Protein AF-0000000076230222 (afdb_homodimer)

Foldseek 3Di:
DDDPCPDDDDDDDDDPDDDPDDDPVPPPPPPPPPVDCPPPDPPPPPPPPFDAQDDDPCRAPNLADDLVALLVLLQLLLVLLLVQCVVQDPDLDDDDPVSSVVSLVVSLDLVVCQFWWWFADPNDIYIEDPRGPVVVDDGHTDGGHSRSSNSSVVSVVLCVVPNSVVLSVCSSPDPCSSCCRCCPRPNSVPDPPPPPPPPPPPPPPPD/DCPPPVPDDDDCPDDPVPPPPDDPVPPPPPPPPPVDCPPPDPDPPPPPPFDADDDDPCRAPNLADDLVALLVLLQLLLVLLLVQCVVQDPDLDDDDPVSVVVSLVVSLDLVVCQFWWWFADPNDIYIEDPRGPVVVDDGHTDGGHSRSSNSSVVSVVLCVVPNSVVLSVCSSPDPCSSCCRCCPRPNSVPDPPPPPPPPPPPPPPPD

InterPro domains:
  IPR021852 Domain of unknown function DUF3456 [PF11938] (90-189)
  IPR052682 Marginal zone B- and B1-cell-specific protein [PTHR15881] (38-204)

Secondary structure (DSSP, 8-state):
---------------------------------------S---TT----PPPP---HHHHH-SS--GGGHHHHHHHHHHHHHHHHHHH--SSSPPPHHHHHHHHHHHTSGGGGTT-EEEEETTEEEEESTTSGGGGS-EEEEESTTHHHHHHHHHHHHHHHH-HHHHHHHHHH-S-HHHIIIIIIS-TT------------------/---------------------------------------S---TT----PPPP---HHHHH-SS--GGGHHHHHHHHHHHHHHHHHHH--SSSPPPHHHHHHH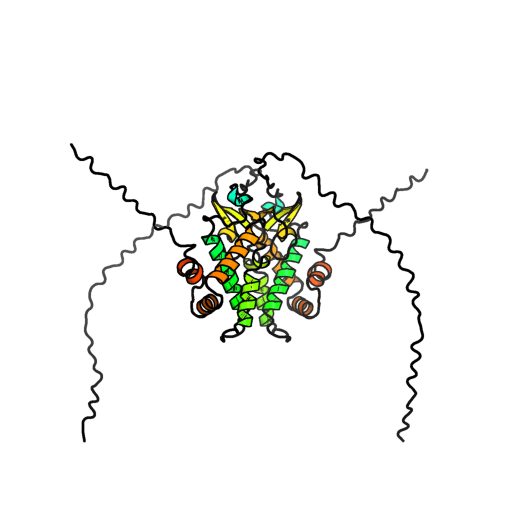HHHHTSGGGGTT-EEEEETTEEEEESTTSGGGGS-EEEEESTTHHHHHHHHHHHHHHHH-HHHHHHHHHH-S-HHHIIIIIIS-TT------------------

Solvent-accessible surface area (backbone atoms only — not comparable to full-atom values): 25144 Å² total; per-residue (Å²): 130,90,85,76,86,71,86,86,86,88,79,92,78,84,73,94,71,78,81,77,76,82,72,82,70,72,72,72,72,71,73,72,76,79,75,64,81,59,75,75,82,67,64,89,77,70,68,81,73,67,62,65,54,83,70,52,70,57,70,69,65,42,75,62,70,57,76,92,46,38,34,53,45,41,47,33,50,40,42,50,46,52,52,53,52,54,67,66,46,85,55,95,62,81,74,53,68,74,54,54,50,53,50,50,55,52,54,31,30,50,78,66,29,37,68,19,20,41,24,26,56,94,86,41,81,37,59,25,25,77,78,33,73,55,31,79,45,58,36,22,21,40,32,21,68,60,42,14,54,28,47,17,50,51,40,48,49,50,41,68,73,64,33,59,66,55,52,52,52,43,50,75,72,44,94,51,50,54,52,46,52,26,47,63,71,66,39,48,58,48,73,71,70,72,73,76,66,70,72,71,75,70,75,78,70,86,118,139,82,83,73,82,74,83,85,80,86,70,86,76,72,77,82,70,71,77,74,74,80,71,83,70,72,74,72,71,71,73,72,74,77,72,65,81,59,76,76,82,68,64,92,78,70,68,81,74,66,62,65,55,85,69,52,70,58,71,68,67,42,75,60,72,58,76,92,43,38,33,54,46,40,46,33,48,40,42,50,46,53,53,52,52,55,67,67,46,85,56,94,61,82,74,53,70,73,54,53,53,52,50,50,56,52,54,30,29,49,79,65,30,37,66,20,19,41,24,25,55,94,85,42,80,37,60,25,25,77,79,32,72,55,31,78,44,58,37,22,22,39,32,21,69,60,42,14,54,27,48,18,49,51,40,47,49,51,40,68,73,65,33,60,66,55,52,52,51,44,52,76,71,43,93,50,48,52,54,45,52,25,47,64,69,67,39,47,57,49,72,72,74,71,72,75,69,69,73,72,74,70,74,80,71,83,121

Nearest PDB structures (foldseek):
  7aah-assembly2_B  TM=8.653E-01  e=2.044E-09  Homo sapiens
  7aah-assembly1_A  TM=8.580E-01  e=1.723E-09  Homo sapiens
  8s1u-assembly1_H  TM=2.845E-01  e=7.925E+00  Bacillus subtilis subsp. subtilis str. 168
  7aah-assembly2_B  TM=8.651E-01  e=1.359E-09  Homo sapiens
  7aah-assembly1_A  TM=8.579E-01  e=1.145E-09  Homo sapiens

Sequence (414 aa):
MVKIVVILFALLCSHCIWAADGDDQETVDRIPANNDHLPPNVDPSSRISFESPKMSDEEQFSAHLPDSFKCDACTAIAFQMDKQLTHAEKSDKPMKESEYLDVFDKVCGHETYKSYGLKSLNGVNRISGEGLEANEHPGMMYGGGKWPTRLSSKCFELIGEHGEDEIYDAFRSTDDFHTFLCKELTTDCKKMKKKNKKKKKGKKSELMVKIVVILFALLCSHCIWAADGDDQETVDRIPANNDHLPPNVDPSSRISFESPKMSDEEQFSAHLPDSFKCDACTAIAFQMDKQLTHAEKSDKPMKESEYLDVFDKVCGHETYKSYGLKSLNGVNRISGEGLEANEHPGMMYGGGKWPTRLSSKCFELIGEHGEDEIYDAFRSTDDFHTFLCKELTTDCKKMKKKNKKKKKGKKSEL

Radius of gyration: 32.36 Å; Cα contacts (8 Å, |Δi|>4): 439; chains: 2; bounding box: 117×96×91 Å

Structure (mmCIF, N/CA/C/O backbone):
data_AF-0000000076230222-model_v1
#
loop_
_entity.id
_entity.type
_entity.pdbx_description
1 polymer 'DUF3456 domain-containing protein'
#
loop_
_atom_site.group_PDB
_atom_site.id
_atom_site.type_symbol
_atom_site.label_atom_id
_atom_site.label_alt_id
_atom_site.label_comp_id
_atom_site.label_asym_id
_atom_site.label_entity_id
_atom_site.label_seq_id
_atom_site.pdbx_PDB_ins_code
_atom_site.Cartn_x
_atom_site.Cartn_y
_atom_site.Cartn_z
_atom_site.occupancy
_atom_site.B_iso_or_equiv
_atom_site.auth_seq_id
_atom_site.auth_comp_id
_atom_site.auth_asym_id
_atom_site.auth_atom_id
_atom_site.pdbx_PDB_model_num
ATOM 1 N N . MET A 1 1 ? 48.688 -59.438 1.169 1 22.2 1 MET A N 1
ATOM 2 C CA . MET A 1 1 ? 48.375 -59.719 2.564 1 22.2 1 MET A CA 1
ATOM 3 C C . MET A 1 1 ? 47.969 -58.438 3.297 1 22.2 1 MET A C 1
ATOM 5 O O . MET A 1 1 ? 47.375 -58.5 4.383 1 22.2 1 MET A O 1
ATOM 9 N N . VAL A 1 2 ? 48.625 -57.281 2.904 1 23.38 2 VAL A N 1
ATOM 10 C CA . VAL A 1 2 ? 48.688 -56.375 4.051 1 23.38 2 VAL A CA 1
ATOM 11 C C . VAL A 1 2 ? 47.281 -56 4.496 1 23.38 2 VAL A C 1
ATOM 13 O O . VAL A 1 2 ? 46.312 -56.094 3.721 1 23.38 2 VAL A O 1
ATOM 16 N N . LYS A 1 3 ? 47.344 -55 5.574 1 22.95 3 LYS A N 1
ATOM 17 C CA . LYS A 1 3 ? 46.875 -54.656 6.914 1 22.95 3 LYS A CA 1
ATOM 18 C C . LYS A 1 3 ? 45.656 -53.75 6.855 1 22.95 3 LYS A C 1
ATOM 20 O O . LYS A 1 3 ? 45.688 -52.688 6.223 1 22.95 3 LYS A O 1
ATOM 25 N N . ILE A 1 4 ? 44.406 -54.188 7.297 1 28.19 4 ILE A N 1
ATOM 26 C CA . ILE A 1 4 ? 43 -54 7.645 1 28.19 4 ILE A CA 1
ATOM 27 C C . ILE A 1 4 ? 42.875 -52.969 8.773 1 28.19 4 ILE A C 1
ATOM 29 O O . ILE A 1 4 ? 41.906 -52.938 9.508 1 28.19 4 ILE A O 1
ATOM 33 N N . VAL A 1 5 ? 43.938 -51.969 8.953 1 25.8 5 VAL A N 1
ATOM 34 C CA . VAL A 1 5 ? 43.875 -51.5 10.336 1 25.8 5 VAL A CA 1
ATOM 35 C C . VAL A 1 5 ? 42.531 -50.844 10.586 1 25.8 5 VAL A C 1
ATOM 37 O O . VAL A 1 5 ? 42.219 -49.812 9.992 1 25.8 5 VAL A O 1
ATOM 40 N N . VAL A 1 6 ? 41.469 -51.438 11.219 1 25.45 6 VAL A N 1
ATOM 41 C CA . VAL A 1 6 ? 40.094 -51.25 11.656 1 25.45 6 VAL A CA 1
ATOM 42 C C . VAL A 1 6 ? 40.062 -50.312 12.883 1 25.45 6 VAL A C 1
ATOM 44 O O . VAL A 1 6 ? 39.938 -50.812 14.016 1 25.45 6 VAL A O 1
ATOM 47 N N . ILE A 1 7 ? 41.062 -49.312 13.031 1 26.2 7 ILE A N 1
ATOM 48 C CA . ILE A 1 7 ? 41.094 -48.906 14.43 1 26.2 7 ILE A CA 1
ATOM 49 C C . ILE A 1 7 ? 39.719 -48.5 14.906 1 26.2 7 ILE A C 1
ATOM 51 O O . ILE A 1 7 ? 39.031 -47.719 14.258 1 26.2 7 ILE A O 1
ATOM 55 N N . LEU A 1 8 ? 39.219 -48.969 16.109 1 23.09 8 LEU A N 1
ATOM 56 C CA . LEU A 1 8 ? 38.188 -49.188 17.125 1 23.09 8 LEU A CA 1
ATOM 57 C C . LEU A 1 8 ? 37.719 -47.875 17.734 1 23.09 8 LEU A C 1
ATOM 59 O O . LEU A 1 8 ? 38.469 -46.875 17.719 1 23.09 8 LEU A O 1
ATOM 63 N N . PHE A 1 9 ? 36.562 -47.781 18.75 1 23.8 9 PHE A N 1
ATOM 64 C CA . PHE A 1 9 ? 35.25 -47.312 19.219 1 23.8 9 PHE A CA 1
ATOM 65 C C . PHE A 1 9 ? 35.438 -46.438 20.453 1 23.8 9 PHE A C 1
ATOM 67 O O . PHE A 1 9 ? 34.5 -45.688 20.812 1 23.8 9 PHE A O 1
ATOM 74 N N . ALA A 1 10 ? 36.562 -46.438 21.359 1 21.55 10 ALA A N 1
ATOM 75 C CA . ALA A 1 10 ? 36.156 -46.594 22.75 1 21.55 10 ALA A CA 1
ATOM 76 C C . ALA A 1 10 ? 35.531 -45.312 23.297 1 21.55 10 ALA A C 1
ATOM 78 O O . ALA A 1 10 ? 35.75 -44.219 22.75 1 21.55 10 ALA A O 1
ATOM 79 N N . LEU A 1 11 ? 35.188 -45.219 24.797 1 22.45 11 LEU A N 1
ATOM 80 C CA . LEU A 1 11 ? 34.188 -45.156 25.844 1 22.45 11 LEU A CA 1
ATOM 81 C C . LEU A 1 11 ? 34.312 -43.844 26.625 1 22.45 11 LEU A C 1
ATOM 83 O O . LEU A 1 11 ? 33.406 -43.438 27.344 1 22.45 11 LEU A O 1
ATOM 87 N N . LEU A 1 12 ? 35.5 -43.188 26.781 1 22.7 12 LEU A N 1
ATOM 88 C CA . LEU A 1 12 ? 35.75 -42.844 28.188 1 22.7 12 LEU A CA 1
ATOM 89 C C . LEU A 1 12 ? 34.812 -41.719 28.641 1 22.7 12 LEU A C 1
ATOM 91 O O . LEU A 1 12 ? 34.562 -40.781 27.891 1 22.7 12 LEU A O 1
ATOM 95 N N . CYS A 1 13 ? 34.219 -41.719 30.031 1 22.67 13 CYS A N 1
ATOM 96 C CA . CYS A 1 13 ? 33.156 -41.469 31 1 22.67 13 CYS A CA 1
ATOM 97 C C . CYS A 1 13 ? 33.312 -40.094 31.609 1 22.67 13 CYS A C 1
ATOM 99 O O . CYS A 1 13 ? 32.375 -39.562 32.25 1 22.67 13 CYS A O 1
ATOM 101 N N . SER A 1 14 ? 34.562 -39.531 31.781 1 20.56 14 SER A N 1
ATOM 102 C CA . SER A 1 14 ? 34.781 -39.094 33.156 1 20.56 14 SER A CA 1
ATOM 103 C C . SER A 1 14 ? 33.812 -37.969 33.531 1 20.56 14 SER A C 1
ATOM 105 O O . SER A 1 14 ? 33.281 -37.281 32.656 1 20.56 14 SER A O 1
ATOM 107 N N . HIS A 1 15 ? 34 -37.344 34.875 1 23.52 15 HIS A N 1
ATOM 108 C CA . HIS A 1 15 ? 33.344 -36.938 36.094 1 23.52 15 HIS A CA 1
ATOM 109 C C . HIS A 1 15 ? 32.969 -35.469 36.062 1 23.52 15 HIS A C 1
ATOM 111 O O . HIS A 1 15 ? 32.312 -34.969 37 1 23.52 15 HIS A O 1
ATOM 117 N N . CYS A 1 16 ? 33.656 -34.531 35.344 1 24.7 16 CYS A N 1
ATOM 118 C CA . CYS A 1 16 ? 33.906 -33.281 36.031 1 24.7 16 CYS A CA 1
ATOM 119 C C . CYS A 1 16 ? 32.594 -32.594 36.375 1 24.7 16 CYS A C 1
ATOM 121 O O . CYS A 1 16 ? 31.828 -32.188 35.5 1 24.7 16 CYS A O 1
ATOM 123 N N . ILE A 1 17 ? 32.094 -32.719 37.625 1 24.2 17 ILE A N 1
ATOM 124 C CA . ILE A 1 17 ? 30.859 -32.469 38.375 1 24.2 17 ILE A CA 1
ATOM 125 C C . ILE A 1 17 ? 30.594 -30.969 38.5 1 24.2 17 ILE A C 1
ATOM 127 O O . ILE A 1 17 ? 29.438 -30.531 38.5 1 24.2 17 ILE A O 1
ATOM 131 N N . TRP A 1 18 ? 31.703 -30.156 38.688 1 23.77 18 TRP A N 1
ATOM 132 C CA . TRP A 1 18 ? 31.5 -29.312 39.844 1 23.77 18 TRP A CA 1
ATOM 133 C C . TRP A 1 18 ? 30.25 -28.438 39.688 1 23.77 18 TRP A C 1
ATOM 135 O O . TRP A 1 18 ? 29.781 -28.234 38.562 1 23.77 18 TRP A O 1
ATOM 145 N N . ALA A 1 19 ? 30.125 -27.359 40.719 1 23.06 19 ALA A N 1
ATOM 146 C CA . ALA A 1 19 ? 29.219 -26.734 41.656 1 23.06 19 ALA A CA 1
ATOM 147 C C . ALA A 1 19 ? 28.438 -25.594 41.031 1 23.06 19 ALA A C 1
ATOM 149 O O . ALA A 1 19 ? 29.016 -24.547 40.688 1 23.06 19 ALA A O 1
ATOM 150 N N . ALA A 1 20 ? 27.766 -25.719 40.031 1 24.66 20 ALA A N 1
ATOM 151 C CA . ALA A 1 20 ? 27.078 -24.625 39.375 1 24.66 20 ALA A CA 1
ATOM 152 C C . ALA A 1 20 ? 26.234 -23.828 40.375 1 24.66 20 ALA A C 1
ATOM 154 O O . ALA A 1 20 ? 25.359 -24.375 41.031 1 24.66 20 ALA A O 1
ATOM 155 N N . ASP A 1 21 ? 27.031 -22.906 40.938 1 24.08 21 ASP A N 1
ATOM 156 C CA . ASP A 1 21 ? 26.547 -22 42 1 24.08 21 ASP A CA 1
ATOM 157 C C . ASP A 1 21 ? 25.094 -21.578 41.719 1 24.08 21 ASP A C 1
ATOM 159 O O . ASP A 1 21 ? 24.656 -21.609 40.562 1 24.08 21 ASP A O 1
ATOM 163 N N . GLY A 1 22 ? 24.406 -21.328 42.875 1 20.77 22 GLY A N 1
ATOM 164 C CA . GLY A 1 22 ? 23.031 -21.172 43.312 1 20.77 22 GLY A CA 1
ATOM 165 C C . GLY A 1 22 ? 22.281 -20.109 42.562 1 20.77 22 GLY A C 1
ATOM 166 O O . GLY A 1 22 ? 22.875 -19.312 41.844 1 20.77 22 GLY A O 1
ATOM 167 N N . ASP A 1 23 ? 20.938 -20.016 42.906 1 23.48 23 ASP A N 1
ATOM 168 C CA . ASP A 1 23 ? 19.594 -19.688 42.438 1 23.48 23 ASP A CA 1
ATOM 169 C C . ASP A 1 23 ? 19.375 -18.188 42.406 1 23.48 23 ASP A C 1
ATOM 171 O O . ASP A 1 23 ? 18.266 -17.719 42.156 1 23.48 23 ASP A O 1
ATOM 175 N N . ASP A 1 24 ? 20.406 -17.391 42.719 1 23.81 24 ASP A N 1
ATOM 176 C CA . ASP A 1 24 ? 19.75 -16.203 43.281 1 23.81 24 ASP A CA 1
ATOM 177 C C . ASP A 1 24 ? 18.766 -15.594 42.281 1 23.81 24 ASP A C 1
ATOM 179 O O . ASP A 1 24 ? 19.141 -15.242 41.188 1 23.81 24 ASP A O 1
ATOM 183 N N . GLN A 1 25 ? 17.516 -16 42.406 1 22.64 25 GLN A N 1
ATOM 184 C CA . GLN A 1 25 ? 16.312 -15.57 41.719 1 22.64 25 GLN A CA 1
ATOM 185 C C . GLN A 1 25 ? 16.125 -14.055 41.812 1 22.64 25 GLN A C 1
ATOM 187 O O . GLN A 1 25 ? 15.766 -13.531 42.875 1 22.64 25 GLN A O 1
ATOM 192 N N . GLU A 1 26 ? 17.188 -13.312 41.594 1 27.38 26 GLU A N 1
ATOM 193 C CA . GLU A 1 26 ? 16.812 -11.914 41.844 1 27.38 26 GLU A CA 1
ATOM 194 C C . GLU A 1 26 ? 15.445 -11.602 41.25 1 27.38 26 GLU A C 1
ATOM 196 O O . GLU A 1 26 ? 15.18 -11.906 40.094 1 27.38 26 GLU A O 1
ATOM 201 N N . THR A 1 27 ? 14.469 -11.477 42.156 1 24.33 27 THR A N 1
ATOM 202 C CA . THR A 1 27 ? 13.078 -11.078 41.969 1 24.33 27 THR A CA 1
ATOM 203 C C . THR A 1 27 ? 12.984 -9.828 41.094 1 24.33 27 THR A C 1
ATOM 205 O O . THR A 1 27 ? 13.633 -8.82 41.375 1 24.33 27 THR A O 1
ATOM 208 N N . VAL A 1 28 ? 13.148 -10.031 39.844 1 25.41 28 VAL A N 1
ATOM 209 C CA . VAL A 1 28 ? 12.891 -8.891 38.969 1 25.41 28 VAL A CA 1
ATOM 210 C C . VAL A 1 28 ? 11.656 -8.141 39.469 1 25.41 28 VAL A C 1
ATOM 212 O O . VAL A 1 28 ? 10.578 -8.727 39.625 1 25.41 28 VAL A O 1
ATOM 215 N N . ASP A 1 29 ? 11.898 -7.312 40.438 1 23.11 29 ASP A N 1
ATOM 216 C CA . ASP A 1 29 ? 10.828 -6.445 40.938 1 23.11 29 ASP A CA 1
ATOM 217 C C . ASP A 1 29 ? 9.906 -6.012 39.812 1 23.11 29 ASP A C 1
ATOM 219 O O . ASP A 1 29 ? 10.375 -5.625 38.719 1 23.11 29 ASP A O 1
ATOM 223 N N . ARG A 1 30 ? 8.781 -6.57 39.812 1 23.41 30 ARG A N 1
ATOM 224 C CA . ARG A 1 30 ? 7.617 -6.234 39 1 23.41 30 ARG A CA 1
ATOM 225 C C . ARG A 1 30 ? 7.41 -4.727 38.906 1 23.41 30 ARG A C 1
ATOM 227 O O . ARG A 1 30 ? 7.234 -4.074 39.938 1 23.41 30 ARG A O 1
ATOM 234 N N . ILE A 1 31 ? 8.188 -4.117 38.062 1 26.16 31 ILE A N 1
ATOM 235 C CA . ILE A 1 31 ? 7.836 -2.715 37.875 1 26.16 31 ILE A CA 1
ATOM 236 C C . ILE A 1 31 ? 6.32 -2.551 37.969 1 26.16 31 ILE A C 1
ATOM 238 O O . ILE A 1 31 ? 5.582 -3.238 37.25 1 26.16 31 ILE A O 1
ATOM 242 N N . PRO A 1 32 ? 5.797 -2.207 39.062 1 23.95 32 PRO A N 1
ATOM 243 C CA . PRO A 1 32 ? 4.344 -2.012 39.125 1 23.95 32 PRO A CA 1
ATOM 244 C C . PRO A 1 32 ? 3.793 -1.247 37.938 1 23.95 32 PRO A C 1
ATOM 246 O O . PRO A 1 32 ? 4.469 -0.368 37.406 1 23.95 32 PRO A O 1
ATOM 249 N N . ALA A 1 33 ? 2.963 -1.882 37.156 1 24.42 33 ALA A N 1
ATOM 250 C CA . ALA A 1 33 ? 2.096 -1.297 36.156 1 24.42 33 ALA A CA 1
ATOM 251 C C . ALA A 1 33 ? 1.342 -0.089 36.688 1 24.42 33 ALA A C 1
ATOM 253 O O . ALA A 1 33 ? 0.403 -0.24 37.469 1 24.42 33 ALA A O 1
ATOM 254 N N . ASN A 1 34 ? 2.086 0.835 37.188 1 24.86 34 ASN A N 1
ATOM 255 C CA . ASN A 1 34 ? 1.263 1.959 37.625 1 24.86 34 ASN A CA 1
ATOM 256 C C . ASN A 1 34 ? 0.191 2.299 36.594 1 24.86 34 ASN A C 1
ATOM 258 O O . ASN A 1 34 ? 0.505 2.744 35.5 1 24.86 34 ASN A O 1
ATOM 262 N N . ASN A 1 35 ? -0.872 1.539 36.5 1 25.59 35 ASN A N 1
ATOM 263 C CA . ASN A 1 35 ? -2.125 1.71 35.781 1 25.59 35 ASN A CA 1
ATOM 264 C C . ASN A 1 35 ? -2.584 3.164 35.781 1 25.59 35 ASN A C 1
ATOM 266 O O . ASN A 1 35 ? -3.562 3.516 35.125 1 25.59 35 ASN A O 1
ATOM 270 N N . ASP A 1 36 ? -2.498 3.717 36.969 1 25.92 36 ASP A N 1
ATOM 271 C CA . ASP A 1 36 ? -3.557 4.625 37.375 1 25.92 36 ASP A CA 1
ATOM 272 C C . ASP A 1 36 ? -3.604 5.871 36.5 1 25.92 36 ASP A C 1
ATOM 274 O O . ASP A 1 36 ? -4.672 6.445 36.281 1 25.92 36 ASP A O 1
ATOM 278 N N . HIS A 1 37 ? -2.605 6.688 36.562 1 27.55 37 HIS A N 1
ATOM 279 C CA . HIS A 1 37 ? -2.973 8.094 36.5 1 27.55 37 HIS A CA 1
ATOM 280 C C . HIS A 1 37 ? -3.379 8.492 35.094 1 27.55 37 HIS A C 1
ATOM 282 O O . HIS A 1 37 ? -2.529 8.578 34.188 1 27.55 37 HIS A O 1
ATOM 288 N N . LEU A 1 38 ? -4.438 7.906 34.594 1 29.83 38 LEU A N 1
ATOM 289 C CA . LEU A 1 38 ? -5.074 8.523 33.438 1 29.83 38 LEU A CA 1
ATOM 290 C C . LEU A 1 38 ? -5.039 10.047 33.531 1 29.83 38 LEU A C 1
ATOM 292 O O . LEU A 1 38 ? -5.438 10.609 34.562 1 29.83 38 LEU A O 1
ATOM 296 N N . PRO A 1 39 ? -4.035 10.711 33.031 1 30.75 39 PRO A N 1
ATOM 297 C CA . PRO A 1 39 ? -4.168 12.125 33.375 1 30.75 39 PRO A CA 1
ATOM 298 C C . PRO A 1 39 ? -5.621 12.586 33.438 1 30.75 39 PRO A C 1
ATOM 300 O O . PRO A 1 39 ? -6.477 12 32.75 1 30.75 39 PRO A O 1
ATOM 303 N N . PRO A 1 40 ? -6.117 13.266 34.562 1 30.75 40 PRO A N 1
ATOM 304 C CA . PRO A 1 40 ? -7.5 13.719 34.75 1 30.75 40 PRO A CA 1
ATOM 305 C C . PRO A 1 40 ? -8.18 14.102 33.438 1 30.75 40 PRO A C 1
ATOM 307 O O . PRO A 1 40 ? -7.547 14.07 32.375 1 30.75 40 PRO A O 1
ATOM 310 N N . ASN A 1 41 ? -8.898 15.352 33.531 1 31.25 41 ASN A N 1
ATOM 311 C CA . ASN A 1 41 ? -9.977 16.078 32.875 1 31.25 41 ASN A CA 1
ATOM 312 C C . ASN A 1 41 ? -9.594 16.453 31.438 1 31.25 41 ASN A C 1
ATOM 314 O O . ASN A 1 41 ? -9.016 17.531 31.203 1 31.25 41 ASN A O 1
ATOM 318 N N . VAL A 1 42 ? -9 15.656 30.781 1 33.06 42 VAL A N 1
ATOM 319 C CA . VAL A 1 42 ? -8.734 16.219 29.453 1 33.06 42 VAL A CA 1
ATOM 320 C C . VAL A 1 42 ? -10.031 16.719 28.828 1 33.06 42 VAL A C 1
ATOM 322 O O . VAL A 1 42 ? -11.047 16.016 28.844 1 33.06 42 VAL A O 1
ATOM 325 N N . ASP A 1 43 ? -10.297 18.016 28.844 1 32.5 43 ASP A N 1
ATOM 326 C CA . ASP A 1 43 ? -11.43 18.672 28.188 1 32.5 43 ASP A CA 1
ATOM 327 C C . ASP A 1 43 ? -11.789 17.984 26.875 1 32.5 43 ASP A C 1
ATOM 329 O O . ASP A 1 43 ? -10.898 17.594 26.109 1 32.5 43 ASP A O 1
ATOM 333 N N . PRO A 1 44 ? -12.914 17.25 26.703 1 37.84 44 PRO A N 1
ATOM 334 C CA . PRO A 1 44 ? -13.484 16.609 25.516 1 37.84 44 PRO A CA 1
ATOM 335 C C . PRO A 1 44 ? -13.07 17.312 24.219 1 37.84 44 PRO A C 1
ATOM 337 O O . PRO A 1 44 ? -13.258 16.766 23.125 1 37.84 44 PRO A O 1
ATOM 340 N N . SER A 1 45 ? -12.898 18.609 24.188 1 35.38 45 SER A N 1
ATOM 341 C CA . SER A 1 45 ? -12.602 19.469 23.047 1 35.38 45 SER A CA 1
ATOM 342 C C . SER A 1 45 ? -11.188 19.234 22.531 1 35.38 45 SER A C 1
ATOM 344 O O . SER A 1 45 ? -10.656 20.031 21.75 1 35.38 45 SER A O 1
ATOM 346 N N . SER A 1 46 ? -10.211 18.656 23.156 1 38.53 46 SER A N 1
ATOM 347 C CA . SER A 1 46 ? -8.805 18.641 22.766 1 38.53 46 SER A CA 1
ATOM 348 C C . SER A 1 46 ? -8.602 17.938 21.438 1 38.53 46 SER A C 1
ATOM 350 O O . SER A 1 46 ? -8.766 16.719 21.328 1 38.53 46 SER A O 1
ATOM 352 N N . ARG A 1 47 ? -8.836 18.547 20.297 1 41.72 47 ARG A N 1
ATOM 353 C CA . ARG A 1 47 ? -8.516 18.281 18.891 1 41.72 47 ARG A CA 1
ATOM 354 C C . ARG A 1 47 ? -7.125 17.672 18.766 1 41.72 47 ARG A C 1
ATOM 356 O O . ARG A 1 47 ? -6.145 18.234 19.266 1 41.72 47 ARG A O 1
ATOM 363 N N . ILE A 1 48 ? -6.898 16.484 19.031 1 47.03 48 ILE A N 1
ATOM 364 C CA . ILE A 1 48 ? -5.605 15.883 18.719 1 47.03 48 ILE A CA 1
ATOM 365 C C . ILE A 1 48 ? -5.012 16.547 17.484 1 47.03 48 ILE A C 1
ATOM 367 O O . ILE A 1 48 ? -5.582 16.453 16.391 1 47.03 48 ILE A O 1
ATOM 371 N N . SER A 1 49 ? -4.418 17.734 17.656 1 50.53 49 SER A N 1
ATOM 372 C CA . SER A 1 49 ? -3.721 18.453 16.594 1 50.53 49 SER A CA 1
ATOM 373 C C . SER A 1 49 ? -2.504 17.688 16.094 1 50.53 49 SER A C 1
ATOM 375 O O . SER A 1 49 ? -1.558 17.453 16.859 1 50.53 49 SER A O 1
ATOM 377 N N . PHE A 1 50 ? -2.734 16.688 15.258 1 58.34 50 PHE A N 1
ATOM 378 C CA . PHE A 1 50 ? -1.546 16.094 14.664 1 58.34 50 PHE A CA 1
ATOM 379 C C . PHE A 1 50 ? -0.784 17.109 13.82 1 58.34 50 PHE A C 1
ATOM 381 O O . PHE A 1 50 ? -1.389 17.891 13.094 1 58.34 50 PHE A O 1
ATOM 388 N N . GLU A 1 51 ? 0.5 17.359 14.305 1 63.72 51 GLU A N 1
ATOM 389 C CA . GLU A 1 51 ? 1.321 18.281 13.531 1 63.72 51 GLU A CA 1
ATOM 390 C C . GLU A 1 51 ? 1.647 17.703 12.156 1 63.72 51 GLU A C 1
ATOM 392 O O . GLU A 1 51 ? 2.049 16.547 12.039 1 63.72 51 GLU A O 1
ATOM 397 N N . SER A 1 52 ? 1.345 18.484 11.133 1 76.69 52 SER A N 1
ATOM 398 C CA . SER A 1 52 ? 1.693 18.125 9.758 1 76.69 52 SER A CA 1
ATOM 399 C C . SER A 1 52 ? 3.205 18.078 9.57 1 76.69 52 SER A C 1
ATOM 401 O O . SER A 1 52 ? 3.945 18.781 10.258 1 76.69 52 SER A O 1
ATOM 403 N N . PRO A 1 53 ? 3.656 17.141 8.812 1 72.31 53 PRO A N 1
ATOM 404 C CA . PRO A 1 53 ? 5.098 17.125 8.562 1 72.31 53 PRO A CA 1
ATOM 405 C C . PRO A 1 53 ? 5.613 18.484 8.062 1 72.31 53 PRO A C 1
ATOM 407 O O . PRO A 1 53 ? 4.984 19.109 7.203 1 72.31 53 PRO A O 1
ATOM 410 N N . LYS A 1 54 ? 6.609 18.953 8.852 1 75.5 54 LYS A N 1
ATOM 411 C CA . LYS A 1 54 ? 7.301 20.141 8.375 1 75.5 54 LYS A CA 1
ATOM 412 C C . LYS A 1 54 ? 8.398 19.797 7.383 1 75.5 54 LYS A C 1
ATOM 414 O O . LYS A 1 54 ? 9.359 19.094 7.73 1 75.5 54 LYS A O 1
ATOM 419 N N . MET A 1 55 ? 8.203 20.266 6.094 1 76.38 55 MET A N 1
ATOM 420 C CA . MET A 1 55 ? 9.141 19.859 5.047 1 76.38 55 MET A CA 1
ATOM 421 C C . MET A 1 55 ? 10.133 20.984 4.742 1 76.38 55 MET A C 1
ATOM 423 O O . MET A 1 55 ? 9.758 22.156 4.648 1 76.38 55 MET A O 1
ATOM 427 N N . SER A 1 56 ? 11.414 20.562 4.742 1 79.06 56 SER A N 1
ATOM 428 C CA . SER A 1 56 ? 12.414 21.484 4.211 1 79.06 56 SER A CA 1
ATOM 429 C C . SER A 1 56 ? 12.188 21.734 2.725 1 79.06 56 SER A C 1
ATOM 431 O O . SER A 1 56 ? 11.398 21.047 2.08 1 79.06 56 SER A O 1
ATOM 433 N N . ASP A 1 57 ? 12.906 22.766 2.217 1 73.94 57 ASP A N 1
ATOM 434 C CA . ASP A 1 57 ? 12.828 23.047 0.788 1 73.94 57 ASP A CA 1
ATOM 435 C C . ASP A 1 57 ? 13.227 21.828 -0.043 1 73.94 57 ASP A C 1
ATOM 437 O O . ASP A 1 57 ? 12.609 21.547 -1.066 1 73.94 57 ASP A O 1
ATOM 441 N N . GLU A 1 58 ? 14.227 21.172 0.42 1 77.94 58 GLU A N 1
ATOM 442 C CA . GLU A 1 58 ? 14.688 19.984 -0.289 1 77.94 58 GLU A CA 1
ATOM 443 C C . GLU A 1 58 ? 13.625 18.891 -0.278 1 77.94 58 GLU A C 1
ATOM 445 O O . GLU A 1 58 ? 13.359 18.266 -1.308 1 77.94 58 GLU A O 1
ATOM 450 N N . GLU A 1 59 ? 12.992 18.781 0.763 1 80.12 59 GLU A N 1
ATOM 451 C CA . GLU A 1 59 ? 11.969 17.75 0.9 1 80.12 59 GLU A CA 1
ATOM 452 C C . GLU A 1 59 ? 10.734 18.078 0.074 1 80.12 59 GLU A C 1
ATOM 454 O O . GLU A 1 59 ? 10.039 17.188 -0.4 1 80.12 59 GLU A O 1
ATOM 459 N N . GLN A 1 60 ? 10.516 19.266 -0.081 1 75.94 60 GLN A N 1
ATOM 460 C CA . GLN A 1 60 ? 9.289 19.703 -0.745 1 75.94 60 GLN A CA 1
ATOM 461 C C . GLN A 1 60 ? 9.484 19.781 -2.258 1 75.94 60 GLN A C 1
ATOM 463 O O . GLN A 1 60 ? 8.609 19.359 -3.02 1 75.94 60 GLN A O 1
ATOM 468 N N . PHE A 1 61 ? 10.625 20.203 -2.602 1 76.75 61 PHE A N 1
ATOM 469 C CA . PHE A 1 61 ? 10.68 20.609 -4 1 76.75 61 PHE A CA 1
ATOM 470 C C . PHE A 1 61 ? 11.734 19.812 -4.758 1 76.75 61 PHE A C 1
ATOM 472 O O . PHE A 1 61 ? 11.695 19.719 -5.984 1 76.75 61 PHE A O 1
ATOM 479 N N . SER A 1 62 ? 12.672 19.266 -4.074 1 81 62 SER A N 1
ATOM 480 C CA . SER A 1 62 ? 13.766 18.578 -4.766 1 81 62 SER A CA 1
ATOM 481 C C . SER A 1 62 ? 13.297 17.281 -5.406 1 81 62 SER A C 1
ATOM 483 O O . SER A 1 62 ? 12.477 16.562 -4.828 1 81 62 SER A O 1
ATOM 485 N N . ALA A 1 63 ? 13.773 17.047 -6.535 1 84.19 63 ALA A N 1
ATOM 486 C CA . ALA A 1 63 ? 13.492 15.789 -7.23 1 84.19 63 ALA A CA 1
ATOM 487 C C . ALA A 1 63 ? 14.328 14.648 -6.664 1 84.19 63 ALA A C 1
ATOM 489 O O . ALA A 1 63 ? 13.961 13.477 -6.797 1 84.19 63 ALA A O 1
ATOM 490 N N . HIS A 1 64 ? 15.336 14.977 -6.043 1 90.56 64 HIS A N 1
ATOM 491 C CA . HIS A 1 64 ? 16.266 13.961 -5.562 1 90.56 64 HIS A CA 1
ATOM 492 C C . HIS A 1 64 ? 15.906 13.508 -4.152 1 90.56 64 HIS A C 1
ATOM 494 O O . HIS A 1 64 ? 15.312 14.266 -3.385 1 90.56 64 HIS A O 1
ATOM 500 N N . LEU A 1 65 ? 16.344 12.367 -3.799 1 94.44 65 LEU A N 1
ATOM 501 C CA . LEU A 1 65 ? 16.141 11.789 -2.473 1 94.44 65 LEU A CA 1
ATOM 502 C C . LEU A 1 65 ? 17.156 12.352 -1.483 1 94.44 65 LEU A C 1
ATOM 504 O O . LEU A 1 65 ? 18.359 12.094 -1.604 1 94.44 65 LEU A O 1
ATOM 508 N N . PRO A 1 66 ? 16.625 13.102 -0.532 1 91.69 66 PRO A N 1
ATOM 509 C CA . PRO A 1 66 ? 17.578 13.609 0.462 1 91.69 66 PRO A CA 1
ATOM 510 C C . PRO A 1 66 ? 18.328 12.492 1.188 1 91.69 66 PRO A C 1
ATOM 512 O O . PRO A 1 66 ? 17.781 11.398 1.362 1 91.69 66 PRO A O 1
ATOM 515 N N . ASP A 1 67 ? 19.484 12.75 1.686 1 89.94 67 ASP A N 1
ATOM 516 C CA . ASP A 1 67 ? 20.375 11.758 2.277 1 89.94 67 ASP A CA 1
ATOM 517 C C . ASP A 1 67 ? 19.766 11.148 3.535 1 89.94 67 ASP A C 1
ATOM 519 O O . ASP A 1 67 ? 19.953 9.961 3.811 1 89.94 67 ASP A O 1
ATOM 523 N N . SER A 1 68 ? 19.062 11.914 4.25 1 91.56 68 SER A N 1
ATOM 524 C CA . SER A 1 68 ? 18.516 11.469 5.527 1 91.56 68 SER A CA 1
ATOM 525 C C . SER A 1 68 ? 17.469 10.383 5.328 1 91.56 68 SER A C 1
ATOM 527 O O . SER A 1 68 ? 17.078 9.695 6.277 1 91.56 68 SER A O 1
ATOM 529 N N . PHE A 1 69 ? 17.062 10.141 4.023 1 96 69 PHE A N 1
ATOM 530 C CA . PHE A 1 69 ? 15.969 9.219 3.77 1 96 69 PHE A CA 1
ATOM 531 C C . PHE A 1 69 ? 16.453 7.988 3.016 1 96 69 PHE A C 1
ATOM 533 O O . PHE A 1 69 ? 15.656 7.121 2.646 1 96 69 PHE A O 1
ATOM 540 N N . LYS A 1 70 ? 17.688 7.879 2.869 1 96.56 70 LYS A N 1
ATOM 541 C CA . LYS A 1 70 ? 18.234 6.809 2.037 1 96.56 70 LYS A CA 1
ATOM 542 C C . LYS A 1 70 ? 17.938 5.438 2.643 1 96.56 70 LYS A C 1
ATOM 544 O O . LYS A 1 70 ? 17.609 4.492 1.922 1 96.56 70 LYS A O 1
ATOM 549 N N . CYS A 1 71 ? 17.984 5.41 3.928 1 97.81 71 CYS A N 1
ATOM 550 C CA . CYS A 1 71 ? 17.734 4.121 4.562 1 97.81 71 CYS A CA 1
ATOM 551 C C . CYS A 1 71 ? 16.266 3.721 4.422 1 97.81 71 CYS A C 1
ATOM 553 O O . CYS A 1 71 ? 15.961 2.578 4.082 1 97.81 71 CYS A O 1
ATOM 555 N N . ASP A 1 72 ? 15.391 4.652 4.68 1 98.06 72 ASP A N 1
ATOM 556 C CA . ASP A 1 72 ? 13.969 4.383 4.5 1 98.06 72 ASP A CA 1
ATOM 557 C C . ASP A 1 72 ? 13.664 3.973 3.059 1 98.06 72 ASP A C 1
ATOM 559 O O . ASP A 1 72 ? 12.906 3.031 2.822 1 98.06 72 ASP A O 1
ATOM 563 N N . ALA A 1 73 ? 14.281 4.648 2.182 1 98.5 73 ALA A N 1
ATOM 564 C CA . ALA A 1 73 ? 14.047 4.375 0.767 1 98.5 73 ALA A CA 1
ATOM 565 C C . ALA A 1 73 ? 14.531 2.979 0.391 1 98.5 73 ALA A C 1
ATOM 567 O O . ALA A 1 73 ? 13.812 2.215 -0.258 1 98.5 73 ALA A O 1
ATOM 568 N N . CYS A 1 74 ? 15.672 2.656 0.828 1 98.75 74 CYS A N 1
ATOM 569 C CA . CYS A 1 74 ? 16.219 1.34 0.532 1 98.75 74 CYS A CA 1
ATOM 570 C C . CYS A 1 74 ? 15.375 0.239 1.151 1 98.75 74 CYS A C 1
ATOM 572 O O . CYS A 1 74 ? 15.148 -0.804 0.534 1 98.75 74 CYS A O 1
ATOM 574 N N . THR A 1 75 ? 14.953 0.507 2.332 1 98.75 75 THR A N 1
ATOM 575 C CA . THR A 1 75 ? 14.117 -0.468 3.023 1 98.75 75 THR A CA 1
ATOM 576 C C . THR A 1 75 ? 12.812 -0.7 2.264 1 98.75 75 THR A C 1
ATOM 578 O O . THR A 1 75 ? 12.375 -1.842 2.105 1 98.75 75 THR A O 1
ATOM 581 N N . ALA A 1 76 ? 12.203 0.358 1.807 1 98.81 76 ALA A N 1
ATOM 582 C CA . ALA A 1 76 ? 10.984 0.247 1.007 1 98.81 76 ALA A CA 1
ATOM 583 C C . ALA A 1 76 ? 11.234 -0.559 -0.265 1 98.81 76 ALA A C 1
ATOM 585 O O . ALA A 1 76 ? 10.453 -1.442 -0.612 1 98.81 76 ALA A O 1
ATOM 586 N N . ILE A 1 77 ? 12.289 -0.257 -0.915 1 98.88 77 ILE A N 1
ATOM 587 C CA . ILE A 1 77 ? 12.641 -0.915 -2.17 1 98.88 77 ILE A CA 1
ATOM 588 C C . ILE A 1 77 ? 12.914 -2.396 -1.918 1 98.88 77 ILE A C 1
ATOM 590 O O . ILE A 1 77 ? 12.414 -3.258 -2.648 1 98.88 77 ILE A O 1
ATOM 594 N N . ALA A 1 78 ? 13.648 -2.658 -0.869 1 98.81 78 ALA A N 1
ATOM 595 C CA . ALA A 1 78 ? 13.945 -4.047 -0.523 1 98.81 78 ALA A CA 1
ATOM 596 C C . ALA A 1 78 ? 12.664 -4.828 -0.246 1 98.81 78 ALA A C 1
ATOM 598 O O . ALA A 1 78 ? 12.516 -5.973 -0.687 1 98.81 78 ALA A O 1
ATOM 599 N N . PHE A 1 79 ? 11.836 -4.215 0.427 1 98.69 79 PHE A N 1
ATOM 600 C CA . PHE A 1 79 ? 10.57 -4.859 0.766 1 98.69 79 PHE A CA 1
ATOM 601 C C . PHE A 1 79 ? 9.766 -5.176 -0.491 1 98.69 79 PHE A C 1
ATOM 603 O O . PHE A 1 79 ? 9.281 -6.293 -0.66 1 98.69 79 PHE A O 1
ATOM 610 N N . GLN A 1 80 ? 9.602 -4.199 -1.318 1 98.69 80 GLN A N 1
ATOM 611 C CA . GLN A 1 80 ? 8.812 -4.371 -2.531 1 98.69 80 GLN A CA 1
ATOM 612 C C . GLN A 1 80 ? 9.445 -5.391 -3.467 1 98.69 80 GLN A C 1
ATOM 614 O O . GLN A 1 80 ? 8.75 -6.207 -4.074 1 98.69 80 GLN A O 1
ATOM 619 N N . MET A 1 81 ? 10.781 -5.398 -3.58 1 98.69 81 MET A N 1
ATOM 620 C CA . MET A 1 81 ? 11.469 -6.383 -4.41 1 98.69 81 MET A CA 1
ATOM 621 C C . MET A 1 81 ? 11.258 -7.793 -3.871 1 98.69 81 MET A C 1
ATOM 623 O O . MET A 1 81 ? 10.922 -8.711 -4.629 1 98.69 81 MET A O 1
ATOM 627 N N . ASP A 1 82 ? 11.453 -7.93 -2.627 1 97.69 82 ASP A N 1
ATOM 628 C CA . ASP A 1 82 ? 11.273 -9.234 -1.995 1 97.69 82 ASP A CA 1
ATOM 629 C C . ASP A 1 82 ? 9.859 -9.758 -2.219 1 97.69 82 ASP A C 1
ATOM 631 O O . ASP A 1 82 ? 9.672 -10.906 -2.629 1 97.69 82 ASP A O 1
ATOM 635 N N . LYS A 1 83 ? 8.953 -8.922 -1.979 1 96.19 83 LYS A N 1
ATOM 636 C CA . LYS A 1 83 ? 7.547 -9.289 -2.088 1 96.19 83 LYS A CA 1
ATOM 637 C C . LYS A 1 83 ? 7.191 -9.688 -3.518 1 96.19 83 LYS A C 1
ATOM 639 O O . LYS A 1 83 ? 6.582 -10.734 -3.74 1 96.19 83 LYS A O 1
ATOM 644 N N . GLN A 1 84 ? 7.59 -8.906 -4.477 1 97.19 84 GLN A N 1
ATOM 645 C CA . GLN A 1 84 ? 7.156 -9.141 -5.848 1 97.19 84 GLN A CA 1
ATOM 646 C C . GLN A 1 84 ? 7.945 -10.281 -6.488 1 97.19 84 GLN A C 1
ATOM 648 O O . GLN A 1 84 ? 7.41 -11.023 -7.309 1 97.19 84 GLN A O 1
ATOM 653 N N . LEU A 1 85 ? 9.203 -10.461 -6.102 1 97.12 85 LEU A N 1
ATOM 654 C CA . LEU A 1 85 ? 9.961 -11.609 -6.574 1 97.12 85 LEU A CA 1
ATOM 655 C C . LEU A 1 85 ? 9.398 -12.906 -5.992 1 97.12 85 LEU A C 1
ATOM 657 O O . LEU A 1 85 ? 9.281 -13.906 -6.695 1 97.12 85 LEU A O 1
ATOM 661 N N . THR A 1 86 ? 9.031 -12.891 -4.734 1 94.44 86 THR A N 1
ATOM 662 C CA . THR A 1 86 ? 8.43 -14.055 -4.086 1 94.44 86 THR A CA 1
ATOM 663 C C . THR A 1 86 ? 7.125 -14.445 -4.773 1 94.44 86 THR A C 1
ATOM 665 O O . THR A 1 86 ? 6.867 -15.625 -4.996 1 94.44 86 THR A O 1
ATOM 668 N N . HIS A 1 87 ? 6.363 -13.43 -5.074 1 91.69 87 HIS A N 1
ATOM 669 C CA . HIS A 1 87 ? 5.082 -13.68 -5.719 1 91.69 87 HIS A CA 1
ATOM 670 C C . HIS A 1 87 ? 5.273 -14.25 -7.121 1 91.69 87 HIS A C 1
ATOM 672 O O . HIS A 1 87 ? 4.504 -15.109 -7.562 1 91.69 87 HIS A O 1
ATOM 678 N N . ALA A 1 88 ? 6.254 -13.742 -7.73 1 93.94 88 ALA A N 1
ATOM 679 C CA . ALA A 1 88 ? 6.48 -14.148 -9.109 1 93.94 88 ALA A CA 1
ATOM 680 C C . ALA A 1 88 ? 7.062 -15.555 -9.18 1 93.94 88 ALA A C 1
ATOM 682 O O . ALA A 1 88 ? 6.812 -16.297 -10.141 1 93.94 88 ALA A O 1
ATOM 683 N N . GLU A 1 89 ? 7.805 -15.898 -8.141 1 91.5 89 GLU A N 1
ATOM 684 C CA . GLU A 1 89 ? 8.398 -17.234 -8.141 1 91.5 89 GLU A CA 1
ATOM 685 C C . GLU A 1 89 ? 7.352 -18.297 -7.801 1 91.5 89 GLU A C 1
ATOM 687 O O . GLU A 1 89 ? 6.84 -18.344 -6.68 1 91.5 89 GLU A O 1
ATOM 692 N N . LYS A 1 90 ? 6.938 -19.062 -8.625 1 81.19 90 LYS A N 1
ATOM 693 C CA . LYS A 1 90 ? 5.891 -20.062 -8.492 1 81.19 90 LYS A CA 1
ATOM 694 C C . LYS A 1 90 ? 6.473 -21.406 -8.055 1 81.19 90 LYS A C 1
ATOM 696 O O . LYS A 1 90 ? 5.734 -22.312 -7.645 1 81.19 90 LYS A O 1
ATOM 701 N N . SER A 1 91 ? 7.734 -21.547 -8.133 1 83.81 91 SER A N 1
ATOM 702 C CA . SER A 1 91 ? 8.414 -22.797 -7.785 1 83.81 91 SER A CA 1
ATOM 703 C C . SER A 1 91 ? 9.789 -22.516 -7.188 1 83.81 91 SER A C 1
ATOM 705 O O . SER A 1 91 ? 10.219 -21.375 -7.105 1 83.81 91 SER A O 1
ATOM 707 N N . ASP A 1 92 ? 10.391 -23.609 -6.777 1 89.25 92 ASP A N 1
ATOM 708 C CA . ASP A 1 92 ? 11.719 -23.484 -6.184 1 89.25 92 ASP A CA 1
ATOM 709 C C . ASP A 1 92 ? 12.789 -23.312 -7.258 1 89.25 92 ASP A C 1
ATOM 711 O O . ASP A 1 92 ? 13.945 -23.031 -6.945 1 89.25 92 ASP A O 1
ATOM 715 N N . LYS A 1 93 ? 12.391 -23.391 -8.414 1 92.69 93 LYS A N 1
ATOM 716 C CA . LYS A 1 93 ? 13.328 -23.188 -9.516 1 92.69 93 LYS A CA 1
ATOM 717 C C . LYS A 1 93 ? 13.523 -21.703 -9.812 1 92.69 93 LYS A C 1
ATOM 719 O O . LYS A 1 93 ? 12.562 -20.922 -9.789 1 92.69 93 LYS A O 1
ATOM 724 N N . PRO A 1 94 ? 14.742 -21.406 -10.219 1 95.38 94 PRO A N 1
ATOM 725 C CA . PRO A 1 94 ? 14.977 -20 -10.547 1 95.38 94 PRO A CA 1
ATOM 726 C C . PRO A 1 94 ? 14.211 -19.547 -11.781 1 95.38 94 PRO A C 1
ATOM 728 O O . PRO A 1 94 ? 14.047 -20.312 -12.727 1 95.38 94 PRO A O 1
ATOM 731 N N . MET A 1 95 ? 13.914 -18.297 -11.734 1 96.69 95 MET A N 1
ATOM 732 C CA . MET A 1 95 ? 13.242 -17.703 -12.883 1 96.69 95 MET A CA 1
ATOM 733 C C . MET A 1 95 ? 14.234 -17.438 -14.008 1 96.69 95 MET A C 1
ATOM 735 O O . MET A 1 95 ? 15.422 -17.203 -13.758 1 96.69 95 MET A O 1
ATOM 739 N N . LYS A 1 96 ? 13.648 -17.422 -15.188 1 96.69 96 LYS A N 1
ATOM 740 C CA . LYS A 1 96 ? 14.461 -17.031 -16.328 1 96.69 96 LYS A CA 1
ATOM 741 C C . LYS A 1 96 ? 14.82 -15.555 -16.266 1 96.69 96 LYS A C 1
ATOM 743 O O . LYS A 1 96 ? 14.094 -14.758 -15.664 1 96.69 96 LYS A O 1
ATOM 748 N N . GLU A 1 97 ? 15.906 -15.203 -16.891 1 97.38 97 GLU A N 1
ATOM 749 C CA . GLU A 1 97 ? 16.375 -13.82 -16.891 1 97.38 97 GLU A CA 1
ATOM 750 C C . GLU A 1 97 ? 15.289 -12.859 -17.359 1 97.38 97 GLU A C 1
ATOM 752 O O . GLU A 1 97 ? 15.062 -11.828 -16.734 1 97.38 97 GLU A O 1
ATOM 757 N N . SER A 1 98 ? 14.656 -13.195 -18.438 1 97.75 98 SER A N 1
ATOM 758 C CA . SER A 1 98 ? 13.625 -12.32 -18.984 1 97.75 98 SER A CA 1
ATOM 759 C C . SER A 1 98 ? 12.492 -12.117 -18 1 97.75 98 SER A C 1
ATOM 761 O O . SER A 1 98 ? 11.883 -11.047 -17.953 1 97.75 98 SER A O 1
ATOM 763 N N . GLU A 1 99 ? 12.258 -13.148 -17.172 1 97.19 99 GLU A N 1
ATOM 764 C CA . GLU A 1 99 ? 11.164 -13.094 -16.203 1 97.19 99 GLU A CA 1
ATOM 765 C C . GLU A 1 99 ? 11.5 -12.164 -15.047 1 97.19 99 GLU A C 1
ATOM 767 O O . GLU A 1 99 ? 10.703 -11.281 -14.703 1 97.19 99 GLU A O 1
ATOM 772 N N . TYR A 1 100 ? 12.68 -12.359 -14.445 1 97.94 100 TYR A N 1
ATOM 773 C CA . TYR A 1 100 ? 12.945 -11.508 -13.289 1 97.94 100 TYR A CA 1
ATOM 774 C C . 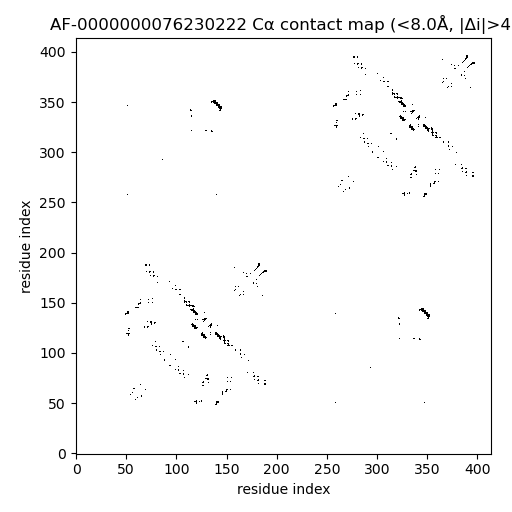TYR A 1 100 ? 13.289 -10.094 -13.734 1 97.94 100 TYR A C 1
ATOM 776 O O . TYR A 1 100 ? 13.133 -9.141 -12.969 1 97.94 100 TYR A O 1
ATOM 784 N N . LEU A 1 101 ? 13.766 -9.836 -15.031 1 98.44 101 LEU A N 1
ATOM 785 C CA . LEU A 1 101 ? 13.938 -8.484 -15.555 1 98.44 101 LEU A CA 1
ATOM 786 C C . LEU A 1 101 ? 12.609 -7.746 -15.602 1 98.44 101 LEU A C 1
ATOM 788 O O . LEU A 1 101 ? 12.539 -6.562 -15.266 1 98.44 101 LEU A O 1
ATOM 792 N N . ASP A 1 102 ? 11.617 -8.523 -16.031 1 98.25 102 ASP A N 1
ATOM 793 C CA . ASP A 1 102 ? 10.281 -7.945 -16.062 1 98.25 102 ASP A CA 1
ATOM 794 C C . ASP A 1 102 ? 9.805 -7.566 -14.656 1 98.25 102 ASP A C 1
ATOM 796 O O . ASP A 1 102 ? 9.164 -6.531 -14.469 1 98.25 102 ASP A O 1
ATOM 800 N N . VAL A 1 103 ? 10.062 -8.375 -13.695 1 98.38 103 VAL A N 1
ATOM 801 C CA . VAL A 1 103 ? 9.664 -8.117 -12.312 1 98.38 103 VAL A CA 1
ATOM 802 C C . VAL A 1 103 ? 10.359 -6.859 -11.805 1 98.38 103 VAL A C 1
ATOM 804 O O . VAL A 1 103 ? 9.727 -5.996 -11.195 1 98.38 103 VAL A O 1
ATOM 807 N N . PHE A 1 104 ? 11.672 -6.707 -12.109 1 98.75 104 PHE A N 1
ATOM 808 C CA . PHE A 1 104 ? 12.43 -5.551 -11.648 1 98.75 104 PHE A CA 1
ATOM 809 C C . PHE A 1 104 ? 11.906 -4.27 -12.289 1 98.75 104 PHE A C 1
ATOM 811 O O . PHE A 1 104 ? 11.789 -3.238 -11.625 1 98.75 104 PHE A O 1
ATOM 818 N N . ASP A 1 105 ? 11.609 -4.355 -13.5 1 98.56 105 ASP A N 1
ATOM 819 C CA . ASP A 1 105 ? 11.047 -3.195 -14.195 1 98.56 105 ASP A CA 1
ATOM 820 C C . ASP A 1 105 ? 9.719 -2.77 -13.562 1 98.56 105 ASP A C 1
ATOM 822 O O . ASP A 1 105 ? 9.477 -1.577 -13.367 1 98.56 105 ASP A O 1
ATOM 826 N N . LYS A 1 106 ? 8.93 -3.725 -13.211 1 98.38 106 LYS A N 1
ATOM 827 C CA . LYS A 1 106 ? 7.633 -3.443 -12.602 1 98.38 106 LYS A CA 1
ATOM 828 C C . LYS A 1 106 ? 7.797 -2.91 -11.18 1 98.38 106 LYS A C 1
ATOM 830 O O . LYS A 1 106 ? 7.172 -1.917 -10.812 1 98.38 106 LYS A O 1
ATOM 835 N N . VAL A 1 107 ? 8.648 -3.516 -10.461 1 98.69 107 VAL A N 1
ATOM 836 C CA . VAL A 1 107 ? 8.836 -3.152 -9.055 1 98.69 107 VAL A CA 1
ATOM 837 C C . VAL A 1 107 ? 9.391 -1.734 -8.961 1 98.69 107 VAL A C 1
ATOM 839 O O . VAL A 1 107 ? 9.039 -0.981 -8.047 1 98.69 107 VAL A O 1
ATOM 842 N N . CYS A 1 108 ? 10.219 -1.381 -9.898 1 98.81 108 CYS A N 1
ATOM 843 C CA . CYS A 1 108 ? 10.875 -0.083 -9.797 1 98.81 108 CYS A CA 1
ATOM 844 C C . CYS A 1 108 ? 10.039 1.004 -10.461 1 98.81 108 CYS A C 1
ATOM 846 O O . CYS A 1 108 ? 10.398 2.182 -10.43 1 98.81 108 CYS A O 1
ATOM 848 N N . GLY A 1 109 ? 8.891 0.634 -10.945 1 98.25 109 GLY A N 1
ATOM 849 C CA . GLY A 1 109 ? 7.992 1.605 -11.555 1 98.25 109 GLY A CA 1
ATOM 850 C C . GLY A 1 109 ? 7.312 2.502 -10.531 1 98.25 109 GLY A C 1
ATOM 851 O O . GLY A 1 109 ? 7.168 2.131 -9.367 1 98.25 109 GLY A O 1
ATOM 852 N N . HIS A 1 110 ? 6.82 3.559 -11.016 1 97 110 HIS A N 1
ATOM 853 C CA . HIS A 1 110 ? 6.168 4.57 -10.188 1 97 110 HIS A CA 1
ATOM 854 C C . HIS A 1 110 ? 4.961 3.992 -9.461 1 97 110 HIS A C 1
ATOM 856 O O . HIS A 1 110 ? 4.711 4.328 -8.297 1 97 110 HIS A O 1
ATOM 862 N N . GLU A 1 111 ? 4.277 3.09 -10.086 1 96.44 111 GLU A N 1
ATOM 863 C CA . GLU A 1 111 ? 3.031 2.527 -9.578 1 96.44 111 GLU A CA 1
ATOM 864 C C . GLU A 1 111 ? 3.252 1.786 -8.266 1 96.44 111 GLU A C 1
ATOM 866 O O . GLU A 1 111 ? 2.385 1.795 -7.387 1 96.44 111 GLU A O 1
ATOM 871 N N . THR A 1 112 ? 4.371 1.294 -8.125 1 97.75 112 THR A N 1
ATOM 872 C CA . THR A 1 112 ? 4.691 0.504 -6.941 1 97.75 112 THR A CA 1
ATOM 873 C C . THR A 1 112 ? 4.758 1.392 -5.703 1 97.75 112 THR A C 1
ATOM 875 O O . THR A 1 112 ? 4.496 0.933 -4.59 1 97.75 112 THR A O 1
ATOM 878 N N . TYR A 1 113 ? 4.988 2.662 -5.875 1 98.12 113 TYR A N 1
ATOM 879 C CA . TYR A 1 113 ? 5.336 3.5 -4.734 1 98.12 113 TYR A CA 1
ATOM 880 C C . TYR A 1 113 ? 4.316 4.617 -4.547 1 98.12 113 TYR A C 1
ATOM 882 O O . TYR A 1 113 ? 4.539 5.543 -3.764 1 98.12 113 TYR A O 1
ATOM 890 N N . LYS A 1 114 ? 3.184 4.516 -5.098 1 96.19 114 LYS A N 1
ATOM 891 C CA . LYS A 1 114 ? 2.189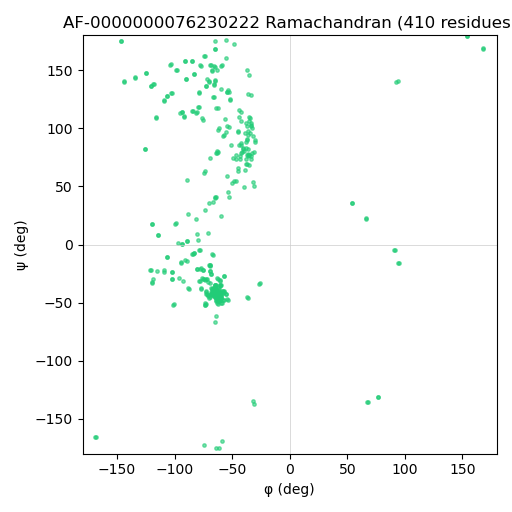 5.586 -5.133 1 96.19 114 LYS A CA 1
ATOM 892 C C . LYS A 1 114 ? 1.629 5.863 -3.74 1 96.19 114 LYS A C 1
ATOM 894 O O . LYS A 1 114 ? 1.206 6.984 -3.447 1 96.19 114 LYS A O 1
ATOM 899 N N . SER A 1 115 ? 1.689 4.852 -2.881 1 96.5 115 SER A N 1
ATOM 900 C CA . SER A 1 115 ? 1.063 4.992 -1.571 1 96.5 115 SER A CA 1
ATOM 901 C C . SER A 1 115 ? 2.066 5.473 -0.528 1 96.5 115 SER A C 1
ATOM 903 O O . SER A 1 115 ? 1.723 5.633 0.645 1 96.5 115 SER A O 1
ATOM 905 N N . TYR A 1 116 ? 3.25 5.672 -1.001 1 97.25 116 TYR A N 1
ATOM 906 C CA . TYR A 1 116 ? 4.266 6.121 -0.058 1 97.25 116 TYR A CA 1
ATOM 907 C C . TYR A 1 116 ? 4.23 7.637 0.102 1 97.25 116 TYR A C 1
ATOM 909 O O . TYR A 1 116 ? 3.768 8.352 -0.791 1 97.25 116 TYR A O 1
ATOM 917 N N . GLY A 1 117 ? 4.758 8.141 1.224 1 95.44 117 GLY A N 1
ATOM 918 C CA . GLY A 1 117 ? 4.805 9.562 1.537 1 95.44 117 GLY A CA 1
ATOM 919 C C . GLY A 1 117 ? 5.68 9.875 2.736 1 95.44 117 GLY A C 1
ATOM 920 O O . GLY A 1 117 ? 6.551 9.086 3.102 1 95.44 117 GLY A O 1
ATOM 921 N N . LEU A 1 118 ? 5.473 11.094 3.174 1 94.62 118 LEU A N 1
ATOM 922 C CA . LEU A 1 118 ? 6.246 11.578 4.309 1 94.62 118 LEU A CA 1
ATOM 923 C C . LEU A 1 118 ? 5.375 11.703 5.551 1 94.62 118 LEU A C 1
ATOM 925 O O . LEU A 1 118 ? 4.324 12.352 5.516 1 94.62 118 LEU A O 1
ATOM 929 N N . LYS A 1 119 ? 5.832 11.016 6.613 1 93.56 119 LYS A N 1
ATOM 930 C CA . LYS A 1 119 ? 5.09 11.031 7.871 1 93.56 119 LYS A CA 1
ATOM 931 C C . LYS A 1 119 ? 5.926 11.633 9 1 93.56 119 LYS A C 1
ATOM 933 O O . LYS A 1 119 ? 7.121 11.359 9.102 1 93.56 119 LYS A O 1
ATOM 938 N N . SER A 1 120 ? 5.203 12.453 9.773 1 89.06 120 SER A N 1
ATOM 939 C CA . SER A 1 120 ? 5.867 13.023 10.938 1 89.06 120 SER A CA 1
ATOM 940 C C . SER A 1 120 ? 5.617 12.18 12.188 1 89.06 120 SER A C 1
ATOM 942 O O . SER A 1 120 ? 4.469 11.992 12.594 1 89.06 120 SER A O 1
ATOM 944 N N . LEU A 1 121 ? 6.668 11.586 12.703 1 86.5 121 LEU A N 1
ATOM 945 C CA . LEU A 1 121 ? 6.582 10.805 13.93 1 86.5 121 LEU A CA 1
ATOM 946 C C . LEU A 1 121 ? 7.426 11.43 15.039 1 86.5 121 LEU A C 1
ATOM 948 O O . LEU A 1 121 ? 8.656 11.383 14.992 1 86.5 121 LEU A O 1
ATOM 952 N N . ASN A 1 122 ? 6.695 11.977 16 1 81.81 122 ASN A N 1
ATOM 953 C CA . ASN A 1 122 ? 7.371 12.633 17.125 1 81.81 122 ASN A CA 1
ATOM 954 C C . ASN A 1 122 ? 8.352 13.695 16.625 1 81.81 122 ASN A C 1
ATOM 956 O O . ASN A 1 122 ? 9.5 13.734 17.062 1 81.81 122 ASN A O 1
ATOM 960 N N . GLY A 1 123 ? 8.062 14.367 15.625 1 82.69 123 GLY A N 1
ATOM 961 C CA . GLY A 1 123 ? 8.844 15.492 15.141 1 82.69 123 GLY A CA 1
ATOM 962 C C . GLY A 1 123 ? 9.898 15.094 14.125 1 82.69 123 GLY A C 1
ATOM 963 O O . GLY A 1 123 ? 10.664 15.938 13.648 1 82.69 123 GLY A O 1
ATOM 964 N N . VAL A 1 124 ? 10.047 13.789 13.875 1 88.19 124 VAL A N 1
ATOM 965 C CA . VAL A 1 124 ? 11.016 13.32 12.891 1 88.19 124 VAL A CA 1
ATOM 966 C C . VAL A 1 124 ? 10.281 12.844 11.633 1 88.19 124 VAL A C 1
ATOM 968 O O . VAL A 1 124 ? 9.344 12.047 11.719 1 88.19 124 VAL A O 1
ATOM 971 N N . ASN A 1 125 ? 10.742 13.391 10.531 1 92.12 125 ASN A N 1
ATOM 972 C CA . ASN A 1 125 ? 10.148 12.984 9.258 1 92.12 125 ASN A CA 1
ATOM 973 C C . ASN A 1 125 ? 10.688 11.641 8.789 1 92.12 125 ASN A C 1
ATOM 975 O O . ASN A 1 125 ? 11.898 11.414 8.797 1 92.12 125 ASN A O 1
ATOM 979 N N . ARG A 1 126 ? 9.773 10.766 8.438 1 95.06 126 ARG A N 1
ATOM 980 C CA . ARG A 1 126 ? 10.109 9.438 7.922 1 95.06 126 ARG A CA 1
ATOM 981 C C . ARG A 1 126 ? 9.281 9.109 6.688 1 95.06 126 ARG A C 1
ATOM 983 O O . ARG A 1 126 ? 8.125 9.531 6.57 1 95.06 126 ARG A O 1
ATOM 990 N N . ILE A 1 127 ? 9.914 8.422 5.773 1 97.12 127 ILE A N 1
ATOM 991 C CA . ILE A 1 127 ? 9.094 7.871 4.703 1 97.12 127 ILE A CA 1
ATOM 992 C C . ILE A 1 127 ? 8.148 6.812 5.273 1 97.12 127 ILE A C 1
ATOM 994 O O . ILE A 1 127 ? 8.555 6.004 6.113 1 97.12 127 ILE A O 1
ATOM 998 N N . SER A 1 128 ? 6.926 6.879 4.781 1 96.94 128 SER A N 1
ATOM 999 C CA . SER A 1 128 ? 5.926 5.918 5.23 1 96.94 128 SER A CA 1
ATOM 1000 C C . SER A 1 128 ? 5.297 5.184 4.055 1 96.94 128 SER A C 1
ATOM 1002 O O . SER A 1 128 ? 5.066 5.777 2.998 1 96.94 128 SER A O 1
ATOM 1004 N N . GLY A 1 129 ? 4.93 3.924 4.301 1 97.56 129 GLY A N 1
ATOM 1005 C CA . GLY A 1 129 ? 4.348 3.006 3.338 1 97.56 129 GLY A CA 1
ATOM 1006 C C . GLY A 1 129 ? 4.605 1.548 3.668 1 97.56 129 GLY A C 1
ATOM 1007 O O . GLY A 1 129 ? 5.305 1.24 4.637 1 97.56 129 GLY A O 1
ATOM 1008 N N . GLU A 1 130 ? 4.113 0.742 2.863 1 97 130 GLU A N 1
ATOM 1009 C CA . GLU A 1 130 ? 4.211 -0.69 3.129 1 97 130 GLU A CA 1
ATOM 1010 C C . GLU A 1 130 ? 5.66 -1.112 3.355 1 97 130 GLU A C 1
ATOM 1012 O O . GLU A 1 130 ? 6.555 -0.714 2.604 1 97 130 GLU A O 1
ATOM 1017 N N . GLY A 1 131 ? 5.848 -1.86 4.441 1 97.38 131 GLY A N 1
ATOM 1018 C CA . GLY A 1 131 ? 7.168 -2.402 4.723 1 97.38 131 GLY A CA 1
ATOM 1019 C C . GLY A 1 131 ? 7.988 -1.53 5.656 1 97.38 131 GLY A C 1
ATOM 1020 O O . GLY A 1 131 ? 9.016 -1.962 6.172 1 97.38 131 GLY A O 1
ATOM 1021 N N . LEU A 1 132 ? 7.598 -0.32 5.828 1 98 132 LEU A N 1
ATOM 1022 C CA . LEU A 1 132 ? 8.352 0.619 6.648 1 98 132 LEU A CA 1
ATOM 1023 C C . LEU A 1 132 ? 7.766 0.712 8.055 1 98 132 LEU A C 1
ATOM 1025 O O . LEU A 1 132 ? 6.547 0.63 8.227 1 98 132 LEU A O 1
ATOM 1029 N N . GLU A 1 133 ? 8.633 0.991 8.984 1 95.31 133 GLU A N 1
ATOM 1030 C CA . GLU A 1 133 ? 8.227 1.069 10.383 1 95.31 133 GLU A CA 1
ATOM 1031 C C . GLU A 1 133 ? 7.234 2.205 10.609 1 95.31 133 GLU A C 1
ATOM 1033 O O . GLU A 1 133 ? 6.285 2.064 11.383 1 95.31 133 GLU A O 1
ATOM 1038 N N . ALA A 1 134 ? 7.445 3.295 10.023 1 95.44 134 ALA A N 1
ATOM 1039 C CA . ALA A 1 134 ? 6.578 4.453 10.219 1 95.44 134 ALA A CA 1
ATOM 1040 C C . ALA A 1 134 ? 5.133 4.121 9.867 1 95.44 134 ALA A C 1
ATOM 1042 O O . ALA A 1 134 ? 4.199 4.719 10.406 1 95.44 134 ALA A O 1
ATOM 1043 N N . ASN A 1 135 ? 5 3.156 8.977 1 96.25 135 ASN A N 1
ATOM 1044 C CA . ASN A 1 135 ? 3.672 2.762 8.523 1 96.25 135 ASN A CA 1
ATOM 1045 C C . ASN A 1 135 ? 2.881 2.068 9.625 1 96.25 135 ASN A C 1
ATOM 1047 O O . ASN A 1 135 ? 1.656 1.96 9.547 1 96.25 135 ASN A O 1
ATOM 1051 N N . GLU A 1 136 ? 3.553 1.607 10.641 1 94.44 136 GLU A N 1
ATOM 1052 C CA . GLU A 1 136 ? 2.932 0.838 11.711 1 94.44 136 GLU A CA 1
ATOM 1053 C C . GLU A 1 136 ? 2.322 1.756 12.766 1 94.44 136 GLU A C 1
ATOM 1055 O O . GLU A 1 136 ? 1.606 1.295 13.664 1 94.44 136 GLU A O 1
ATOM 1060 N N . HIS A 1 137 ? 2.582 3.012 12.633 1 93.12 137 HIS A N 1
ATOM 1061 C CA . HIS A 1 137 ? 2.102 3.975 13.617 1 93.12 137 HIS A CA 1
ATOM 1062 C C . HIS A 1 137 ? 1.197 5.02 12.969 1 93.12 137 HIS A C 1
ATOM 1064 O O . HIS A 1 137 ? 1.491 5.512 11.883 1 93.12 137 HIS A O 1
ATOM 1070 N N . PRO A 1 138 ? 0.176 5.234 13.672 1 90.81 138 PRO A N 1
ATOM 1071 C CA . PRO A 1 138 ? -0.659 6.316 13.141 1 90.81 138 PRO A CA 1
ATOM 1072 C C . PRO A 1 138 ? 0.038 7.672 13.18 1 90.81 138 PRO A C 1
ATOM 1074 O O . PRO A 1 138 ? 0.931 7.891 14.008 1 90.81 138 PRO A O 1
ATOM 1077 N N . GLY A 1 139 ? -0.406 8.547 12.25 1 88.94 139 GLY A N 1
ATOM 1078 C CA . GLY A 1 139 ? 0.167 9.883 12.273 1 88.94 139 GLY A CA 1
ATOM 1079 C C . GLY A 1 139 ? -0.161 10.688 11.031 1 88.94 139 GLY A C 1
ATOM 1080 O O . GLY A 1 139 ? -0.68 10.148 10.055 1 88.94 139 GLY A O 1
ATOM 1081 N N . MET A 1 140 ? 0.161 12 11.125 1 90.75 140 MET A N 1
ATOM 1082 C CA . MET A 1 140 ? -0.007 12.883 9.977 1 90.75 140 MET A CA 1
ATOM 1083 C C . MET A 1 140 ? 1.054 12.609 8.914 1 90.75 140 MET A C 1
ATOM 1085 O O . MET A 1 140 ? 2.227 12.422 9.242 1 90.75 140 MET A O 1
ATOM 1089 N N . MET A 1 141 ? 0.505 12.602 7.691 1 91.56 141 MET A N 1
ATOM 1090 C CA . MET A 1 141 ? 1.388 12.25 6.582 1 91.56 141 MET A CA 1
ATOM 1091 C C . MET A 1 141 ? 1.036 13.055 5.336 1 91.56 141 MET A C 1
ATOM 1093 O O . MET A 1 141 ? -0.12 13.438 5.145 1 91.56 141 MET A O 1
ATOM 1097 N N . TYR A 1 142 ? 2.102 13.461 4.66 1 91.81 142 TYR A N 1
ATOM 1098 C CA . TYR A 1 142 ? 1.897 13.922 3.291 1 91.81 142 TYR A CA 1
ATOM 1099 C C . TYR A 1 142 ? 2.074 12.781 2.297 1 91.81 142 TYR A C 1
ATOM 1101 O O . TYR A 1 142 ? 3.191 12.305 2.08 1 91.81 142 TYR A O 1
ATOM 1109 N N . GLY A 1 143 ? 0.935 12.359 1.678 1 91.06 143 GLY A N 1
ATOM 1110 C CA . GLY A 1 143 ? 0.957 11.234 0.759 1 91.06 143 GLY A CA 1
ATOM 1111 C C . GLY A 1 143 ? 1.215 11.641 -0.679 1 91.06 143 GLY A C 1
ATOM 1112 O O . GLY A 1 143 ? 0.641 12.617 -1.167 1 91.06 143 GLY A O 1
ATOM 1113 N N . GLY A 1 144 ? 2.018 10.711 -1.307 1 92.5 144 GLY A N 1
ATOM 1114 C CA . GLY A 1 144 ? 2.324 10.984 -2.701 1 92.5 144 GLY A CA 1
ATOM 1115 C C . GLY A 1 144 ? 3.381 12.055 -2.881 1 92.5 144 GLY A C 1
ATOM 1116 O O . GLY A 1 144 ? 4.441 12 -2.254 1 92.5 144 GLY A O 1
ATOM 1117 N N . GLY A 1 145 ? 3.086 13.008 -3.752 1 89.88 145 GLY A N 1
ATOM 1118 C CA . GLY A 1 145 ? 4.066 14.039 -4.051 1 89.88 145 GLY A CA 1
ATOM 1119 C C . GLY A 1 145 ? 5.285 13.508 -4.789 1 89.88 145 GLY A C 1
ATOM 1120 O O . GLY A 1 145 ? 5.152 12.727 -5.73 1 89.88 145 GLY A O 1
ATOM 1121 N N . LYS A 1 146 ? 6.465 13.938 -4.363 1 93.88 146 LYS A N 1
ATOM 1122 C CA . LYS A 1 146 ? 7.695 13.57 -5.055 1 93.88 146 LYS A CA 1
ATOM 1123 C C . LYS A 1 146 ? 8.195 12.203 -4.602 1 93.88 146 LYS A C 1
ATOM 1125 O O . LYS A 1 146 ? 9.07 11.609 -5.234 1 93.88 146 LYS A O 1
ATOM 1130 N N . TRP A 1 147 ? 7.598 11.68 -3.658 1 95.81 147 TRP A N 1
ATOM 1131 C CA . TRP A 1 147 ? 8.164 10.516 -2.98 1 95.81 147 TRP A CA 1
ATOM 1132 C C . TRP A 1 147 ? 8.062 9.273 -3.857 1 95.81 147 TRP A C 1
ATOM 1134 O O . TRP A 1 147 ? 9.031 8.523 -3.99 1 95.81 147 TRP A O 1
ATOM 1144 N N . PRO A 1 148 ? 6.926 9.031 -4.551 1 97.44 148 PRO A N 1
ATOM 1145 C CA . PRO A 1 148 ? 6.902 7.887 -5.461 1 97.44 148 PRO A CA 1
ATOM 1146 C C . PRO A 1 148 ? 7.984 7.965 -6.535 1 97.44 148 PRO A C 1
ATOM 1148 O O . PRO A 1 148 ? 8.641 6.965 -6.832 1 97.44 148 PRO A O 1
ATOM 1151 N N . THR A 1 149 ? 8.172 9.109 -7.027 1 97.06 149 THR A N 1
ATOM 1152 C CA . THR A 1 149 ? 9.188 9.289 -8.055 1 97.06 149 THR A CA 1
ATOM 1153 C C . THR A 1 149 ? 10.586 9.094 -7.48 1 97.06 149 THR A C 1
ATOM 1155 O O . THR A 1 149 ? 11.438 8.461 -8.109 1 97.06 149 THR A O 1
ATOM 1158 N N . ARG A 1 150 ? 10.805 9.633 -6.332 1 97.88 150 ARG A N 1
ATOM 1159 C CA . ARG A 1 150 ? 12.109 9.508 -5.676 1 97.88 150 ARG A CA 1
ATOM 1160 C C . ARG A 1 150 ? 12.445 8.047 -5.41 1 97.88 150 ARG A C 1
ATOM 1162 O O . ARG A 1 150 ? 13.57 7.609 -5.656 1 97.88 150 ARG A O 1
ATOM 1169 N N . LEU A 1 151 ? 11.477 7.316 -4.945 1 98.44 151 LEU A N 1
ATOM 1170 C CA . LEU A 1 151 ? 11.695 5.902 -4.66 1 98.44 151 LEU A CA 1
ATOM 1171 C C . LEU A 1 151 ? 11.914 5.113 -5.949 1 98.44 151 LEU A C 1
ATOM 1173 O O . LEU A 1 151 ? 12.82 4.277 -6.023 1 98.44 151 LEU A O 1
ATOM 1177 N N . SER A 1 152 ? 11.133 5.418 -6.914 1 98.5 152 SER A N 1
ATOM 1178 C CA . SER A 1 152 ? 11.281 4.781 -8.219 1 98.5 152 SER A CA 1
ATOM 1179 C C . SER A 1 152 ? 12.656 5.043 -8.812 1 98.5 152 SER A C 1
ATOM 1181 O O . SER A 1 152 ? 13.328 4.117 -9.281 1 98.5 152 SER A O 1
ATOM 1183 N N . SER A 1 153 ? 13.078 6.242 -8.719 1 98.12 153 SER A N 1
ATOM 1184 C CA . SER A 1 153 ? 14.375 6.621 -9.273 1 98.12 153 SER A CA 1
ATOM 1185 C C . SER A 1 153 ? 15.508 5.902 -8.547 1 98.12 153 SER A C 1
ATOM 1187 O O . SER A 1 153 ? 16.438 5.41 -9.188 1 98.12 153 SER A O 1
ATOM 1189 N N . LYS A 1 154 ? 15.375 5.91 -7.289 1 98.12 154 LYS A N 1
ATOM 1190 C CA . LYS A 1 154 ? 16.406 5.219 -6.52 1 98.12 154 LYS A CA 1
ATOM 1191 C C . LYS A 1 154 ? 16.438 3.73 -6.859 1 98.12 154 LYS A C 1
ATOM 1193 O O . LYS A 1 154 ? 17.516 3.129 -6.934 1 98.12 154 LYS A O 1
ATOM 1198 N N . CYS A 1 155 ? 15.312 3.174 -7.066 1 98.75 155 CYS A N 1
ATOM 1199 C CA . CYS A 1 155 ? 15.211 1.764 -7.43 1 98.75 155 CYS A CA 1
ATOM 1200 C C . CYS A 1 155 ? 15.891 1.493 -8.766 1 98.75 155 CYS A C 1
ATOM 1202 O O . CYS A 1 155 ? 16.703 0.575 -8.875 1 98.75 155 CYS A O 1
ATOM 1204 N N . PHE A 1 156 ? 15.602 2.281 -9.711 1 98.56 156 PHE A N 1
ATOM 1205 C CA . PHE A 1 156 ? 16.219 2.113 -11.023 1 98.56 156 PHE A CA 1
ATOM 1206 C C . PHE A 1 156 ? 17.734 2.334 -10.938 1 98.56 156 PHE A C 1
ATOM 1208 O O . PHE A 1 156 ? 18.5 1.642 -11.609 1 98.56 156 PHE A O 1
ATOM 1215 N N . GLU A 1 157 ? 18.125 3.309 -10.148 1 97.69 157 GLU A N 1
ATOM 1216 C CA . GLU A 1 157 ? 19.562 3.527 -9.945 1 97.69 157 GLU A CA 1
ATOM 1217 C C . GLU A 1 157 ? 20.219 2.299 -9.328 1 97.69 157 GLU A C 1
ATOM 1219 O O . GLU A 1 157 ? 21.297 1.893 -9.758 1 97.69 157 GLU A O 1
ATOM 1224 N N . LEU A 1 158 ? 19.609 1.729 -8.406 1 97.81 158 LEU A N 1
ATOM 1225 C CA . LEU A 1 158 ? 20.125 0.569 -7.688 1 97.81 158 LEU A CA 1
ATOM 1226 C C . LEU A 1 158 ? 20.328 -0.606 -8.633 1 97.81 158 LEU A C 1
ATOM 1228 O O . LEU A 1 158 ? 21.406 -1.207 -8.664 1 97.81 158 LEU A O 1
ATOM 1232 N N . ILE A 1 159 ? 19.344 -0.894 -9.438 1 98.19 159 ILE A N 1
ATOM 1233 C CA . ILE A 1 159 ? 19.469 -2.062 -10.305 1 98.19 159 ILE A CA 1
ATOM 1234 C C . ILE A 1 159 ? 20.391 -1.748 -11.469 1 98.19 159 ILE A C 1
ATOM 1236 O O . ILE A 1 159 ? 21.062 -2.643 -12 1 98.19 159 ILE A O 1
ATOM 1240 N N . GLY A 1 160 ? 20.422 -0.49 -11.844 1 97.38 160 GLY A N 1
ATOM 1241 C CA . GLY A 1 160 ? 21.344 -0.084 -12.891 1 97.38 160 GLY A CA 1
ATOM 1242 C C . GLY A 1 160 ? 22.797 -0.189 -12.469 1 97.38 160 GLY A C 1
ATOM 1243 O O . GLY A 1 160 ? 23.656 -0.603 -13.25 1 97.38 160 GLY A O 1
ATOM 1244 N N . GLU A 1 161 ? 23.047 0.138 -11.281 1 97.12 161 GLU A N 1
ATOM 1245 C CA . GLU A 1 161 ? 24.406 0.171 -10.75 1 97.12 161 GLU A CA 1
ATOM 1246 C C . GLU A 1 161 ? 24.906 -1.235 -10.445 1 97.12 161 GLU A C 1
ATOM 1248 O O . GLU A 1 161 ? 26.078 -1.546 -10.695 1 97.12 161 GLU A O 1
ATOM 1253 N N . HIS A 1 162 ? 24.094 -2.074 -9.969 1 96.56 162 HIS A N 1
ATOM 1254 C CA . HIS A 1 162 ? 24.562 -3.344 -9.43 1 96.56 162 HIS A CA 1
ATOM 1255 C C . HIS A 1 162 ? 24.172 -4.508 -10.336 1 96.56 162 HIS A C 1
ATOM 1257 O O . HIS A 1 162 ? 24.766 -5.586 -10.258 1 96.56 162 HIS A O 1
ATOM 1263 N N . GLY A 1 163 ? 23.141 -4.305 -11.164 1 97.25 163 GLY A N 1
ATOM 1264 C CA . GLY A 1 163 ? 22.703 -5.344 -12.086 1 97.25 163 GLY A CA 1
ATOM 1265 C C . GLY A 1 163 ? 21.609 -6.223 -11.523 1 97.25 163 GLY A C 1
ATOM 1266 O O . GLY A 1 163 ? 21.672 -6.652 -10.367 1 97.25 163 GLY A O 1
ATOM 1267 N N . GLU A 1 164 ? 20.734 -6.543 -12.273 1 98.19 164 GLU A N 1
ATOM 1268 C CA . GLU A 1 164 ? 19.594 -7.34 -11.875 1 98.19 164 GLU A CA 1
ATOM 1269 C C . GLU A 1 164 ? 19.984 -8.773 -11.547 1 98.19 164 GLU A C 1
ATOM 1271 O O . GLU A 1 164 ? 19.438 -9.383 -10.625 1 98.19 164 GLU A O 1
ATOM 1276 N N . ASP A 1 165 ? 20.953 -9.227 -12.234 1 97.88 165 ASP A N 1
ATOM 1277 C CA . ASP A 1 165 ? 21.406 -10.602 -12.023 1 97.88 165 ASP A CA 1
ATOM 1278 C C . ASP A 1 165 ? 21.969 -10.781 -10.609 1 97.88 165 ASP A C 1
ATOM 1280 O O . ASP A 1 165 ? 21.609 -11.742 -9.914 1 97.88 165 ASP A O 1
ATOM 1284 N N . GLU A 1 166 ? 22.719 -9.898 -10.258 1 97.38 166 GLU A N 1
ATOM 1285 C CA . GLU A 1 166 ? 23.328 -9.969 -8.938 1 97.38 166 GLU A CA 1
ATOM 1286 C C . GLU A 1 166 ? 22.281 -9.875 -7.84 1 97.38 166 GLU A C 1
ATOM 1288 O O . GLU A 1 166 ? 22.312 -10.633 -6.867 1 97.38 166 GLU A O 1
ATOM 1293 N N . ILE A 1 167 ? 21.422 -9.031 -8.023 1 98.25 167 ILE A N 1
ATOM 1294 C CA . ILE A 1 167 ? 20.391 -8.797 -7.02 1 98.25 167 ILE A CA 1
ATOM 1295 C C . ILE A 1 167 ? 19.469 -10.008 -6.934 1 98.25 167 ILE A C 1
ATOM 1297 O O . ILE A 1 167 ? 19.109 -10.453 -5.836 1 98.25 167 ILE A O 1
ATOM 1301 N N . TYR A 1 168 ? 19.078 -10.57 -8.039 1 98.31 168 TYR A N 1
ATOM 1302 C CA . TYR A 1 168 ? 18.219 -11.75 -8.055 1 98.31 168 TYR A CA 1
ATOM 1303 C C . TYR A 1 168 ? 18.922 -12.945 -7.422 1 98.31 168 TYR A C 1
ATOM 1305 O O . TYR A 1 168 ? 18.312 -13.703 -6.664 1 98.31 168 TYR A O 1
ATOM 1313 N N . ASP A 1 169 ? 20.156 -13.086 -7.73 1 97.25 169 ASP A N 1
ATOM 1314 C CA . ASP A 1 169 ? 20.922 -14.172 -7.129 1 97.25 169 ASP A CA 1
ATOM 1315 C C . ASP A 1 169 ? 20.969 -14.039 -5.609 1 97.25 169 ASP A C 1
ATOM 1317 O O . ASP A 1 169 ? 20.844 -15.023 -4.887 1 97.25 169 ASP A O 1
ATOM 1321 N N . ALA A 1 170 ? 21.156 -12.844 -5.188 1 97.06 170 ALA A N 1
ATOM 1322 C CA . ALA A 1 170 ? 21.188 -12.594 -3.748 1 97.06 170 ALA A CA 1
ATOM 1323 C C . ALA A 1 170 ? 19.844 -12.875 -3.107 1 97.06 170 ALA A C 1
ATOM 1325 O O . ALA A 1 170 ? 19.766 -13.453 -2.02 1 97.06 170 ALA A O 1
ATOM 1326 N N . PHE A 1 171 ? 18.844 -12.5 -3.746 1 97.88 171 PHE A N 1
ATOM 1327 C CA . PHE A 1 171 ? 17.484 -12.766 -3.266 1 97.88 171 PHE A CA 1
ATOM 1328 C C . PHE A 1 171 ? 17.281 -14.258 -3.025 1 97.88 171 PHE A C 1
ATOM 1330 O O . PHE A 1 171 ? 16.719 -14.656 -2 1 97.88 171 PHE A O 1
ATOM 1337 N N . ARG A 1 172 ? 17.766 -15.078 -3.92 1 96.81 172 ARG A N 1
ATOM 1338 C CA . ARG A 1 172 ? 17.516 -16.516 -3.844 1 96.81 172 ARG A CA 1
ATOM 1339 C C . ARG A 1 172 ? 18.469 -17.188 -2.848 1 96.81 172 ARG A C 1
ATOM 1341 O O . ARG A 1 172 ? 18.188 -18.281 -2.354 1 96.81 172 ARG A O 1
ATOM 1348 N N . SER A 1 173 ? 19.516 -16.578 -2.576 1 95.25 173 SER A N 1
ATOM 1349 C CA . SER A 1 173 ? 20.562 -17.25 -1.803 1 95.25 173 SER A CA 1
ATOM 1350 C C . SER A 1 173 ? 20.547 -16.797 -0.348 1 95.25 173 SER A C 1
ATOM 1352 O O . SER A 1 173 ? 21.031 -17.5 0.536 1 95.25 173 SER A O 1
ATOM 1354 N N . THR A 1 174 ? 20.016 -15.617 -0.122 1 91.5 174 THR A N 1
ATOM 1355 C CA . THR A 1 174 ? 20.094 -15.078 1.229 1 91.5 174 THR A CA 1
ATOM 1356 C C . THR A 1 174 ? 18.75 -15.188 1.939 1 91.5 174 THR A C 1
ATOM 1358 O O . THR A 1 174 ? 17.688 -15.156 1.297 1 91.5 174 THR A O 1
ATOM 1361 N N . ASP A 1 175 ? 18.875 -15.234 3.266 1 92.31 175 ASP A N 1
ATOM 1362 C CA . ASP A 1 175 ? 17.656 -15.266 4.074 1 92.31 175 ASP A CA 1
ATOM 1363 C C . ASP A 1 175 ? 17.25 -13.859 4.512 1 92.31 175 ASP A C 1
ATOM 1365 O O . ASP A 1 175 ? 16.156 -13.656 5.023 1 92.31 175 ASP A O 1
ATOM 1369 N N . ASP A 1 176 ? 18.203 -13.008 4.359 1 96.31 176 ASP A N 1
ATOM 1370 C CA . ASP A 1 176 ? 17.953 -11.625 4.754 1 96.31 176 ASP A CA 1
ATOM 1371 C C . ASP A 1 176 ? 18.25 -10.656 3.609 1 96.31 176 ASP A C 1
ATOM 1373 O O . ASP A 1 176 ? 19.266 -9.977 3.617 1 96.31 176 ASP A O 1
ATOM 1377 N N . PHE A 1 177 ? 17.375 -10.516 2.775 1 97.62 177 PHE A N 1
ATOM 1378 C CA . PHE A 1 177 ? 17.516 -9.742 1.547 1 97.62 177 PHE A CA 1
ATOM 1379 C C . PHE A 1 177 ? 17.719 -8.266 1.857 1 97.62 177 PHE A C 1
ATOM 1381 O O . PHE A 1 177 ? 18.5 -7.586 1.198 1 97.62 177 PHE A O 1
ATOM 1388 N N . HIS A 1 178 ? 17.062 -7.773 2.863 1 97.62 178 HIS A N 1
ATOM 1389 C CA . HIS A 1 178 ? 17.188 -6.387 3.287 1 97.62 178 HIS A CA 1
ATOM 1390 C C . HIS A 1 178 ? 18.625 -6.066 3.691 1 97.62 178 HIS A C 1
ATOM 1392 O O . HIS A 1 178 ? 19.172 -5.035 3.297 1 97.62 178 HIS A O 1
ATOM 1398 N N . THR A 1 179 ? 19.219 -6.922 4.492 1 96.69 179 THR A N 1
ATOM 1399 C CA . THR A 1 179 ? 20.578 -6.699 4.957 1 96.69 179 THR A CA 1
ATOM 1400 C C . THR A 1 179 ? 21.562 -6.68 3.779 1 96.69 179 THR A C 1
ATOM 1402 O O . THR A 1 179 ? 22.422 -5.812 3.701 1 96.69 179 THR A O 1
ATOM 1405 N N . PHE A 1 180 ? 21.391 -7.602 2.918 1 97.5 180 PHE A N 1
ATOM 1406 C CA . PHE A 1 180 ? 22.25 -7.629 1.737 1 97.5 180 PHE A CA 1
ATOM 1407 C C . PHE A 1 180 ? 22.125 -6.332 0.946 1 97.5 180 PHE A C 1
ATOM 1409 O O . PHE A 1 180 ? 23.125 -5.691 0.624 1 97.5 180 PHE A O 1
ATOM 1416 N N . LEU A 1 181 ? 20.891 -5.91 0.646 1 97.44 181 LEU A N 1
ATOM 1417 C CA . LEU A 1 181 ? 20.641 -4.793 -0.258 1 97.44 181 LEU A CA 1
ATOM 1418 C C . LEU A 1 181 ? 21 -3.469 0.404 1 97.44 181 LEU A C 1
ATOM 1420 O O . LEU A 1 181 ? 21.656 -2.621 -0.21 1 97.44 181 LEU A O 1
ATOM 1424 N N . CYS A 1 182 ? 20.656 -3.32 1.714 1 98.06 182 CYS A N 1
ATOM 1425 C CA . CYS A 1 182 ? 20.641 -1.979 2.289 1 98.06 182 CYS A CA 1
ATOM 1426 C C . CYS A 1 182 ? 21.828 -1.768 3.219 1 98.06 182 CYS A C 1
ATOM 1428 O O . CYS A 1 182 ? 22.156 -0.632 3.572 1 98.06 182 CYS A O 1
ATOM 1430 N N . LYS A 1 183 ? 22.531 -2.74 3.555 1 96.31 183 LYS A N 1
ATOM 1431 C CA . LYS A 1 183 ? 23.672 -2.6 4.457 1 96.31 183 LYS A CA 1
ATOM 1432 C C . LYS A 1 183 ? 24.969 -3.037 3.777 1 96.31 183 LYS A C 1
ATOM 1434 O O . LYS A 1 183 ? 26.047 -2.502 4.066 1 96.31 183 LYS A O 1
ATOM 1439 N N . GLU A 1 184 ? 24.875 -4.004 2.898 1 94.25 184 GLU A N 1
ATOM 1440 C CA . GLU A 1 184 ? 26.078 -4.562 2.285 1 94.25 184 GLU A CA 1
ATOM 1441 C C . GLU A 1 184 ? 26.281 -4.008 0.881 1 94.25 184 GLU A C 1
ATOM 1443 O O . GLU A 1 184 ? 27.359 -3.469 0.575 1 94.25 184 GLU A O 1
ATOM 1448 N N . LEU A 1 185 ? 25.266 -4.117 0.131 1 94.69 185 LEU A N 1
ATOM 1449 C CA . LEU A 1 185 ? 25.406 -3.715 -1.263 1 94.69 185 LEU A CA 1
ATOM 1450 C C . LEU A 1 185 ? 25.469 -2.195 -1.384 1 94.69 185 LEU A C 1
ATOM 1452 O O . LEU A 1 185 ? 26.422 -1.654 -1.963 1 94.69 185 LEU A O 1
ATOM 1456 N N . THR A 1 186 ? 24.516 -1.36 -0.815 1 94.06 186 THR A N 1
ATOM 1457 C CA . THR A 1 186 ? 24.438 0.089 -0.971 1 94.06 186 THR A CA 1
ATOM 1458 C C . THR A 1 186 ? 24.984 0.792 0.271 1 94.06 186 THR A C 1
ATOM 1460 O O . THR A 1 186 ? 25.344 1.97 0.215 1 94.06 186 THR A O 1
ATOM 1463 N N . THR A 1 187 ? 24.922 0.295 1.419 1 92.5 187 THR A N 1
ATOM 1464 C CA . THR A 1 187 ? 25.312 0.833 2.721 1 92.5 187 THR A CA 1
ATOM 1465 C C . THR A 1 187 ? 24.422 2.014 3.098 1 92.5 187 THR A C 1
ATOM 1467 O O . THR A 1 187 ? 24.875 2.971 3.725 1 92.5 187 THR A O 1
ATOM 1470 N N . ASP A 1 188 ? 23.266 2.104 2.547 1 95.56 188 ASP A N 1
ATOM 1471 C CA . ASP A 1 188 ? 22.312 3.164 2.828 1 95.56 188 ASP A CA 1
ATOM 1472 C C . ASP A 1 188 ? 21.906 3.164 4.301 1 95.56 188 ASP A C 1
ATOM 1474 O O . ASP A 1 188 ? 21.594 4.215 4.867 1 95.56 188 ASP A O 1
ATOM 1478 N N . CYS A 1 189 ? 21.812 1.987 4.875 1 95.19 189 CYS A N 1
ATOM 1479 C CA . CYS A 1 189 ? 21.406 1.88 6.27 1 95.19 189 CYS A CA 1
ATOM 1480 C C . CYS A 1 189 ? 22.609 1.7 7.184 1 95.19 189 CYS A C 1
ATOM 1482 O O . CYS A 1 189 ? 22.469 1.225 8.312 1 95.19 189 CYS A O 1
ATOM 1484 N N . LYS A 1 190 ? 23.812 2.047 6.68 1 78.94 190 LYS A N 1
ATOM 1485 C CA . LYS A 1 190 ? 24.969 1.847 7.547 1 78.94 190 LYS A CA 1
ATOM 1486 C C . LYS A 1 190 ? 25.094 2.971 8.57 1 78.94 190 LYS A C 1
ATOM 1488 O O . LYS A 1 190 ? 24.812 4.133 8.266 1 78.94 190 LYS A O 1
ATOM 1493 N N . LYS A 1 191 ? 25 2.564 9.75 1 61.69 191 LYS A N 1
ATOM 1494 C CA . LYS A 1 191 ? 25.266 3.438 10.891 1 61.69 191 LYS A CA 1
ATOM 1495 C C . LYS A 1 191 ? 26.531 4.258 10.68 1 61.69 191 LYS A C 1
ATOM 1497 O O . LYS A 1 191 ? 27.562 3.725 10.25 1 61.69 191 LYS A O 1
ATOM 1502 N N . MET A 1 192 ? 26.391 5.469 10.234 1 47.62 192 MET A N 1
ATOM 1503 C CA . MET A 1 192 ? 27.594 6.293 10.336 1 47.62 192 MET A CA 1
ATOM 1504 C C . MET A 1 192 ? 28.406 5.93 11.57 1 47.62 192 MET A C 1
ATOM 1506 O O . MET A 1 192 ? 27.859 5.812 12.664 1 47.62 192 MET A O 1
ATOM 1510 N N . LYS A 1 193 ? 29.5 5.195 11.484 1 45.03 193 LYS A N 1
ATOM 1511 C CA . LYS A 1 193 ? 30.438 5.262 12.594 1 45.03 193 LYS A CA 1
ATOM 1512 C C . LYS A 1 193 ? 30.547 6.684 13.141 1 45.03 193 LYS A C 1
ATOM 1514 O O . LYS A 1 193 ? 30.781 7.629 12.391 1 45.03 193 LYS A O 1
ATOM 1519 N N . LYS A 1 194 ? 29.797 6.992 14.195 1 41.47 194 LYS A N 1
ATOM 1520 C CA . LYS A 1 194 ? 30.234 8.18 14.922 1 41.47 194 LYS A CA 1
ATOM 1521 C C . LYS A 1 194 ? 31.75 8.359 14.805 1 41.47 194 LYS A C 1
ATOM 1523 O O . LYS A 1 194 ? 32.5 7.449 15.102 1 41.47 194 LYS A O 1
ATOM 1528 N N . LYS A 1 195 ? 32.219 9.008 13.883 1 38.16 195 LYS A N 1
ATOM 1529 C CA . LYS A 1 195 ? 33.594 9.484 14.062 1 38.16 195 LYS A CA 1
ATOM 1530 C C . LYS A 1 195 ? 33.844 9.867 15.523 1 38.16 195 LYS A C 1
ATOM 1532 O O . LYS A 1 195 ? 33.188 10.773 16.062 1 38.16 195 LYS A O 1
ATOM 1537 N N . ASN A 1 196 ? 34.031 8.812 16.422 1 39.16 196 ASN A N 1
ATOM 1538 C CA . ASN A 1 196 ? 34.75 9.188 17.641 1 39.16 196 ASN A CA 1
ATOM 1539 C C . ASN A 1 196 ? 35.75 10.297 17.391 1 39.16 196 ASN A C 1
ATOM 1541 O O . ASN A 1 196 ? 36.844 10.047 16.844 1 39.16 196 ASN A O 1
ATOM 1545 N N . LYS A 1 197 ? 35.375 11.328 16.797 1 37.16 197 LYS A N 1
ATOM 1546 C CA . LYS A 1 197 ? 36.344 12.43 16.859 1 37.16 197 LYS A CA 1
ATOM 1547 C C . LYS A 1 197 ? 36.906 12.594 18.266 1 37.16 197 LYS A C 1
ATOM 1549 O O . LYS A 1 197 ? 36.156 13.008 19.172 1 37.16 197 LYS A O 1
ATOM 1554 N N . LYS A 1 198 ? 37.656 11.617 18.766 1 38.19 198 LYS A N 1
ATOM 1555 C CA . LYS A 1 198 ? 38.562 11.953 19.859 1 38.19 198 LYS A CA 1
ATOM 1556 C C . LYS A 1 198 ? 39.125 13.359 19.688 1 38.19 198 LYS A C 1
ATOM 1558 O O . LYS A 1 198 ? 39.844 13.633 18.719 1 38.19 198 LYS A O 1
ATOM 1563 N N . LYS A 1 199 ? 38.312 14.336 20 1 38.47 199 LYS A N 1
ATOM 1564 C CA . LYS A 1 199 ? 38.906 15.625 20.281 1 38.47 199 LYS A CA 1
ATOM 1565 C C . LYS A 1 199 ? 40.281 15.438 20.969 1 38.47 199 LYS A C 1
ATOM 1567 O O . LYS A 1 199 ? 40.344 14.875 22.062 1 38.47 199 LYS A O 1
ATOM 1572 N N . LYS A 1 200 ? 41.312 15.078 20.219 1 38 200 LYS A N 1
ATOM 1573 C CA . LYS A 1 200 ? 42.656 15.234 20.719 1 38 200 LYS A CA 1
ATOM 1574 C C . LYS A 1 200 ? 42.812 16.547 21.5 1 38 200 LYS A C 1
ATOM 1576 O O . LYS A 1 200 ? 42.594 17.625 20.938 1 38 200 LYS A O 1
ATOM 1581 N N . LYS A 1 201 ? 42.375 16.578 22.781 1 38.62 201 LYS A N 1
ATOM 1582 C CA . LYS A 1 201 ? 42.844 17.594 23.719 1 38.62 201 LYS A CA 1
ATOM 1583 C C . LYS A 1 201 ? 44.281 17.938 23.469 1 38.62 201 LYS A C 1
ATOM 1585 O O . LYS A 1 201 ? 45.156 17.062 23.609 1 38.62 201 LYS A O 1
ATOM 1590 N N . GLY A 1 202 ? 44.469 18.578 22.328 1 37.19 202 GLY A N 1
ATOM 1591 C CA . GLY A 1 202 ? 45.812 19.156 22.141 1 37.19 202 GLY A CA 1
ATOM 1592 C C . GLY A 1 202 ? 46.438 19.625 23.422 1 37.19 202 GLY A C 1
ATOM 1593 O O . GLY A 1 202 ? 45.781 20.297 24.234 1 37.19 202 GLY A O 1
ATOM 1594 N N . LYS A 1 203 ? 47.344 18.891 24.062 1 38.41 203 LYS A N 1
ATOM 1595 C CA . LYS A 1 203 ? 48.281 19.219 25.141 1 38.41 203 LYS A CA 1
ATOM 1596 C C . LYS A 1 203 ? 48.844 20.625 24.969 1 38.41 203 LYS A C 1
ATOM 1598 O O . LYS A 1 203 ? 49.5 20.922 23.969 1 38.41 203 LYS A O 1
ATOM 1603 N N . LYS A 1 204 ? 48.094 21.703 25.422 1 39.78 204 LYS A N 1
ATOM 1604 C CA . LYS A 1 204 ? 48.719 23 25.641 1 39.78 204 LYS A CA 1
ATOM 1605 C C . LYS A 1 204 ? 50.125 22.844 26.234 1 39.78 204 LYS A C 1
ATOM 1607 O O . LYS A 1 204 ? 50.281 22.344 27.344 1 39.78 204 LYS A O 1
ATOM 1612 N N . SER A 1 205 ? 51.094 22.391 25.344 1 33.84 205 SER A N 1
ATOM 1613 C CA . SER A 1 205 ? 52.469 22.562 25.75 1 33.84 205 SER A CA 1
ATOM 1614 C C . SER A 1 205 ? 52.688 23.875 26.5 1 33.84 205 SER A C 1
ATOM 1616 O O . SER A 1 205 ? 52.188 24.922 26.078 1 33.84 205 SER A O 1
ATOM 1618 N N . GLU A 1 206 ? 52.781 23.797 27.828 1 39.19 206 GLU A N 1
ATOM 1619 C CA . GLU A 1 206 ? 53.312 24.781 28.75 1 39.19 206 GLU A CA 1
ATOM 1620 C C . GLU A 1 206 ? 54.562 25.438 28.172 1 39.19 206 GLU A C 1
ATOM 1622 O O . GLU A 1 206 ? 55.625 24.797 28.031 1 39.19 206 GLU A O 1
ATOM 1627 N N . LEU A 1 207 ? 54.531 25.938 26.891 1 28.22 207 LEU A N 1
ATOM 1628 C CA . LEU A 1 207 ? 55.656 26.844 26.781 1 28.22 207 LEU A CA 1
ATOM 1629 C C . LEU A 1 207 ? 55.469 28.078 27.672 1 28.22 207 LEU A C 1
ATOM 1631 O O . LEU A 1 207 ? 54.375 28.609 27.75 1 28.22 207 LEU A O 1
ATOM 1635 N N . MET B 1 1 ? -37.219 -46.5 -43.219 1 25.27 1 MET B N 1
ATOM 1636 C CA . MET B 1 1 ? -37.25 -45.531 -44.312 1 25.27 1 MET B CA 1
ATOM 1637 C C . MET B 1 1 ? -37 -44.125 -43.781 1 25.27 1 MET B C 1
ATOM 1639 O O . MET B 1 1 ? -37.656 -43.688 -42.844 1 25.27 1 MET B O 1
ATOM 1643 N N . VAL B 1 2 ? -35.688 -43.531 -44.094 1 27.09 2 VAL B N 1
ATOM 1644 C CA . VAL B 1 2 ? -34.656 -42.562 -43.75 1 27.09 2 VAL B CA 1
ATOM 1645 C C . VAL B 1 2 ? -35.031 -41.188 -44.281 1 27.09 2 VAL B C 1
ATOM 1647 O O . VAL B 1 2 ? -34.438 -40.688 -45.219 1 27.09 2 VAL B O 1
ATOM 1650 N N . LYS B 1 3 ? -36.344 -40.906 -44.562 1 26.16 3 LYS B N 1
ATOM 1651 C CA . LYS B 1 3 ? -36.5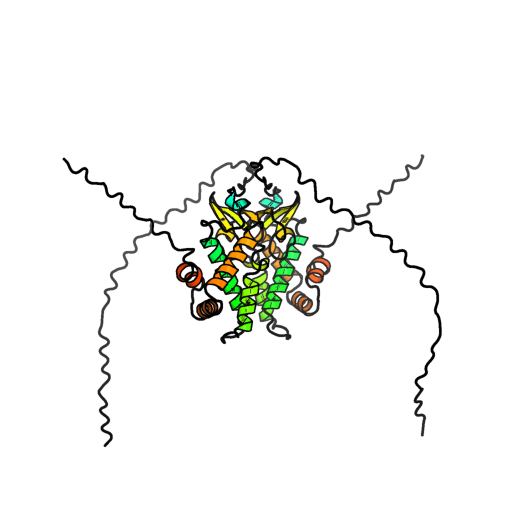31 -39.719 -45.375 1 26.16 3 LYS B CA 1
ATOM 1652 C C . LYS B 1 3 ? -35.875 -38.5 -44.719 1 26.16 3 LYS B C 1
ATOM 1654 O O . LYS B 1 3 ? -36.156 -38.188 -43.562 1 26.16 3 LYS B O 1
ATOM 1659 N N . ILE B 1 4 ? -34.719 -38 -45.312 1 28.47 4 ILE B N 1
ATOM 1660 C CA . ILE B 1 4 ? -33.625 -37 -45.25 1 28.47 4 ILE B CA 1
ATOM 1661 C C . ILE B 1 4 ? -34.219 -35.594 -45.469 1 28.47 4 ILE B C 1
ATOM 1663 O O . ILE B 1 4 ? -34.469 -35.188 -46.594 1 28.47 4 ILE B O 1
ATOM 1667 N N . VAL B 1 5 ? -35.438 -35.25 -44.969 1 27.73 5 VAL B N 1
ATOM 1668 C CA . VAL B 1 5 ? -35.906 -33.969 -45.5 1 27.73 5 VAL B CA 1
ATOM 1669 C C . VAL B 1 5 ? -34.906 -32.875 -45.188 1 27.73 5 VAL B C 1
ATOM 1671 O O . VAL B 1 5 ? -34.656 -32.562 -44.031 1 27.73 5 VAL B O 1
ATOM 1674 N N . VAL B 1 6 ? -33.875 -32.5 -46.094 1 25.81 6 VAL B N 1
ATOM 1675 C CA . VAL B 1 6 ? -32.75 -31.594 -46.156 1 25.81 6 VAL B CA 1
ATOM 1676 C C . VAL B 1 6 ? -33.25 -30.156 -46.25 1 25.81 6 VAL B C 1
ATOM 1678 O O . VAL B 1 6 ? -33.656 -29.703 -47.312 1 25.81 6 VAL B O 1
ATOM 1681 N N . ILE B 1 7 ? -34.344 -29.734 -45.625 1 29.2 7 ILE B N 1
ATOM 1682 C CA . ILE B 1 7 ? -34.781 -28.422 -46.062 1 29.2 7 ILE B CA 1
ATOM 1683 C C . ILE B 1 7 ? -33.625 -27.438 -45.969 1 29.2 7 ILE B C 1
ATOM 1685 O O . ILE B 1 7 ? -32.906 -27.406 -44.938 1 29.2 7 ILE B O 1
ATOM 1689 N N . LEU B 1 8 ? -33.312 -26.594 -47.062 1 24.47 8 LEU B N 1
ATOM 1690 C CA . LEU B 1 8 ? -32.469 -25.609 -47.688 1 24.47 8 LEU B CA 1
ATOM 1691 C C . LEU B 1 8 ? -32.375 -24.328 -46.875 1 24.47 8 LEU B C 1
ATOM 1693 O O . LEU B 1 8 ? -33.375 -23.891 -46.312 1 24.47 8 LEU B O 1
ATOM 1697 N N . PHE B 1 9 ? -31.062 -23.625 -46.594 1 26.09 9 PHE B N 1
ATOM 1698 C CA . PHE B 1 9 ? -30.203 -22.703 -45.875 1 26.09 9 PHE B CA 1
ATOM 1699 C C . PHE B 1 9 ? -30.422 -21.266 -46.344 1 26.09 9 PHE B C 1
ATOM 1701 O O . PHE B 1 9 ? -29.719 -20.359 -45.906 1 26.09 9 PHE B O 1
ATOM 1708 N N . ALA B 1 10 ? -31.453 -20.891 -47.188 1 24.25 10 ALA B N 1
ATOM 1709 C CA . ALA B 1 10 ? -31.031 -19.734 -47.969 1 24.25 10 ALA B CA 1
ATOM 1710 C C . ALA B 1 10 ? -30.766 -18.531 -47.062 1 24.25 10 ALA B C 1
ATOM 1712 O O . ALA B 1 10 ? -31.406 -18.391 -46 1 24.25 10 ALA B O 1
ATOM 1713 N N . LEU B 1 11 ? -29.766 -17.516 -47.438 1 25.53 11 LEU B N 1
ATOM 1714 C CA . LEU B 1 11 ? -28.703 -16.547 -47.156 1 25.53 11 LEU B CA 1
ATOM 1715 C C . LEU B 1 11 ? -29.281 -15.141 -47.062 1 25.53 11 LEU B C 1
ATOM 1717 O O . LEU B 1 11 ? -28.547 -14.188 -46.75 1 25.53 11 LEU B O 1
ATOM 1721 N N . LEU B 1 12 ? -30.594 -14.852 -47.188 1 25.06 12 LEU B N 1
ATOM 1722 C CA . LEU B 1 12 ? -30.781 -13.508 -47.719 1 25.06 12 LEU B CA 1
ATOM 1723 C C . LEU B 1 12 ? -30.375 -12.453 -46.719 1 25.06 12 LEU B C 1
ATOM 1725 O O . LEU B 1 12 ? -31.047 -12.273 -45.688 1 25.06 12 LEU B O 1
ATOM 1729 N N . CYS B 1 13 ? -29.062 -12.188 -46.438 1 26.75 13 CYS B N 1
ATOM 1730 C CA . CYS B 1 13 ? -28.422 -11.242 -45.531 1 26.75 13 CYS B CA 1
ATOM 1731 C C . CYS B 1 13 ? -2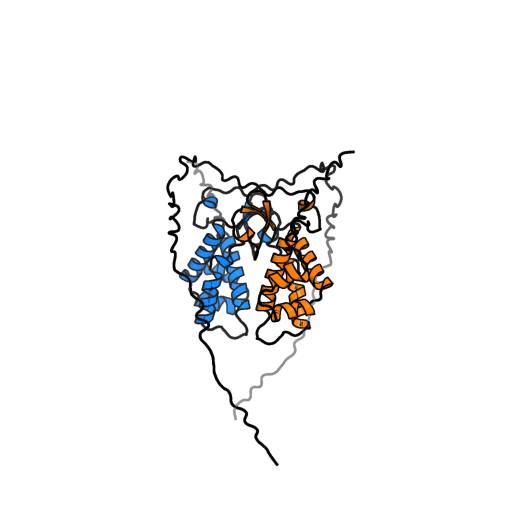8.719 -9.805 -45.938 1 26.75 13 CYS B C 1
ATOM 1733 O O . CYS B 1 13 ? -28.062 -9.266 -46.844 1 26.75 13 CYS B O 1
ATOM 1735 N N . SER B 1 14 ? -30.016 -9.547 -46.344 1 22.91 14 SER B N 1
ATOM 1736 C CA . SER B 1 14 ? -30.188 -8.266 -47 1 22.91 14 SER B CA 1
ATOM 1737 C C . SER B 1 14 ? -29.547 -7.133 -46.219 1 22.91 14 SER B C 1
ATOM 1739 O O . SER B 1 14 ? -29.312 -7.266 -45 1 22.91 14 SER B O 1
ATOM 1741 N N . HIS B 1 15 ? -29.516 -5.871 -46.844 1 26.88 15 HIS B N 1
ATOM 1742 C CA . HIS B 1 15 ? -28.781 -4.637 -47.062 1 26.88 15 HIS B CA 1
ATOM 1743 C C . HIS B 1 15 ? -29.094 -3.6 -46 1 26.88 15 HIS B C 1
ATOM 1745 O O . HIS B 1 15 ? -29.906 -2.701 -46.219 1 26.88 15 HIS B O 1
ATOM 1751 N N . CYS B 1 16 ? -29.516 -3.895 -44.75 1 25.97 16 CYS B N 1
ATOM 1752 C CA . CYS B 1 16 ? -29.938 -2.758 -43.938 1 25.97 16 CYS B CA 1
ATOM 1753 C C . CYS B 1 16 ? -28.891 -1.648 -43.969 1 25.97 16 CYS B C 1
ATOM 1755 O O . CYS B 1 16 ? -27.781 -1.823 -43.469 1 25.97 16 CYS B O 1
ATOM 1757 N N . ILE B 1 17 ? -28.859 -0.945 -45.125 1 26.73 17 ILE B N 1
ATOM 1758 C CA . ILE B 1 17 ? -27.969 0.166 -45.438 1 26.73 17 ILE B CA 1
ATOM 1759 C C . ILE B 1 17 ? -28.078 1.245 -44.375 1 26.73 17 ILE B C 1
ATOM 1761 O O . ILE B 1 17 ? -29.141 1.867 -44.219 1 26.73 17 ILE B O 1
ATOM 1765 N N . TRP B 1 18 ? -27.766 0.86 -43.062 1 26.7 18 TRP B N 1
ATOM 1766 C CA . TRP B 1 18 ? -27.734 1.848 -42 1 26.7 18 TRP B CA 1
ATOM 1767 C C . TRP B 1 18 ? -27.047 3.129 -42.438 1 26.7 18 TRP B C 1
ATOM 1769 O O . TRP B 1 18 ? -25.906 3.096 -42.938 1 26.7 18 TRP B O 1
ATOM 1779 N N . ALA B 1 19 ? -27.906 3.979 -43.031 1 23.69 19 ALA B N 1
ATOM 1780 C CA . ALA B 1 19 ? -27.516 5.305 -43.531 1 23.69 19 ALA B CA 1
ATOM 1781 C C . ALA B 1 19 ? -26.625 6.016 -42.5 1 23.69 19 ALA B C 1
ATOM 1783 O O . ALA B 1 19 ? -27.016 6.191 -41.344 1 23.69 19 ALA B O 1
ATOM 1784 N N . ALA B 1 20 ? -25.312 5.754 -42.531 1 26.11 20 ALA B N 1
ATOM 1785 C CA . ALA B 1 20 ? -24.188 6.352 -41.812 1 26.11 20 ALA B CA 1
ATOM 1786 C C . ALA B 1 20 ? -24.219 7.871 -41.938 1 26.11 20 ALA B C 1
ATOM 1788 O O . ALA B 1 20 ? -24 8.422 -43 1 26.11 20 ALA B O 1
ATOM 1789 N N . ASP B 1 21 ? -25.438 8.422 -41.562 1 24.67 21 ASP B N 1
ATOM 1790 C CA . ASP B 1 21 ? -25.438 9.867 -41.719 1 24.67 21 ASP B CA 1
ATOM 1791 C C . ASP B 1 21 ? -24.078 10.461 -41.406 1 24.67 21 ASP B C 1
ATOM 1793 O O . ASP B 1 21 ? -23.297 9.875 -40.625 1 24.67 21 ASP B O 1
ATOM 1797 N N . GLY B 1 22 ? -23.734 11.555 -42.156 1 21.02 22 GLY B N 1
ATOM 1798 C CA . GLY B 1 22 ? -22.594 12.398 -42.469 1 21.02 22 GLY B CA 1
ATOM 1799 C C . GLY B 1 22 ? -21.922 12.992 -41.25 1 21.02 22 GLY B C 1
ATOM 1800 O O . GLY B 1 22 ? -22.484 12.984 -40.156 1 21.02 22 GLY B O 1
ATOM 1801 N N . ASP B 1 23 ? -20.656 13.422 -41.469 1 24.22 23 ASP B N 1
ATOM 1802 C CA . ASP B 1 23 ? -19.359 13.758 -40.875 1 24.22 23 ASP B CA 1
ATOM 1803 C C . ASP B 1 23 ? -19.438 15.055 -40.062 1 24.22 23 ASP B C 1
ATOM 1805 O O . ASP B 1 23 ? -18.422 15.617 -39.688 1 24.22 23 ASP B O 1
ATOM 1809 N N . ASP B 1 24 ? -20.656 15.602 -39.812 1 24.36 24 ASP B N 1
ATOM 1810 C CA . ASP B 1 24 ? -20.344 17 -39.562 1 24.36 24 ASP B CA 1
ATOM 1811 C C . ASP B 1 24 ? -19.297 17.141 -38.438 1 24.36 24 ASP B C 1
ATOM 1813 O O . ASP B 1 24 ? -19.484 16.609 -37.344 1 24.36 24 ASP B O 1
ATOM 1817 N N . GLN B 1 25 ? -18.031 17.281 -38.844 1 23.44 25 GLN B N 1
ATOM 1818 C CA . GLN B 1 25 ? -16.797 17.531 -38.125 1 23.44 25 GLN B CA 1
ATOM 1819 C C . GLN B 1 25 ? -16.938 18.766 -37.219 1 23.44 25 GLN B C 1
ATOM 1821 O O . GLN B 1 25 ? -16.922 19.891 -37.719 1 23.44 25 GLN B O 1
ATOM 1826 N N . GLU B 1 26 ? -18.078 18.938 -36.531 1 27.8 26 GLU B N 1
ATOM 1827 C CA . GLU B 1 26 ? -18 20.203 -35.812 1 27.8 26 GLU B CA 1
ATOM 1828 C C . GLU B 1 26 ? -16.625 20.359 -35.156 1 27.8 26 GLU B C 1
ATOM 1830 O O . GLU B 1 26 ? -16.125 19.438 -34.531 1 27.8 26 GLU B O 1
ATOM 1835 N N . THR B 1 27 ? -15.836 21.312 -35.719 1 24.78 27 THR B N 1
ATOM 1836 C CA . THR B 1 27 ? -14.531 21.828 -35.312 1 24.78 27 THR B CA 1
ATOM 1837 C C . THR B 1 27 ? -14.516 22.141 -33.844 1 24.78 27 THR B C 1
ATOM 1839 O O . THR B 1 27 ? -15.344 22.922 -33.344 1 24.78 27 THR B O 1
ATOM 1842 N N . VAL B 1 28 ? -14.477 21.078 -33.062 1 25.69 28 VAL B N 1
ATOM 1843 C CA . VAL B 1 28 ? -14.297 21.391 -31.656 1 25.69 28 VAL B CA 1
ATOM 1844 C C . VAL B 1 28 ? -13.258 22.484 -31.5 1 25.69 28 VAL B C 1
ATOM 1846 O O . VAL B 1 28 ? -12.148 22.391 -32.031 1 25.69 28 VAL B O 1
ATOM 1849 N N . ASP B 1 29 ? -13.781 23.719 -31.609 1 23.3 29 ASP B N 1
ATOM 1850 C CA . ASP B 1 29 ? -12.938 24.875 -31.312 1 23.3 29 ASP B CA 1
ATOM 1851 C C . ASP B 1 29 ? -11.938 24.562 -30.203 1 23.3 29 ASP B C 1
ATOM 1853 O O . ASP B 1 29 ? -12.305 23.984 -29.188 1 23.3 29 ASP B O 1
ATOM 1857 N N . ARG B 1 30 ? -10.734 24.375 -30.641 1 24.05 30 ARG B N 1
ATOM 1858 C CA . ARG B 1 30 ? -9.531 24.234 -29.812 1 24.05 30 ARG B CA 1
ATOM 1859 C C . ARG B 1 30 ? -9.547 25.234 -28.672 1 24.05 30 ARG B C 1
ATOM 1861 O O . ARG B 1 30 ? -9.586 26.453 -28.891 1 24.05 30 ARG B O 1
ATOM 1868 N N . ILE B 1 31 ? -10.328 24.859 -27.625 1 26.66 31 ILE B N 1
ATOM 1869 C CA . ILE B 1 31 ? -10.156 25.734 -26.469 1 26.66 31 ILE B CA 1
ATOM 1870 C C . ILE B 1 31 ? -8.695 26.172 -26.359 1 26.66 31 ILE B C 1
ATOM 1872 O O . ILE B 1 31 ? -7.793 25.328 -26.375 1 26.66 31 ILE B O 1
ATOM 1876 N N . PRO B 1 32 ? -8.375 27.328 -26.844 1 24.42 32 PRO B N 1
ATOM 1877 C CA . PRO B 1 32 ? -6.984 27.781 -26.719 1 24.42 32 PRO B CA 1
ATOM 1878 C C . PRO B 1 32 ? -6.395 27.484 -25.344 1 24.42 32 PRO B C 1
ATOM 1880 O O . PRO B 1 32 ? -7.086 27.609 -24.328 1 24.42 32 PRO B O 1
ATOM 1883 N N . ALA B 1 33 ? -5.418 26.625 -25.312 1 24.94 33 ALA B N 1
ATOM 1884 C CA . ALA B 1 33 ? -4.547 26.375 -24.156 1 24.94 33 ALA B CA 1
ATOM 1885 C C . ALA B 1 33 ? -4.02 27.688 -23.578 1 24.94 33 ALA B C 1
ATOM 1887 O O . ALA B 1 33 ? -3.139 28.328 -24.172 1 24.94 33 ALA B O 1
ATOM 1888 N N . ASN B 1 34 ? -4.965 28.531 -23.281 1 25.02 34 ASN B N 1
ATOM 1889 C CA . ASN B 1 34 ? -4.336 29.703 -22.672 1 25.02 34 ASN B CA 1
ATOM 1890 C C . ASN B 1 34 ? -3.254 29.297 -21.672 1 25.02 34 ASN B C 1
ATOM 1892 O O . ASN B 1 34 ? -3.553 28.719 -20.625 1 25.02 34 ASN B O 1
ATOM 1896 N N . ASN B 1 35 ? -2.129 28.844 -22.141 1 25.86 35 ASN B N 1
ATOM 1897 C CA . ASN B 1 35 ? -0.869 28.547 -21.453 1 25.86 35 ASN B CA 1
ATOM 1898 C C . ASN B 1 35 ? -0.582 29.547 -20.344 1 25.86 35 ASN B C 1
ATOM 1900 O O . ASN B 1 35 ? 0.376 29.375 -19.594 1 25.86 35 ASN B O 1
ATOM 1904 N N . ASP B 1 36 ? -0.785 30.766 -20.703 1 25.69 36 ASP B N 1
ATOM 1905 C CA . ASP B 1 36 ? 0.11 31.812 -20.219 1 25.69 36 ASP B CA 1
ATOM 1906 C C . ASP B 1 36 ? 0.022 31.953 -18.703 1 25.69 36 ASP B C 1
ATOM 1908 O O . ASP B 1 36 ? 0.983 32.375 -18.047 1 25.69 36 ASP B O 1
ATOM 1912 N N . HIS B 1 37 ? -1.116 32.281 -18.203 1 27.41 37 HIS B N 1
ATOM 1913 C CA . HIS B 1 37 ? -0.999 33.188 -17.047 1 27.41 37 HIS B CA 1
ATOM 1914 C C . HIS B 1 37 ? -0.515 32.406 -15.828 1 27.41 37 HIS B C 1
ATOM 1916 O O . HIS B 1 37 ? -1.269 31.641 -15.234 1 27.41 37 HIS B O 1
ATOM 1922 N N . LEU B 1 38 ? 0.667 31.828 -15.914 1 29.92 38 LEU B N 1
ATOM 1923 C CA . LEU B 1 38 ? 1.31 31.438 -14.664 1 29.92 38 LEU B CA 1
ATOM 1924 C C . LEU B 1 38 ? 1.036 32.469 -13.57 1 29.92 38 LEU B C 1
ATOM 1926 O O . LEU B 1 38 ? 1.249 33.656 -13.773 1 29.92 38 LEU B O 1
ATOM 1930 N N . PRO B 1 39 ? 0.015 32.344 -12.789 1 31.12 39 PRO B N 1
ATOM 1931 C CA . PRO B 1 39 ? -0.107 33.531 -11.945 1 31.12 39 PRO B CA 1
ATOM 1932 C C . PRO B 1 39 ? 1.247 34.094 -11.516 1 31.12 39 PRO B C 1
ATOM 1934 O O . PRO B 1 39 ? 2.24 33.344 -11.484 1 31.12 39 PRO B O 1
ATOM 1937 N N . PRO B 1 40 ? 1.535 35.438 -11.672 1 30.91 40 PRO B N 1
ATOM 1938 C CA . PRO B 1 40 ? 2.799 36.125 -11.359 1 30.91 40 PRO B CA 1
ATOM 1939 C C . PRO B 1 40 ? 3.543 35.469 -10.195 1 30.91 40 PRO B C 1
ATOM 1941 O O . PRO B 1 40 ? 3.029 34.531 -9.578 1 30.91 40 PRO B O 1
ATOM 1944 N N . ASN B 1 41 ? 4.09 36.406 -9.273 1 31.41 41 ASN B N 1
ATOM 1945 C CA . ASN B 1 41 ? 5.121 36.531 -8.242 1 31.41 41 ASN B CA 1
ATOM 1946 C C . ASN B 1 41 ? 4.828 35.625 -7.051 1 31.41 41 ASN B C 1
ATOM 1948 O O . ASN B 1 41 ? 4.137 36.031 -6.113 1 31.41 41 ASN B O 1
ATOM 1952 N N . VAL B 1 42 ? 4.414 34.531 -7.262 1 33.28 42 VAL B N 1
ATOM 1953 C CA . VAL B 1 42 ? 4.188 33.844 -5.992 1 33.28 42 VAL B CA 1
ATOM 1954 C C . VAL B 1 42 ? 5.469 33.875 -5.156 1 33.28 42 VAL B C 1
ATOM 1956 O O . VAL B 1 42 ? 6.551 33.562 -5.656 1 33.28 42 VAL B O 1
ATOM 1959 N N . ASP B 1 43 ? 5.582 34.75 -4.152 1 32.47 43 ASP B N 1
ATOM 1960 C CA . ASP B 1 43 ? 6.672 34.844 -3.188 1 32.47 43 ASP B CA 1
ATOM 1961 C C . ASP B 1 43 ? 7.223 33.469 -2.842 1 32.47 43 ASP B C 1
ATOM 1963 O O . ASP B 1 43 ? 6.461 32.5 -2.68 1 32.47 43 ASP B O 1
ATOM 1967 N N . PRO B 1 44 ? 8.453 33.031 -3.236 1 37.94 44 PRO B N 1
ATOM 1968 C CA . PRO B 1 44 ? 9.195 31.812 -2.908 1 37.94 44 PRO B CA 1
ATOM 1969 C C . PRO B 1 44 ? 8.797 31.219 -1.553 1 37.94 44 PRO B C 1
ATOM 1971 O O . PRO B 1 44 ? 9.125 30.078 -1.253 1 37.94 44 PRO B O 1
ATOM 1974 N N . SER B 1 45 ? 8.438 32.031 -0.565 1 35.53 45 SER B N 1
ATOM 1975 C CA . SER B 1 45 ? 8.109 31.688 0.818 1 35.53 45 SER B CA 1
ATOM 1976 C C . SER B 1 45 ? 6.793 30.922 0.909 1 35.53 45 SER B C 1
ATOM 1978 O O . SER B 1 45 ? 6.227 30.781 1.995 1 35.53 45 SER B O 1
ATOM 1980 N N . SER B 1 46 ? 5.867 30.859 0.031 1 38.62 46 SER B N 1
ATOM 1981 C CA . SER B 1 46 ? 4.508 30.344 0.186 1 38.62 46 SER B CA 1
ATOM 1982 C C . SER B 1 46 ? 4.512 28.859 0.524 1 38.62 46 SER B C 1
ATOM 1984 O O . SER B 1 46 ? 4.836 28.031 -0.324 1 38.62 46 SER B O 1
ATOM 1986 N N . ARG B 1 47 ? 4.762 28.422 1.749 1 41.78 47 ARG B N 1
ATOM 1987 C CA . ARG B 1 47 ? 4.594 27.156 2.443 1 41.78 47 ARG B CA 1
ATOM 1988 C C . ARG B 1 47 ? 3.318 26.453 1.998 1 41.78 47 ARG B C 1
ATOM 1990 O O . ARG B 1 47 ? 2.23 27.031 2.059 1 41.78 47 ARG B O 1
ATOM 1997 N N . ILE B 1 48 ? 3.246 25.844 0.928 1 46.84 48 ILE B N 1
ATOM 1998 C CA . ILE B 1 48 ? 2.082 25.031 0.608 1 46.84 48 ILE B CA 1
ATOM 1999 C C . ILE B 1 48 ? 1.509 24.422 1.888 1 46.84 48 ILE B C 1
ATOM 2001 O O . ILE B 1 48 ? 2.174 23.625 2.559 1 46.84 48 ILE B O 1
ATOM 2005 N N . SER B 1 49 ? 0.761 25.219 2.664 1 50.47 49 SER B N 1
ATOM 2006 C CA . SER B 1 49 ? 0.058 24.781 3.861 1 50.47 49 SER B CA 1
ATOM 2007 C C . SER B 1 49 ? -0.99 23.719 3.529 1 50.47 49 SER B C 1
ATOM 2009 O O . SER B 1 49 ? -1.949 24 2.805 1 50.47 49 SER B O 1
ATOM 2011 N N . PHE B 1 50 ? -0.556 22.469 3.348 1 57.94 50 PHE B N 1
ATOM 2012 C CA . PHE B 1 50 ? -1.594 21.469 3.197 1 57.94 50 PHE B CA 1
ATOM 2013 C C . PHE B 1 50 ? -2.43 21.359 4.469 1 57.94 50 PHE B C 1
ATOM 2015 O O . PHE B 1 50 ? -1.891 21.375 5.574 1 57.94 50 PHE B O 1
ATOM 2022 N N . GLU B 1 51 ? -3.762 21.688 4.262 1 63.72 51 GLU B N 1
ATOM 2023 C CA . GLU B 1 51 ? -4.652 21.562 5.414 1 63.72 51 GLU B CA 1
ATOM 2024 C C . GLU B 1 51 ? -4.801 20.109 5.836 1 63.72 51 GLU B C 1
ATOM 2026 O O . GLU B 1 51 ? -5.027 19.234 4.996 1 63.72 51 GLU B O 1
ATOM 2031 N N . SER B 1 52 ? -4.551 19.844 7.109 1 76.62 52 SER B N 1
ATOM 2032 C CA . SER B 1 52 ? -4.754 18.531 7.691 1 76.62 52 SER B CA 1
ATOM 2033 C C . SER B 1 52 ? -6.227 18.141 7.676 1 76.62 52 SER B C 1
ATOM 2035 O O . SER B 1 52 ? -7.105 19 7.719 1 76.62 52 SER B O 1
ATOM 2037 N N . PRO B 1 53 ? -6.48 16.891 7.398 1 72.56 53 PRO B N 1
ATOM 2038 C CA . PRO B 1 53 ? -7.887 16.5 7.461 1 72.56 53 PRO B CA 1
ATOM 2039 C C . PRO B 1 53 ? -8.555 16.891 8.773 1 72.56 53 PRO B C 1
ATOM 2041 O O . PRO B 1 53 ? -7.973 16.719 9.844 1 72.56 53 PRO B O 1
ATOM 2044 N N . LYS B 1 54 ? -9.664 17.625 8.555 1 75.81 54 LYS B N 1
ATOM 2045 C CA . LYS B 1 54 ? -10.492 17.922 9.719 1 75.81 54 LYS B CA 1
ATOM 2046 C C . LYS B 1 54 ? -11.461 16.781 10.008 1 75.81 54 LYS B C 1
ATOM 2048 O O . LYS B 1 54 ? -12.336 16.484 9.188 1 75.81 54 LYS B O 1
ATOM 2053 N N . MET B 1 55 ? -11.258 16.125 11.211 1 76.5 55 MET B N 1
ATOM 2054 C CA . MET B 1 55 ? -12.055 14.938 11.5 1 76.5 55 MET B CA 1
ATOM 2055 C C . MET B 1 55 ? -13.172 15.258 12.484 1 76.5 55 MET B C 1
ATOM 2057 O O . MET B 1 55 ? -12.961 15.977 13.461 1 76.5 55 MET B O 1
ATOM 2061 N N . SER B 1 56 ? -14.375 14.805 12.078 1 79.44 56 SER B N 1
ATOM 2062 C CA . SER B 1 56 ? -15.461 14.828 13.055 1 79.44 56 SER B CA 1
ATOM 2063 C C . SER B 1 56 ? -15.18 13.891 14.219 1 79.44 56 SER B C 1
ATOM 2065 O O . SER B 1 56 ? -14.258 13.078 14.164 1 79.44 56 SER B O 1
ATOM 2067 N N . ASP B 1 57 ? -16 14.039 15.273 1 75.38 57 ASP B N 1
ATOM 2068 C CA . ASP B 1 57 ? -15.875 13.141 16.422 1 75.38 57 ASP B CA 1
ATOM 2069 C C . ASP B 1 57 ? -16.031 11.688 15.992 1 75.38 57 ASP B C 1
ATOM 2071 O O . ASP B 1 57 ? -15.305 10.812 16.469 1 75.38 57 ASP B O 1
ATOM 2075 N N . GLU B 1 58 ? -16.953 11.469 15.125 1 78.62 58 GLU B N 1
ATOM 2076 C CA . GLU B 1 58 ? -17.188 10.109 14.641 1 78.62 58 GLU B CA 1
ATOM 2077 C C . GLU B 1 58 ? -15.969 9.586 13.875 1 78.62 58 GLU B C 1
ATOM 2079 O O . GLU B 1 58 ? -15.555 8.445 14.078 1 78.62 58 GLU B O 1
ATOM 2084 N N . GLU B 1 59 ? -15.398 10.422 13.172 1 80.62 59 GLU B N 1
ATOM 2085 C CA . GLU B 1 59 ? -14.25 10.023 12.359 1 80.62 59 GLU B CA 1
ATOM 2086 C C . GLU B 1 59 ? -13.023 9.781 13.234 1 80.62 59 GLU B C 1
ATOM 2088 O O . GLU B 1 59 ? -12.172 8.953 12.898 1 80.62 59 GLU B O 1
ATOM 2093 N N . GLN B 1 60 ? -12.969 10.438 14.25 1 75.94 60 GLN B N 1
ATOM 2094 C CA . GLN B 1 60 ? -11.781 10.383 15.102 1 75.94 60 GLN B CA 1
ATOM 2095 C C . GLN B 1 60 ? -11.883 9.242 16.109 1 75.94 60 GLN B C 1
ATOM 2097 O O . GLN B 1 60 ? -10.906 8.531 16.344 1 75.94 60 GLN B O 1
ATOM 2102 N N . PHE B 1 61 ? -13.055 9.086 16.578 1 76.88 61 PHE B N 1
ATOM 2103 C CA . PHE B 1 61 ? -13.078 8.266 17.781 1 76.88 61 PHE B CA 1
ATOM 2104 C C . PHE B 1 61 ? -13.953 7.035 17.578 1 76.88 61 PHE B C 1
ATOM 2106 O O . PHE B 1 61 ? -13.828 6.051 18.312 1 76.88 61 PHE B O 1
ATOM 2113 N N . SER B 1 62 ? -14.844 7.07 16.656 1 81.06 62 SER B N 1
ATOM 2114 C CA . SER B 1 62 ? -15.773 5.961 16.5 1 81.06 62 SER B CA 1
ATOM 2115 C C . SER B 1 62 ? -15.07 4.719 15.961 1 81.06 62 SER B C 1
ATOM 2117 O O . SER B 1 62 ? -14.195 4.82 15.102 1 81.06 62 SER B O 1
ATOM 2119 N N . ALA B 1 63 ? -15.445 3.637 16.469 1 84.31 63 ALA B N 1
ATOM 2120 C CA . ALA B 1 63 ? -14.938 2.357 15.984 1 84.31 63 ALA B CA 1
ATOM 2121 C C . ALA B 1 63 ? -15.633 1.946 14.688 1 84.31 63 ALA B C 1
ATOM 2123 O O . ALA B 1 63 ? -15.102 1.154 13.906 1 84.31 63 ALA B O 1
ATOM 2124 N N . HIS B 1 64 ? -16.734 2.486 14.461 1 90.69 64 HIS B N 1
ATOM 2125 C CA . HIS B 1 64 ? -17.531 2.08 13.312 1 90.69 64 HIS B CA 1
ATOM 2126 C C . HIS B 1 64 ? -17.203 2.928 12.086 1 90.69 64 HIS B C 1
ATOM 2128 O O . HIS B 1 64 ? -16.781 4.078 12.219 1 90.69 64 HIS B O 1
ATOM 2134 N N . LEU B 1 65 ? -17.484 2.42 10.969 1 94.38 65 LEU B N 1
ATOM 2135 C CA . LEU B 1 65 ? -17.297 3.104 9.688 1 94.38 65 LEU B CA 1
ATOM 2136 C C . LEU B 1 65 ? -18.438 4.062 9.414 1 94.38 65 LEU B C 1
ATOM 2138 O O . LEU B 1 65 ? -19.578 3.633 9.219 1 94.38 65 LEU B O 1
ATOM 2142 N N . PRO B 1 66 ? -18.094 5.344 9.398 1 91.75 66 PRO B N 1
ATOM 2143 C CA . PRO B 1 66 ? -19.172 6.285 9.078 1 91.75 66 PRO B CA 1
ATOM 2144 C C . PRO B 1 66 ? -19.781 6.027 7.711 1 91.75 66 PRO B C 1
ATOM 2146 O O . PRO B 1 66 ? -19.109 5.555 6.797 1 91.75 66 PRO B O 1
ATOM 2149 N N . ASP B 1 67 ? -21 6.395 7.508 1 89.94 67 ASP B N 1
ATOM 2150 C CA . ASP B 1 67 ? -21.781 6.098 6.309 1 89.94 67 ASP B CA 1
ATOM 2151 C C . ASP B 1 67 ? -21.172 6.766 5.078 1 89.94 67 ASP B C 1
ATOM 2153 O O . ASP B 1 67 ? -21.203 6.203 3.982 1 89.94 67 ASP B O 1
ATOM 2157 N N . SER B 1 68 ? -20.641 7.898 5.258 1 91.5 68 SER B N 1
ATOM 2158 C CA . SER B 1 68 ? -20.125 8.672 4.133 1 91.5 68 SER B CA 1
ATOM 2159 C C . SER B 1 68 ? -18.906 7.996 3.508 1 91.5 68 SER B C 1
ATOM 2161 O O . SER B 1 68 ? -18.5 8.344 2.4 1 91.5 68 SER B O 1
ATOM 2163 N N . PHE B 1 69 ? -18.391 6.895 4.195 1 96.06 69 PHE B N 1
ATOM 2164 C CA . PHE B 1 69 ? -17.156 6.281 3.73 1 96.06 69 PHE B CA 1
ATOM 2165 C C . PHE B 1 69 ? -17.406 4.859 3.238 1 96.06 69 PHE B C 1
ATOM 2167 O O . PHE B 1 69 ? -16.469 4.152 2.869 1 96.06 69 PHE B O 1
ATOM 2174 N N . LYS B 1 70 ? -18.594 4.496 3.158 1 96.62 70 LYS B N 1
ATOM 2175 C CA . LYS B 1 70 ? -18.922 3.107 2.836 1 96.62 70 LYS B CA 1
ATOM 2176 C C . LYS B 1 70 ? -18.469 2.75 1.423 1 96.62 70 LYS B C 1
ATOM 2178 O O . LYS B 1 70 ? -17.969 1.653 1.188 1 96.62 70 LYS B O 1
ATOM 2183 N N . CYS B 1 71 ? -18.609 3.707 0.566 1 97.81 71 CYS B N 1
ATOM 2184 C CA . CYS B 1 71 ? -18.203 3.418 -0.808 1 97.81 71 CYS B CA 1
ATOM 2185 C C . CYS B 1 71 ? -16.703 3.277 -0.922 1 97.81 71 CYS B C 1
ATOM 2187 O O . CYS B 1 71 ? -16.203 2.344 -1.558 1 97.81 71 CYS B O 1
ATOM 2189 N N . ASP B 1 72 ? -15.984 4.184 -0.313 1 98.06 72 ASP B N 1
ATOM 2190 C CA . ASP B 1 72 ? -14.531 4.086 -0.304 1 98.06 72 ASP B CA 1
ATOM 2191 C C . ASP B 1 72 ? -14.07 2.773 0.328 1 98.06 72 ASP B C 1
ATOM 2193 O O . ASP B 1 72 ? -13.164 2.111 -0.187 1 98.06 72 ASP B O 1
ATOM 2197 N N . ALA B 1 73 ? -14.719 2.434 1.372 1 98.5 73 ALA B N 1
ATOM 2198 C CA . ALA B 1 73 ? -14.352 1.214 2.088 1 98.5 73 ALA B CA 1
ATOM 2199 C C . ALA B 1 73 ? -14.602 -0.023 1.229 1 98.5 73 ALA B C 1
ATOM 2201 O O . ALA B 1 73 ? -13.734 -0.893 1.114 1 98.5 73 ALA B O 1
ATOM 2202 N N . CYS B 1 74 ? -15.703 -0.05 0.623 1 98.75 74 CYS B N 1
ATOM 2203 C CA . CYS B 1 74 ? -16.031 -1.185 -0.231 1 98.75 74 CYS B CA 1
ATOM 2204 C C . CYS B 1 74 ? -15.078 -1.278 -1.411 1 98.75 74 CYS B C 1
ATOM 2206 O O . CYS B 1 74 ? -14.664 -2.375 -1.797 1 98.75 74 CYS B O 1
ATOM 2208 N N . THR B 1 75 ? -14.789 -0.149 -1.934 1 98.75 75 THR B N 1
ATOM 2209 C CA . THR B 1 75 ? -13.867 -0.112 -3.064 1 98.75 75 THR B CA 1
ATOM 2210 C C . THR B 1 75 ? -12.5 -0.649 -2.666 1 98.75 75 THR B C 1
ATOM 2212 O O . THR B 1 75 ? -11.891 -1.422 -3.408 1 98.75 75 THR B O 1
ATOM 2215 N N . ALA B 1 76 ? -12.016 -0.24 -1.521 1 98.81 76 ALA B N 1
ATOM 2216 C CA . ALA B 1 76 ? -10.742 -0.745 -1.01 1 98.81 76 ALA B CA 1
ATOM 2217 C C . ALA B 1 76 ? -10.789 -2.26 -0.826 1 98.81 76 ALA B C 1
ATOM 2219 O O . ALA B 1 76 ? -9.859 -2.967 -1.223 1 98.81 76 ALA B O 1
ATOM 2220 N N . ILE B 1 77 ? -11.836 -2.723 -0.25 1 98.88 77 ILE B N 1
ATOM 2221 C CA . ILE B 1 77 ? -11.992 -4.145 0.03 1 98.88 77 ILE B CA 1
ATOM 2222 C C . ILE B 1 77 ? -12.062 -4.926 -1.281 1 98.88 77 ILE B C 1
ATOM 2224 O O . ILE B 1 77 ? -11.398 -5.953 -1.437 1 98.88 77 ILE B O 1
ATOM 2228 N N . ALA B 1 78 ? -12.82 -4.387 -2.209 1 98.81 78 ALA B N 1
ATOM 2229 C CA . ALA B 1 78 ? -12.938 -5.039 -3.512 1 98.81 78 ALA B CA 1
ATOM 2230 C C . ALA B 1 78 ? -11.578 -5.133 -4.199 1 98.81 78 ALA B C 1
ATOM 2232 O O . ALA B 1 78 ? -11.242 -6.164 -4.781 1 98.81 78 ALA B O 1
ATOM 2233 N N . PHE B 1 79 ? -10.891 -4.113 -4.105 1 98.69 79 PHE B N 1
ATOM 2234 C CA . PHE B 1 79 ? -9.578 -4.074 -4.727 1 98.69 79 PHE B CA 1
ATOM 2235 C C . PHE B 1 79 ? -8.648 -5.117 -4.105 1 98.69 79 PHE B C 1
ATOM 2237 O O . PHE B 1 79 ? -7.996 -5.879 -4.82 1 98.69 79 PHE B O 1
ATOM 2244 N N . GLN B 1 80 ? -8.57 -5.117 -2.818 1 98.69 80 GLN B N 1
ATOM 2245 C CA . GLN B 1 80 ? -7.68 -6.035 -2.115 1 98.69 80 GLN B CA 1
ATOM 2246 C C . GLN B 1 80 ? -8.102 -7.484 -2.34 1 98.69 80 GLN B C 1
ATOM 2248 O O . GLN B 1 80 ? -7.25 -8.359 -2.52 1 98.69 80 GLN B O 1
ATOM 2253 N N . MET B 1 81 ? -9.414 -7.766 -2.367 1 98.69 81 MET B N 1
ATOM 2254 C CA . MET B 1 81 ? -9.891 -9.117 -2.633 1 98.69 81 MET B CA 1
ATOM 2255 C C . MET B 1 81 ? -9.508 -9.562 -4.039 1 98.69 81 MET B C 1
ATOM 2257 O O . MET B 1 81 ? -9 -10.672 -4.23 1 98.69 81 MET B O 1
ATOM 2261 N N . ASP B 1 82 ? -9.773 -8.727 -4.953 1 97.69 82 ASP B N 1
ATOM 2262 C CA . ASP B 1 82 ? -9.445 -9.039 -6.34 1 97.69 82 ASP B CA 1
ATOM 2263 C C . ASP B 1 82 ? -7.957 -9.336 -6.504 1 97.69 82 ASP B C 1
ATOM 2265 O O . ASP B 1 82 ? -7.582 -10.352 -7.098 1 97.69 82 ASP B O 1
ATOM 2269 N N . LYS B 1 83 ? -7.203 -8.492 -5.953 1 96.19 83 LYS B N 1
ATOM 2270 C CA . LYS B 1 83 ? -5.75 -8.602 -6.066 1 96.19 83 LYS B CA 1
ATOM 2271 C C . LYS B 1 83 ? -5.246 -9.891 -5.43 1 96.19 83 LYS B C 1
ATOM 2273 O O . LYS B 1 83 ? -4.473 -10.633 -6.047 1 96.19 83 LYS B O 1
ATOM 2278 N N . GLN B 1 84 ? -5.688 -10.195 -4.25 1 97.19 84 GLN B N 1
ATOM 2279 C CA . GLN B 1 84 ? -5.129 -11.328 -3.518 1 97.19 84 GLN B CA 1
ATOM 2280 C C . GLN B 1 84 ? -5.695 -12.648 -4.031 1 97.19 84 GLN B C 1
ATOM 2282 O O . GLN B 1 84 ? -5 -13.664 -4.039 1 97.19 84 GLN B O 1
ATOM 2287 N N . LEU B 1 85 ? -6.93 -12.641 -4.5 1 97.12 85 LEU B N 1
ATOM 2288 C CA . LEU B 1 85 ? -7.477 -13.836 -5.133 1 97.12 85 LEU B CA 1
ATOM 2289 C C . LEU B 1 85 ? -6.773 -14.117 -6.457 1 97.12 85 LEU B C 1
ATOM 2291 O O . LEU B 1 85 ? -6.465 -15.273 -6.762 1 97.12 85 LEU B O 1
ATOM 2295 N N . THR B 1 86 ? -6.5 -13.102 -7.223 1 94.44 86 THR B N 1
ATOM 2296 C CA . THR B 1 86 ? -5.785 -13.25 -8.484 1 94.44 86 THR B CA 1
ATOM 2297 C C . THR B 1 86 ? -4.395 -13.836 -8.25 1 94.44 86 THR B C 1
ATOM 2299 O O . THR B 1 86 ? -3.953 -14.711 -9 1 94.44 86 THR B O 1
ATOM 2302 N N . HIS B 1 87 ? -3.771 -13.32 -7.234 1 91.75 87 HIS B N 1
ATOM 2303 C CA . HIS B 1 87 ? -2.424 -13.781 -6.922 1 91.75 87 HIS B CA 1
ATOM 2304 C C . HIS B 1 87 ? -2.439 -15.242 -6.469 1 91.75 87 HIS B C 1
ATOM 2306 O O . HIS B 1 87 ? -1.523 -16 -6.789 1 91.75 87 HIS B O 1
ATOM 2312 N N . ALA B 1 88 ? -3.432 -15.523 -5.754 1 93.94 88 ALA B N 1
ATOM 2313 C CA . ALA B 1 88 ? -3.506 -16.875 -5.191 1 93.94 88 ALA B CA 1
ATOM 2314 C C . ALA B 1 88 ? -3.869 -17.891 -6.266 1 93.94 88 ALA B C 1
ATOM 2316 O O . ALA B 1 88 ? -3.445 -19.047 -6.195 1 93.94 88 ALA B O 1
ATOM 2317 N N . GLU B 1 89 ? -4.629 -17.422 -7.238 1 91.5 89 GLU B N 1
ATOM 2318 C CA . GLU B 1 89 ? -5.016 -18.344 -8.305 1 91.5 89 GLU B CA 1
ATOM 2319 C C . GLU B 1 89 ? -3.854 -18.609 -9.258 1 91.5 89 GLU B C 1
ATOM 2321 O O . GLU B 1 89 ? -3.418 -17.703 -9.977 1 91.5 89 GLU B O 1
ATOM 2326 N N . LYS B 1 90 ? -3.264 -19.641 -9.281 1 81.25 90 LYS B N 1
ATOM 2327 C CA . LYS B 1 90 ? -2.094 -20.031 -10.07 1 81.25 90 LYS B CA 1
ATOM 2328 C C . LYS B 1 90 ? -2.502 -20.625 -11.414 1 81.25 90 LYS B C 1
ATOM 2330 O O . LYS B 1 90 ? -1.674 -20.75 -12.32 1 81.25 90 LYS B O 1
ATOM 2335 N N . SER B 1 91 ? -3.725 -20.953 -11.547 1 83.81 91 SER B N 1
ATOM 2336 C CA . SER B 1 91 ? -4.234 -21.578 -12.766 1 83.81 91 SER B CA 1
ATOM 2337 C C . SER B 1 91 ? -5.672 -21.141 -13.047 1 83.81 91 SER B C 1
ATOM 2339 O O . SER B 1 91 ? -6.273 -20.422 -12.25 1 83.81 91 SER B O 1
ATOM 2341 N N . ASP B 1 92 ? -6.133 -21.594 -14.18 1 89.31 92 ASP B N 1
ATOM 2342 C CA . ASP B 1 92 ? -7.5 -21.266 -14.562 1 89.31 92 ASP B CA 1
ATOM 2343 C C . ASP B 1 92 ? -8.508 -22.125 -13.82 1 89.31 92 ASP B C 1
ATOM 2345 O O . ASP B 1 92 ? -9.719 -21.875 -13.883 1 89.31 92 ASP B O 1
ATOM 2349 N N . LYS B 1 93 ? -8.031 -23 -13.102 1 92.69 93 LYS B N 1
ATOM 2350 C CA . LYS B 1 93 ? -8.914 -23.859 -12.312 1 92.69 93 LYS B CA 1
ATOM 2351 C C . LYS B 1 93 ? -9.297 -23.172 -11 1 92.69 93 LYS B C 1
ATOM 2353 O O . LYS B 1 93 ? -8.469 -22.531 -10.359 1 92.69 93 LYS B O 1
ATOM 2358 N N . PRO B 1 94 ? -10.523 -23.484 -10.594 1 95.44 94 PRO B N 1
ATOM 2359 C CA . PRO B 1 94 ? -10.938 -22.891 -9.32 1 95.44 94 PRO B CA 1
ATOM 2360 C C . PRO B 1 94 ? -10.164 -23.438 -8.125 1 95.44 94 PRO B C 1
ATOM 2362 O O . PRO B 1 94 ? -9.82 -24.609 -8.102 1 95.44 94 PRO B O 1
ATOM 2365 N N . MET B 1 95 ? -10.039 -22.562 -7.191 1 96.75 95 MET B N 1
ATOM 2366 C CA . MET B 1 95 ? -9.391 -22.969 -5.949 1 96.75 95 MET B CA 1
ATOM 2367 C C . MET B 1 95 ? -10.328 -23.797 -5.086 1 96.75 95 MET B C 1
ATOM 2369 O O . MET B 1 95 ? -11.555 -23.641 -5.16 1 96.75 95 MET B O 1
ATOM 2373 N N . LYS B 1 96 ? -9.672 -24.609 -4.289 1 96.75 96 LYS B N 1
ATOM 2374 C CA . LYS B 1 96 ? -10.453 -25.359 -3.307 1 96.75 96 LYS B CA 1
ATOM 2375 C C . LYS B 1 96 ? -11.031 -24.422 -2.242 1 96.75 96 LYS B C 1
ATOM 2377 O O . LYS B 1 96 ? -10.469 -23.359 -1.97 1 96.75 96 LYS B O 1
ATOM 2382 N N . GLU B 1 97 ? -12.117 -24.859 -1.646 1 97.38 97 GLU B N 1
ATOM 2383 C CA . GLU B 1 97 ? -12.781 -24.047 -0.63 1 97.38 97 GLU B CA 1
ATOM 2384 C C . GLU B 1 97 ? -11.82 -23.641 0.478 1 97.38 97 GLU B C 1
ATOM 2386 O O . GLU B 1 97 ? -11.789 -22.484 0.886 1 97.38 97 GLU B O 1
ATOM 2391 N N . SER B 1 98 ? -11.078 -24.578 0.954 1 97.75 98 SER B N 1
ATOM 2392 C CA . SER B 1 98 ? -10.148 -24.297 2.045 1 97.75 98 SER B CA 1
ATOM 2393 C C . SER B 1 98 ? -9.125 -23.25 1.64 1 97.75 98 SER B C 1
ATOM 2395 O O . SER B 1 98 ? -8.695 -22.438 2.471 1 97.75 98 SER B O 1
ATOM 2397 N N . GLU B 1 99 ? -8.797 -23.25 0.346 1 97.19 99 GLU B N 1
ATOM 2398 C CA . GLU B 1 99 ? -7.793 -22.312 -0.164 1 97.19 99 GLU B CA 1
ATOM 2399 C C . GLU B 1 99 ? -8.336 -20.891 -0.217 1 97.19 99 GLU B C 1
ATOM 2401 O O . GLU B 1 99 ? -7.707 -19.953 0.287 1 97.19 99 GLU B O 1
ATOM 2406 N N . TYR B 1 100 ? -9.516 -20.734 -0.835 1 97.94 100 TYR B N 1
ATOM 2407 C CA . TYR B 1 100 ? -9.984 -19.344 -0.94 1 97.94 100 TYR B CA 1
ATOM 2408 C C . TYR B 1 100 ? -10.5 -18.844 0.401 1 97.94 100 TYR B C 1
ATOM 2410 O O . TYR B 1 100 ? -10.539 -17.641 0.644 1 97.94 100 TYR B O 1
ATOM 2418 N N . LEU B 1 101 ? -10.922 -19.75 1.399 1 98.44 101 LEU B N 1
ATOM 2419 C CA . LEU B 1 101 ? -11.25 -19.328 2.756 1 98.44 101 LEU B CA 1
ATOM 2420 C C . LEU B 1 101 ? -10.039 -18.688 3.439 1 98.44 101 LEU B C 1
ATOM 2422 O O . LEU B 1 101 ? -10.172 -17.672 4.129 1 98.44 101 LEU B O 1
ATOM 2426 N N . ASP B 1 102 ? -8.93 -19.359 3.188 1 98.25 102 ASP B N 1
ATOM 2427 C CA . ASP B 1 102 ? -7.691 -18.828 3.744 1 98.25 102 ASP B CA 1
ATOM 2428 C C . ASP B 1 102 ? -7.379 -17.438 3.162 1 98.25 102 ASP B C 1
ATOM 2430 O O . ASP B 1 102 ? -6.914 -16.547 3.875 1 98.25 102 ASP B O 1
ATOM 2434 N N . VAL B 1 103 ? -7.574 -17.25 1.911 1 98.31 103 VAL B N 1
ATOM 2435 C CA . VAL B 1 103 ? -7.316 -15.984 1.248 1 98.31 103 VAL B CA 1
ATOM 2436 C C . VAL B 1 103 ? -8.227 -14.906 1.831 1 98.31 103 VAL B C 1
ATOM 2438 O O . VAL B 1 103 ? -7.77 -13.797 2.137 1 98.31 103 VAL B O 1
ATOM 2441 N N . PHE B 1 104 ? -9.508 -15.242 2.057 1 98.69 104 PHE B N 1
ATOM 2442 C CA . PHE B 1 104 ? -10.453 -14.266 2.59 1 98.69 104 PHE B CA 1
ATOM 2443 C C . PHE B 1 104 ? -10.086 -13.875 4.016 1 98.69 104 PHE B C 1
ATOM 2445 O O . PHE B 1 104 ? -10.172 -12.703 4.383 1 98.69 104 PHE B O 1
ATOM 2452 N N . ASP B 1 105 ? -9.695 -14.812 4.758 1 98.56 105 ASP B N 1
ATOM 2453 C CA . ASP B 1 105 ? -9.266 -14.531 6.121 1 98.56 105 ASP B CA 1
ATOM 2454 C C . ASP B 1 105 ? -8.062 -13.586 6.133 1 98.56 105 ASP B C 1
ATOM 2456 O O . ASP B 1 105 ? -8.016 -12.648 6.934 1 98.56 105 ASP B O 1
ATOM 2460 N N . LYS B 1 106 ? -7.168 -13.805 5.227 1 98.38 106 LYS B N 1
ATOM 2461 C CA . LYS B 1 106 ? -5.969 -12.977 5.137 1 98.38 106 LYS B CA 1
ATOM 2462 C C . LYS B 1 106 ? -6.312 -11.578 4.621 1 98.38 106 LYS B C 1
ATOM 2464 O O . LYS B 1 106 ? -5.863 -10.578 5.184 1 98.38 106 LYS B O 1
ATOM 2469 N N . VAL B 1 107 ? -7.109 -11.531 3.633 1 98.69 107 VAL B N 1
ATOM 2470 C CA . VAL B 1 107 ? -7.445 -10.258 3 1 98.69 107 VAL B CA 1
ATOM 2471 C C . VAL B 1 107 ? -8.211 -9.375 3.984 1 98.69 107 VAL B C 1
ATOM 2473 O O . VAL B 1 107 ? -8.031 -8.156 3.998 1 98.69 107 VAL B O 1
ATOM 2476 N N . CYS B 1 108 ? -9.008 -9.992 4.801 1 98.81 108 CYS B N 1
ATOM 2477 C CA . CYS B 1 108 ? -9.852 -9.195 5.688 1 98.81 108 CYS B CA 1
ATOM 2478 C C . CYS B 1 108 ? -9.141 -8.906 7 1 98.81 108 CYS B C 1
ATOM 2480 O O . CYS B 1 108 ? -9.672 -8.188 7.852 1 98.81 108 CYS B O 1
ATOM 2482 N N . GLY B 1 109 ? -7.926 -9.328 7.105 1 98.25 109 GLY B N 1
ATOM 2483 C CA . GLY B 1 109 ? -7.141 -9.047 8.297 1 98.25 109 GLY B CA 1
ATOM 2484 C C . GLY B 1 109 ? -6.668 -7.609 8.383 1 98.25 109 GLY B C 1
ATOM 2485 O O . GLY B 1 109 ? -6.555 -6.93 7.355 1 98.25 109 GLY B O 1
ATOM 2486 N N . HIS B 1 110 ? -6.301 -7.246 9.523 1 97 110 HIS B N 1
ATOM 2487 C CA . HIS B 1 110 ? -5.859 -5.887 9.812 1 97 110 HIS B CA 1
ATOM 2488 C C . HIS B 1 110 ? -4.633 -5.516 8.984 1 97 110 HIS B C 1
ATOM 2490 O O . HIS B 1 110 ? -4.516 -4.379 8.516 1 97 110 HIS B O 1
ATOM 2496 N N . GLU B 1 111 ? -3.797 -6.461 8.75 1 96.44 111 GLU B N 1
ATOM 2497 C CA . GLU B 1 111 ? -2.516 -6.25 8.078 1 96.44 111 GLU B CA 1
ATOM 2498 C C . GLU B 1 111 ? -2.715 -5.742 6.652 1 96.44 111 GLU B C 1
ATOM 2500 O O . GLU B 1 111 ? -1.917 -4.941 6.156 1 96.44 111 GLU B O 1
ATOM 2505 N N . THR B 1 112 ? -3.752 -6.102 6.105 1 97.69 112 THR B N 1
ATOM 2506 C CA . THR B 1 112 ? -4.035 -5.742 4.723 1 97.69 112 THR B CA 1
ATOM 2507 C C . THR B 1 112 ? -4.312 -4.246 4.598 1 97.69 112 THR B C 1
ATOM 2509 O O . THR B 1 112 ? -4.059 -3.646 3.553 1 97.69 112 THR B O 1
ATOM 2512 N N . TYR B 1 113 ? -4.715 -3.611 5.664 1 98.12 113 TYR B N 1
ATOM 2513 C CA . TYR B 1 113 ? -5.254 -2.264 5.551 1 98.12 113 TYR B CA 1
ATOM 2514 C C . TYR B 1 113 ? -4.426 -1.27 6.355 1 98.12 113 TYR B C 1
ATOM 2516 O O . TYR B 1 113 ? -4.836 -0.123 6.551 1 98.12 113 TYR B O 1
ATOM 2524 N N . LYS B 1 114 ? -3.258 -1.591 6.711 1 96.19 114 LYS B N 1
ATOM 2525 C CA . LYS B 1 114 ? -2.43 -0.804 7.621 1 96.19 114 LYS B CA 1
ATOM 2526 C C . LYS B 1 114 ? -2.01 0.515 6.977 1 96.19 114 LYS B C 1
ATOM 2528 O O . LYS B 1 114 ? -1.77 1.503 7.676 1 96.19 114 LYS B O 1
ATOM 2533 N N . SER B 1 115 ? -1.979 0.529 5.648 1 96.44 115 SER B N 1
ATOM 2534 C CA . SER B 1 115 ? -1.473 1.71 4.957 1 96.44 115 SER B CA 1
ATOM 2535 C C . SER B 1 115 ? -2.604 2.664 4.59 1 96.44 115 SER B C 1
ATOM 2537 O O . SER B 1 115 ? -2.367 3.715 3.992 1 96.44 115 SER B O 1
ATOM 2539 N N . TYR B 1 116 ? -3.768 2.254 4.957 1 97.25 116 TYR B N 1
ATOM 2540 C CA . TYR B 1 116 ? -4.902 3.109 4.629 1 97.25 116 TYR B CA 1
ATOM 2541 C C . TYR B 1 116 ? -5.098 4.188 5.688 1 97.25 116 TYR B C 1
ATOM 2543 O O . TYR B 1 116 ? -4.691 4.016 6.836 1 97.25 116 TYR B O 1
ATOM 2551 N N . GLY B 1 117 ? -5.762 5.289 5.32 1 95.38 117 GLY B N 1
ATOM 2552 C CA . GLY B 1 117 ? -6.039 6.414 6.199 1 95.38 117 GLY B CA 1
ATOM 2553 C C . GLY B 1 117 ? -7.031 7.398 5.613 1 95.38 117 GLY B C 1
ATOM 2554 O O . GLY B 1 117 ? -7.805 7.051 4.719 1 95.38 117 GLY B O 1
ATOM 2555 N N . LEU B 1 118 ? -7.031 8.531 6.273 1 94.56 118 LEU B N 1
ATOM 2556 C CA . LEU B 1 118 ? -7.945 9.594 5.867 1 94.56 118 LEU B CA 1
ATOM 2557 C C . LEU B 1 118 ? -7.188 10.75 5.227 1 94.56 118 LEU B C 1
ATOM 2559 O O . LEU B 1 118 ? -6.246 11.281 5.82 1 94.56 118 LEU B O 1
ATOM 2563 N N . LYS B 1 119 ? -7.605 11.055 3.984 1 93.56 119 LYS B N 1
ATOM 2564 C CA . LYS B 1 119 ? -6.961 12.133 3.24 1 93.56 119 LYS B CA 1
ATOM 2565 C C . LYS B 1 119 ? -7.949 13.25 2.92 1 93.56 119 LYS B C 1
ATOM 2567 O O . LYS B 1 119 ? -9.102 12.984 2.561 1 93.56 119 LYS B O 1
ATOM 2572 N N . SER B 1 120 ? -7.41 14.469 3.105 1 89.12 120 SER B N 1
ATOM 2573 C CA . SER B 1 120 ? -8.234 15.617 2.748 1 89.12 120 SER B CA 1
ATOM 2574 C C . SER B 1 120 ? -7.945 16.078 1.322 1 89.12 120 SER B C 1
ATOM 2576 O O . SER B 1 120 ? -6.816 16.453 0.999 1 89.12 120 SER B O 1
ATOM 2578 N N . LEU B 1 121 ? -8.93 15.938 0.465 1 86.56 121 LEU B N 1
ATOM 2579 C CA . LEU B 1 121 ? -8.82 16.391 -0.916 1 86.56 121 LEU B CA 1
ATOM 2580 C C . LEU B 1 121 ? -9.82 17.516 -1.205 1 86.56 121 LEU B C 1
ATOM 2582 O O . LEU B 1 121 ? -11.023 17.266 -1.297 1 86.56 121 LEU B O 1
ATOM 2586 N N . ASN B 1 122 ? -9.242 18.703 -1.366 1 81.88 122 ASN B N 1
ATOM 2587 C CA . ASN B 1 122 ? -10.094 19.859 -1.629 1 81.88 122 ASN B CA 1
ATOM 2588 C C . ASN B 1 122 ? -11.18 20.016 -0.57 1 81.88 122 ASN B C 1
ATOM 2590 O O . ASN B 1 122 ? -12.352 20.203 -0.9 1 81.88 122 ASN B O 1
ATOM 2594 N N . GLY B 1 123 ? -10.914 19.719 0.602 1 82.62 123 GLY B N 1
ATOM 2595 C CA . GLY B 1 123 ? -11.82 19.938 1.718 1 82.62 123 GLY B CA 1
ATOM 2596 C C . GLY B 1 123 ? -12.727 18.766 1.997 1 82.62 123 GLY B C 1
ATOM 2597 O O . GLY B 1 123 ? -13.578 18.812 2.889 1 82.62 123 GLY B O 1
ATOM 2598 N N . VAL B 1 124 ? -12.672 17.734 1.162 1 88.12 124 VAL B N 1
ATOM 2599 C CA . VAL B 1 124 ? -13.484 16.547 1.371 1 88.12 124 VAL B CA 1
ATOM 2600 C C . VAL B 1 124 ? -12.609 15.391 1.859 1 88.12 124 VAL B C 1
ATOM 2602 O O . VAL B 1 124 ? -11.57 15.102 1.261 1 88.12 124 VAL B O 1
ATOM 2605 N N . ASN B 1 125 ? -13.062 14.82 2.953 1 92.12 125 ASN B N 1
ATOM 2606 C CA . ASN B 1 125 ? -12.328 13.68 3.498 1 92.12 125 ASN B CA 1
ATOM 2607 C C . ASN B 1 125 ? -12.641 12.398 2.732 1 92.12 125 ASN B C 1
ATOM 2609 O O . ASN B 1 125 ? -13.805 12.086 2.48 1 92.12 125 ASN B O 1
ATOM 2613 N N . ARG B 1 126 ? -11.594 11.711 2.359 1 95.06 126 ARG B N 1
ATOM 2614 C CA . ARG B 1 126 ? -11.688 10.438 1.651 1 95.06 126 ARG B CA 1
ATOM 2615 C C . ARG B 1 126 ? -10.742 9.406 2.244 1 95.06 126 ARG B C 1
ATOM 2617 O O . ARG B 1 126 ? -9.656 9.75 2.717 1 95.06 126 ARG B O 1
ATOM 2624 N N . ILE B 1 127 ? -11.211 8.188 2.266 1 97.19 127 ILE B N 1
ATOM 2625 C CA . ILE B 1 127 ? -10.242 7.141 2.588 1 97.19 127 ILE B CA 1
ATOM 2626 C C . ILE B 1 127 ? -9.195 7.047 1.479 1 97.19 127 ILE B C 1
ATOM 2628 O O . ILE B 1 127 ? -9.531 7.113 0.294 1 97.19 127 ILE B O 1
ATOM 2632 N N . SER B 1 128 ? -7.961 6.906 1.93 1 97 128 SER B N 1
ATOM 2633 C CA . SER B 1 128 ? -6.863 6.789 0.976 1 97 128 SER B CA 1
ATOM 2634 C C . SER B 1 128 ? -6.055 5.52 1.214 1 97 128 SER B C 1
ATOM 2636 O O . SER B 1 128 ? -5.84 5.121 2.361 1 97 128 SER B O 1
ATOM 2638 N N . GLY B 1 129 ? -5.527 4.969 0.114 1 97.56 129 GLY B N 1
ATOM 2639 C CA . GLY B 1 129 ? -4.754 3.736 0.072 1 97.56 129 GLY B CA 1
ATOM 2640 C C . GLY B 1 129 ? -4.82 3.035 -1.271 1 97.56 129 GLY B C 1
ATOM 2641 O O . GLY B 1 129 ? -5.531 3.48 -2.176 1 97.56 129 GLY B O 1
ATOM 2642 N N . GLU B 1 130 ? -4.164 1.989 -1.337 1 97 130 GLU B N 1
ATOM 2643 C CA . GLU B 1 130 ? -4.07 1.277 -2.607 1 97 130 GLU B CA 1
ATOM 2644 C C . GLU B 1 130 ? -5.453 0.972 -3.174 1 97 130 GLU B C 1
ATOM 2646 O O . GLU B 1 130 ? -6.336 0.514 -2.449 1 97 130 GLU B O 1
ATOM 2651 N N . GLY B 1 131 ? -5.602 1.309 -4.461 1 97.38 131 GLY B N 1
ATOM 2652 C CA . GLY B 1 131 ? -6.844 0.986 -5.141 1 97.38 131 GLY B CA 1
ATOM 2653 C C . GLY B 1 131 ? -7.844 2.129 -5.133 1 97.38 131 GLY B C 1
ATOM 2654 O O . GLY B 1 131 ? -8.836 2.1 -5.863 1 97.38 131 GLY B O 1
ATOM 2655 N N . LEU B 1 132 ? -7.645 3.078 -4.297 1 98 132 LEU B N 1
ATOM 2656 C CA . LEU B 1 132 ? -8.586 4.184 -4.156 1 98 132 LEU B CA 1
ATOM 2657 C C . LEU B 1 132 ? -8.109 5.402 -4.945 1 98 132 LEU B C 1
ATOM 2659 O O . LEU B 1 132 ? -6.91 5.66 -5.035 1 98 132 LEU B O 1
ATOM 2663 N N . GLU B 1 133 ? -9.078 6.16 -5.391 1 95.44 133 GLU B N 1
ATOM 2664 C CA . GLU B 1 133 ? -8.781 7.34 -6.199 1 95.44 133 GLU B CA 1
ATOM 2665 C C . GLU B 1 133 ? -7.984 8.367 -5.406 1 95.44 133 GLU B C 1
ATOM 2667 O O . GLU B 1 133 ? -7.074 9.008 -5.941 1 95.44 133 GLU B O 1
ATOM 2672 N N . ALA B 1 134 ? -8.312 8.57 -4.215 1 95.56 134 ALA B N 1
ATOM 2673 C CA . ALA B 1 134 ? -7.641 9.57 -3.391 1 95.56 134 ALA B CA 1
ATOM 2674 C C . ALA B 1 134 ? -6.141 9.305 -3.318 1 95.56 134 ALA B C 1
ATOM 2676 O O . ALA B 1 134 ? -5.344 10.234 -3.15 1 95.56 134 ALA B O 1
ATOM 2677 N N . ASN B 1 135 ? -5.809 8.039 -3.475 1 96.25 135 ASN B N 1
ATOM 2678 C CA . ASN B 1 135 ? -4.41 7.641 -3.389 1 96.25 135 ASN B CA 1
ATOM 2679 C C . ASN B 1 135 ? -3.604 8.164 -4.574 1 96.25 135 ASN B C 1
ATOM 2681 O O . ASN B 1 135 ? -2.373 8.219 -4.516 1 96.25 135 ASN B O 1
ATOM 2685 N N . GLU B 1 136 ? -4.266 8.547 -5.625 1 94.5 136 GLU B N 1
ATOM 2686 C CA . GLU B 1 136 ? -3.613 8.977 -6.855 1 94.5 136 GLU B CA 1
ATOM 2687 C C . GLU B 1 136 ? -3.219 10.453 -6.789 1 94.5 136 GLU B C 1
ATOM 2689 O O . GLU B 1 136 ? -2.504 10.945 -7.66 1 94.5 136 GLU B O 1
ATOM 2694 N N . HIS B 1 137 ? -3.656 11.094 -5.762 1 93.31 137 HIS B N 1
ATOM 2695 C CA . HIS B 1 137 ? -3.391 12.516 -5.625 1 93.31 137 HIS B CA 1
ATOM 2696 C C . HIS B 1 137 ? -2.602 12.812 -4.352 1 93.31 137 HIS B C 1
ATOM 2698 O O . HIS B 1 137 ? -2.887 12.242 -3.295 1 93.31 137 HIS B O 1
ATOM 2704 N N . PRO B 1 138 ? -1.671 13.633 -4.566 1 90.88 138 PRO B N 1
ATOM 2705 C CA . PRO B 1 138 ? -0.966 14.031 -3.346 1 90.88 138 PRO B CA 1
ATOM 2706 C C . PRO B 1 138 ? -1.854 14.812 -2.379 1 90.88 138 PRO B C 1
ATOM 2708 O O . PRO B 1 138 ? -2.82 15.445 -2.803 1 90.88 138 PRO B O 1
ATOM 2711 N N . GLY B 1 139 ? -1.48 14.703 -1.077 1 89 139 GLY B N 1
ATOM 2712 C CA . GLY B 1 139 ? -2.24 15.477 -0.108 1 89 139 GLY B CA 1
ATOM 2713 C C . GLY B 1 139 ? -1.951 15.086 1.328 1 89 139 GLY B C 1
ATOM 2714 O O . GLY B 1 139 ? -1.297 14.07 1.58 1 89 139 GLY B O 1
ATOM 2715 N N . MET B 1 140 ? -2.451 15.938 2.244 1 90.69 140 MET B N 1
ATOM 2716 C CA . MET B 1 140 ? -2.336 15.641 3.67 1 90.69 140 MET B CA 1
ATOM 2717 C C . MET B 1 140 ? -3.277 14.508 4.066 1 90.69 140 MET B C 1
ATOM 2719 O O . MET B 1 140 ? -4.434 14.477 3.641 1 90.69 140 MET B O 1
ATOM 2723 N N . MET B 1 141 ? -2.654 13.641 4.871 1 91.56 141 MET B N 1
ATOM 2724 C CA . MET B 1 141 ? -3.406 12.453 5.258 1 91.56 141 MET B CA 1
ATOM 2725 C C . MET B 1 141 ? -3.088 12.047 6.695 1 91.56 141 MET B C 1
ATOM 2727 O O . MET B 1 141 ? -1.986 12.297 7.184 1 91.56 141 MET B O 1
ATOM 2731 N N . TYR B 1 142 ? -4.152 11.633 7.367 1 91.81 142 TYR B N 1
ATOM 2732 C CA . TYR B 1 142 ? -3.926 10.906 8.609 1 91.81 142 TYR B CA 1
ATOM 2733 C C . TYR B 1 142 ? -3.861 9.398 8.367 1 91.81 142 TYR B C 1
ATOM 2735 O O . TYR B 1 142 ? -4.879 8.773 8.055 1 91.81 142 TYR B O 1
ATOM 2743 N N . GLY B 1 143 ? -2.646 8.836 8.516 1 90.94 143 GLY B N 1
ATOM 2744 C CA . GLY B 1 143 ? -2.438 7.422 8.242 1 90.94 143 GLY B CA 1
ATOM 2745 C C . GLY B 1 143 ? -2.66 6.543 9.461 1 90.94 143 GLY B C 1
ATOM 2746 O O . GLY B 1 143 ? -2.207 6.867 10.555 1 90.94 143 GLY B O 1
ATOM 2747 N N . GLY B 1 144 ? -3.264 5.363 9.078 1 92.44 144 GLY B N 1
ATOM 2748 C CA . GLY B 1 144 ? -3.514 4.418 10.156 1 92.44 144 GLY B CA 1
ATOM 2749 C C . GLY B 1 144 ? -4.703 4.801 11.023 1 92.44 144 GLY B C 1
ATOM 2750 O O . GLY B 1 144 ? -5.781 5.094 10.508 1 92.44 144 GLY B O 1
ATOM 2751 N N . GLY B 1 145 ? -4.488 4.781 12.336 1 89.81 145 GLY B N 1
ATOM 2752 C CA . GLY B 1 145 ? -5.582 5.059 13.25 1 89.81 145 GLY B CA 1
ATOM 2753 C C . GLY B 1 145 ? -6.656 3.986 13.234 1 89.81 145 GLY B C 1
ATOM 2754 O O . GLY B 1 145 ? -6.348 2.793 13.242 1 89.81 145 GLY B O 1
ATOM 2755 N N . LYS B 1 146 ? -7.914 4.402 13.211 1 93.88 146 LYS B N 1
ATOM 2756 C CA . LYS B 1 146 ? -9.031 3.459 13.289 1 93.88 146 LYS B CA 1
ATOM 2757 C C . LYS B 1 146 ? -9.359 2.875 11.922 1 93.88 146 LYS B C 1
ATOM 2759 O O . LYS B 1 146 ? -10.094 1.891 11.82 1 93.88 146 LYS B O 1
ATOM 2764 N N . TRP B 1 147 ? -8.766 3.361 10.953 1 95.75 147 TRP B N 1
ATOM 2765 C CA . TRP B 1 147 ? -9.195 3.064 9.594 1 95.75 147 TRP B CA 1
ATOM 2766 C C . TRP B 1 147 ? -8.852 1.628 9.211 1 95.75 147 TRP B C 1
ATOM 2768 O O . TRP B 1 147 ? -9.68 0.911 8.656 1 95.75 147 TRP B O 1
ATOM 2778 N N . PRO B 1 148 ? -7.652 1.108 9.555 1 97.44 148 PRO B N 1
ATOM 2779 C CA . PRO B 1 148 ? -7.398 -0.305 9.266 1 97.44 148 PRO B CA 1
ATOM 2780 C C . PRO B 1 148 ? -8.406 -1.234 9.945 1 97.44 148 PRO B C 1
ATOM 2782 O O . PRO B 1 148 ? -8.883 -2.189 9.328 1 97.44 148 PRO B O 1
ATOM 2785 N N . THR B 1 149 ? -8.727 -0.92 11.117 1 97.06 149 THR B N 1
ATOM 2786 C CA . THR B 1 149 ? -9.688 -1.739 11.852 1 97.06 149 THR B CA 1
ATOM 2787 C C . THR B 1 149 ? -11.078 -1.626 11.227 1 97.06 149 THR B C 1
ATOM 2789 O O . THR B 1 149 ? -11.781 -2.627 11.086 1 97.06 149 THR B O 1
ATOM 2792 N N . ARG B 1 150 ? -11.438 -0.437 10.883 1 97.81 150 ARG B N 1
ATOM 2793 C CA . ARG B 1 150 ? -12.742 -0.2 10.281 1 97.81 150 ARG B CA 1
ATOM 2794 C C . ARG B 1 150 ? -12.883 -0.962 8.969 1 97.81 150 ARG B C 1
ATOM 2796 O O . ARG B 1 150 ? -13.922 -1.585 8.711 1 97.81 150 ARG B O 1
ATOM 2803 N N . LEU B 1 151 ? -11.859 -0.923 8.18 1 98.44 151 LEU B N 1
ATOM 2804 C CA . LEU B 1 151 ? -11.883 -1.627 6.902 1 98.44 151 LEU B CA 1
ATOM 2805 C C . LEU B 1 151 ? -11.906 -3.137 7.113 1 98.44 151 LEU B C 1
ATOM 2807 O O . LEU B 1 151 ? -12.664 -3.852 6.453 1 98.44 151 LEU B O 1
ATOM 2811 N N . SER B 1 152 ? -11.109 -3.576 8.023 1 98.5 152 SER B N 1
ATOM 2812 C CA . SER B 1 152 ? -11.07 -4.996 8.359 1 98.5 152 SER B CA 1
ATOM 2813 C C . SER B 1 152 ? -12.43 -5.484 8.844 1 98.5 152 SER B C 1
ATOM 2815 O O . SER B 1 152 ? -12.922 -6.52 8.391 1 98.5 152 SER B O 1
ATOM 2817 N N . SER B 1 153 ? -13.023 -4.719 9.672 1 98.12 153 SER B N 1
ATOM 2818 C CA . SER B 1 153 ? -14.32 -5.09 10.227 1 98.12 153 SER B CA 1
ATOM 2819 C C . SER B 1 153 ? -15.383 -5.152 9.133 1 98.12 153 SER B C 1
ATOM 2821 O O . SER B 1 153 ? -16.188 -6.086 9.102 1 98.12 153 SER B O 1
ATOM 2823 N N . LYS B 1 154 ? -15.352 -4.176 8.344 1 98.12 154 LYS B N 1
ATOM 2824 C CA . LYS B 1 154 ? -16.312 -4.172 7.246 1 98.12 154 LYS B CA 1
ATOM 2825 C C . LYS B 1 154 ? -16.109 -5.375 6.328 1 98.12 154 LYS B C 1
ATOM 2827 O O . LYS B 1 154 ? -17.078 -5.961 5.84 1 98.12 154 LYS B O 1
ATOM 2832 N N . CYS B 1 155 ? -14.891 -5.715 6.109 1 98.75 155 CYS B N 1
ATOM 2833 C CA . CYS B 1 155 ? -14.555 -6.863 5.273 1 98.75 155 CYS B CA 1
ATOM 2834 C C . CYS B 1 155 ? -15.109 -8.148 5.875 1 98.75 155 CYS B C 1
ATOM 2836 O O . CYS B 1 155 ? -15.766 -8.93 5.188 1 98.75 155 CYS B O 1
ATOM 2838 N N . PHE B 1 156 ? -14.883 -8.336 7.117 1 98.56 156 PHE B N 1
ATOM 2839 C CA . PHE B 1 156 ? -15.375 -9.531 7.785 1 98.56 156 PHE B CA 1
ATOM 2840 C C . PHE B 1 156 ? -16.906 -9.547 7.797 1 98.56 156 PHE B C 1
ATOM 2842 O O . PHE B 1 156 ? -17.516 -10.609 7.648 1 98.56 156 PHE B O 1
ATOM 2849 N N . GLU B 1 157 ? -17.484 -8.391 7.996 1 97.69 157 GLU B N 1
ATOM 2850 C CA . GLU B 1 157 ? -18.938 -8.305 7.934 1 97.69 157 GLU B CA 1
ATOM 2851 C C . GLU B 1 157 ? -19.469 -8.703 6.555 1 97.69 157 GLU B C 1
ATOM 2853 O O . GLU B 1 157 ? -20.438 -9.445 6.445 1 97.69 157 GLU B O 1
ATOM 2858 N N . LEU B 1 158 ? -18.844 -8.266 5.566 1 97.81 158 LEU B N 1
ATOM 2859 C CA . LEU B 1 158 ? -19.234 -8.523 4.188 1 97.81 158 LEU B CA 1
ATOM 2860 C C . LEU B 1 158 ? -19.203 -10.023 3.883 1 97.81 158 LEU B C 1
ATOM 2862 O O . LEU B 1 158 ? -20.172 -10.578 3.363 1 97.81 158 LEU B O 1
ATOM 2866 N N . ILE B 1 159 ? -18.125 -10.664 4.25 1 98.25 159 ILE B N 1
ATOM 2867 C CA . ILE B 1 159 ? -18 -12.078 3.906 1 98.25 159 ILE B CA 1
ATOM 2868 C C . ILE B 1 159 ? -18.891 -12.914 4.828 1 98.25 159 ILE B C 1
ATOM 2870 O O . ILE B 1 159 ? -19.375 -13.977 4.438 1 98.25 159 ILE B O 1
ATOM 2874 N N . GLY B 1 160 ? -19.078 -12.406 6.031 1 97.31 160 GLY B N 1
ATOM 2875 C CA . GLY B 1 160 ? -19.984 -13.086 6.945 1 97.31 160 GLY B CA 1
ATOM 2876 C C . GLY B 1 160 ? -21.438 -13.039 6.492 1 97.31 160 GLY B C 1
ATOM 2877 O O . GLY B 1 160 ? -22.172 -14.023 6.621 1 97.31 160 GLY B O 1
ATOM 2878 N N . GLU B 1 161 ? -21.812 -11.969 5.961 1 97.12 161 GLU B N 1
ATOM 2879 C CA . GLU B 1 161 ? -23.188 -11.734 5.551 1 97.12 161 GLU B CA 1
ATOM 2880 C C . GLU B 1 161 ? -23.5 -12.461 4.246 1 97.12 161 GLU B C 1
ATOM 2882 O O . GLU B 1 161 ? -24.594 -13.016 4.082 1 97.12 161 GLU B O 1
ATOM 2887 N N . HIS B 1 162 ? -22.609 -12.508 3.365 1 96.5 162 HIS B N 1
ATOM 2888 C CA . HIS B 1 162 ? -22.922 -12.961 2.016 1 96.5 162 HIS B CA 1
ATOM 2889 C C . HIS B 1 162 ? -22.312 -14.328 1.734 1 96.5 162 HIS B C 1
ATOM 2891 O O . HIS B 1 162 ? -22.75 -15.031 0.825 1 96.5 162 HIS B O 1
ATOM 2897 N N . GLY B 1 163 ? -21.25 -14.68 2.475 1 97.25 163 GLY B N 1
ATOM 2898 C CA . GLY B 1 163 ? -20.609 -15.977 2.303 1 97.25 163 GLY B CA 1
ATOM 2899 C C . GLY B 1 163 ? -19.422 -15.938 1.347 1 97.25 163 GLY B C 1
ATOM 2900 O O . GLY B 1 163 ? -19.516 -15.344 0.271 1 97.25 163 GLY B O 1
ATOM 2901 N N . GLU B 1 164 ? -18.484 -16.594 1.649 1 98.19 164 GLU B N 1
ATOM 2902 C CA . GLU B 1 164 ? -17.25 -16.609 0.864 1 98.19 164 GLU B CA 1
ATOM 2903 C C . GLU B 1 164 ? -17.453 -17.328 -0.469 1 98.19 164 GLU B C 1
ATOM 2905 O O . GLU B 1 164 ? -16.891 -16.922 -1.488 1 98.19 164 GLU B O 1
ATOM 2910 N N . ASP B 1 165 ? -18.297 -18.281 -0.44 1 97.88 165 ASP B N 1
ATOM 2911 C CA . ASP B 1 165 ? -18.547 -19.047 -1.656 1 97.88 165 ASP B CA 1
ATOM 2912 C C . ASP B 1 165 ? -19.172 -18.156 -2.74 1 97.88 165 ASP B C 1
ATOM 2914 O O . ASP B 1 165 ? -18.719 -18.188 -3.891 1 97.88 165 ASP B O 1
ATOM 2918 N N . GLU B 1 166 ? -20.062 -17.453 -2.342 1 97.31 166 GLU B N 1
ATOM 2919 C CA . GLU B 1 166 ? -20.75 -16.578 -3.289 1 97.31 166 GLU B CA 1
ATOM 2920 C C . GLU B 1 166 ? -19.797 -15.523 -3.844 1 9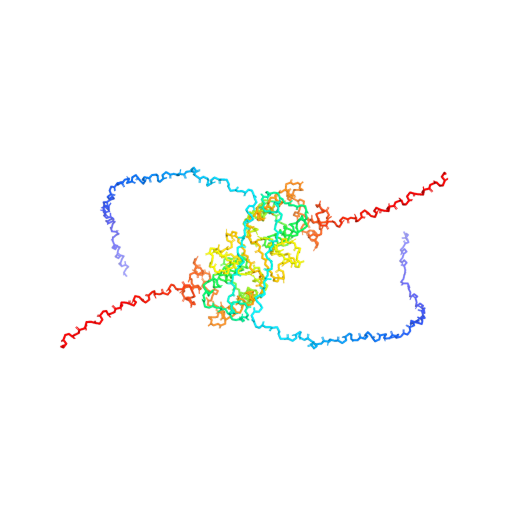7.31 166 GLU B C 1
ATOM 2922 O O . GLU B 1 166 ? -19.781 -15.266 -5.051 1 97.31 166 GLU B O 1
ATOM 2927 N N . ILE B 1 167 ? -19.062 -14.992 -3.031 1 98.25 167 ILE B N 1
ATOM 2928 C CA . ILE B 1 167 ? -18.156 -13.93 -3.42 1 98.25 167 ILE B CA 1
ATOM 2929 C C . ILE B 1 167 ? -17.062 -14.492 -4.336 1 98.25 167 ILE B C 1
ATOM 2931 O O . ILE B 1 167 ? -16.734 -13.883 -5.355 1 98.25 167 ILE B O 1
ATOM 2935 N N . TYR B 1 168 ? -16.531 -15.641 -4.023 1 98.31 168 TYR B N 1
ATOM 2936 C CA . TYR B 1 168 ? -15.5 -16.266 -4.848 1 98.31 168 TYR B CA 1
ATOM 2937 C C . TYR B 1 168 ? -16.062 -16.641 -6.219 1 98.31 168 TYR B C 1
ATOM 2939 O O . TYR B 1 168 ? -15.398 -16.438 -7.238 1 98.31 168 TYR B O 1
ATOM 2947 N N . ASP B 1 169 ? -17.234 -17.141 -6.219 1 97.25 169 ASP B N 1
ATOM 2948 C CA . ASP B 1 169 ? -17.875 -17.469 -7.488 1 97.25 169 ASP B CA 1
ATOM 2949 C C . ASP B 1 169 ? -18.031 -16.234 -8.359 1 97.25 169 ASP B C 1
ATOM 2951 O O . ASP B 1 169 ? -17.812 -16.297 -9.57 1 97.25 169 ASP B O 1
ATOM 2955 N N . ALA B 1 170 ? -18.422 -15.195 -7.738 1 97.06 170 ALA B N 1
ATOM 2956 C CA . ALA B 1 170 ? -18.609 -13.945 -8.477 1 97.06 170 ALA B CA 1
ATOM 2957 C C . ALA B 1 170 ? -17.266 -13.43 -9.008 1 97.06 170 ALA B C 1
ATOM 2959 O O . ALA B 1 170 ? -17.188 -12.961 -10.141 1 97.06 170 ALA B O 1
ATOM 2960 N N . PHE B 1 171 ? -16.297 -13.531 -8.242 1 97.88 171 PHE B N 1
ATOM 2961 C CA . PHE B 1 171 ? -14.953 -13.133 -8.656 1 97.88 171 PHE B CA 1
ATOM 2962 C C . PHE B 1 171 ? -14.547 -13.859 -9.93 1 97.88 171 PHE B C 1
ATOM 2964 O O . PHE B 1 171 ? -14 -13.242 -10.852 1 97.88 171 PHE B O 1
ATOM 2971 N N . ARG B 1 172 ? -14.836 -15.133 -10.023 1 96.88 172 ARG B N 1
ATOM 2972 C CA . ARG B 1 172 ? -14.383 -15.945 -11.148 1 96.88 172 ARG B CA 1
ATOM 2973 C C . ARG B 1 172 ? -15.281 -15.742 -12.367 1 96.88 172 ARG B C 1
ATOM 2975 O O . ARG B 1 172 ? -14.875 -16.016 -13.5 1 96.88 172 ARG B O 1
ATOM 2982 N N . SER B 1 173 ? -16.438 -15.297 -12.156 1 95.19 173 SER B N 1
ATOM 2983 C CA . SER B 1 173 ? -17.406 -15.289 -13.242 1 95.19 173 SER B CA 1
ATOM 2984 C C . SER B 1 173 ? -17.562 -13.883 -13.828 1 95.19 173 SER B C 1
ATOM 2986 O O . SER B 1 173 ? -17.969 -13.734 -14.984 1 95.19 173 SER B O 1
ATOM 2988 N N . THR B 1 174 ? -17.234 -12.891 -13.031 1 91.38 174 THR B N 1
ATOM 2989 C CA . THR B 1 174 ? -17.484 -11.531 -13.484 1 91.38 174 THR B CA 1
ATOM 2990 C C . THR B 1 174 ? -16.188 -10.867 -13.938 1 91.38 174 THR B C 1
ATOM 2992 O O . THR B 1 174 ? -15.109 -11.18 -13.422 1 91.38 174 THR B O 1
ATOM 2995 N N . ASP B 1 175 ? -16.406 -9.891 -14.82 1 92.31 175 ASP B N 1
ATOM 2996 C CA . ASP B 1 175 ? -15.258 -9.117 -15.281 1 92.31 175 ASP B CA 1
ATOM 2997 C C . ASP B 1 175 ? -15.094 -7.84 -14.453 1 92.31 175 ASP B C 1
ATOM 2999 O O . ASP B 1 175 ? -14.07 -7.164 -14.547 1 92.31 175 ASP B O 1
ATOM 3003 N N . ASP B 1 176 ? -16.156 -7.559 -13.781 1 96.38 176 ASP B N 1
ATOM 3004 C CA . ASP B 1 176 ? -16.125 -6.352 -12.961 1 96.38 176 ASP B CA 1
ATOM 3005 C C . ASP B 1 176 ? -16.484 -6.66 -11.516 1 96.38 176 ASP B C 1
ATOM 3007 O O . ASP B 1 176 ? -17.594 -6.383 -11.07 1 96.38 176 ASP B O 1
ATOM 3011 N N . PHE B 1 177 ? -15.602 -7.086 -10.805 1 97.62 177 PHE B N 1
ATOM 3012 C CA . PHE B 1 177 ? -15.766 -7.559 -9.43 1 97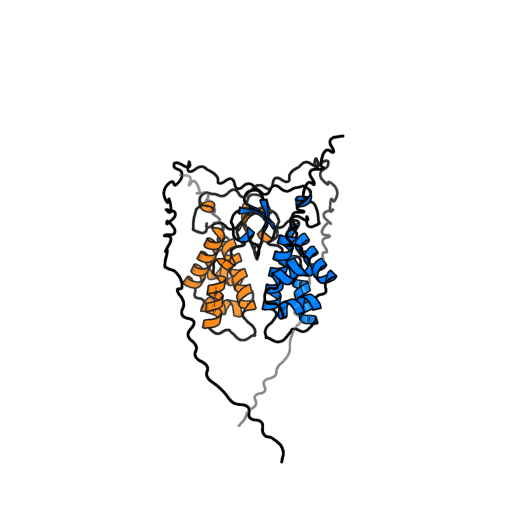.62 177 PHE B CA 1
ATOM 3013 C C . PHE B 1 177 ? -16.203 -6.422 -8.516 1 97.62 177 PHE B C 1
ATOM 3015 O O . PHE B 1 177 ? -17.031 -6.613 -7.625 1 97.62 177 PHE B O 1
ATOM 3022 N N . HIS B 1 178 ? -15.688 -5.254 -8.742 1 97.62 178 HIS B N 1
ATOM 3023 C CA . HIS B 1 178 ? -16.047 -4.078 -7.961 1 97.62 178 HIS B CA 1
ATOM 3024 C C . HIS B 1 178 ? -17.547 -3.775 -8.078 1 97.62 178 HIS B C 1
ATOM 3026 O O . HIS B 1 178 ? -18.203 -3.512 -7.074 1 97.62 178 HIS B O 1
ATOM 3032 N N . THR B 1 179 ? -18.047 -3.785 -9.297 1 96.69 179 THR B N 1
ATOM 3033 C CA . THR B 1 179 ? -19.453 -3.492 -9.516 1 96.69 179 THR B CA 1
ATOM 3034 C C . THR B 1 179 ? -20.344 -4.52 -8.82 1 96.69 179 THR B C 1
ATOM 3036 O O . THR B 1 179 ? -21.312 -4.16 -8.172 1 96.69 179 THR B O 1
ATOM 3039 N N . PHE B 1 180 ? -19.969 -5.734 -8.953 1 97.5 180 PHE B N 1
ATOM 3040 C CA . PHE B 1 180 ? -20.734 -6.777 -8.273 1 97.5 180 PHE B CA 1
ATOM 3041 C C . PHE B 1 180 ? -20.75 -6.551 -6.766 1 97.5 180 PHE B C 1
ATOM 3043 O O . PHE B 1 180 ? -21.812 -6.535 -6.141 1 97.5 180 PHE B O 1
ATOM 3050 N N . LEU B 1 181 ? -19.578 -6.336 -6.168 1 97.5 181 LEU B N 1
ATOM 3051 C CA . LEU B 1 181 ? -19.438 -6.285 -4.715 1 97.5 181 LEU B CA 1
ATOM 3052 C C . LEU B 1 181 ? -20.031 -5 -4.152 1 97.5 181 LEU B C 1
ATOM 3054 O O . LEU B 1 181 ? -20.766 -5.031 -3.16 1 97.5 181 LEU B O 1
ATOM 3058 N N . CYS B 1 182 ? -19.812 -3.85 -4.855 1 98.06 182 CYS B N 1
ATOM 3059 C CA . CYS B 1 182 ? -20.031 -2.566 -4.199 1 98.06 182 CYS B CA 1
ATOM 3060 C C . CYS B 1 182 ? -21.297 -1.896 -4.719 1 98.06 182 CYS B C 1
ATOM 3062 O O . CYS B 1 182 ? -21.812 -0.959 -4.102 1 98.06 182 CYS B O 1
ATOM 3064 N N . LYS B 1 183 ? -21.875 -2.367 -5.734 1 96.31 183 LYS B N 1
ATOM 3065 C CA . LYS B 1 183 ? -23.094 -1.759 -6.285 1 96.31 183 LYS B CA 1
ATOM 3066 C C . LYS B 1 183 ? -24.25 -2.744 -6.273 1 96.31 183 LYS B C 1
ATOM 3068 O O . LYS B 1 183 ? -25.406 -2.344 -6.109 1 96.31 183 LYS B O 1
ATOM 3073 N N . GLU B 1 184 ? -23.953 -4 -6.453 1 94.25 184 GLU B N 1
ATOM 3074 C CA . GLU B 1 184 ? -25.016 -4.992 -6.574 1 94.25 184 GLU B CA 1
ATOM 3075 C C . GLU B 1 184 ? -25.219 -5.75 -5.266 1 94.25 184 GLU B C 1
ATOM 3077 O O . GLU B 1 184 ? -26.328 -5.809 -4.738 1 94.25 184 GLU B O 1
ATOM 3082 N N . LEU B 1 185 ? -24.125 -6.242 -4.777 1 94.69 185 LEU B N 1
ATOM 3083 C CA . LEU B 1 185 ? -24.234 -7.074 -3.582 1 94.69 185 LEU B CA 1
ATOM 3084 C C . LEU B 1 185 ? -24.516 -6.219 -2.35 1 94.69 185 LEU B C 1
ATOM 3086 O O . LEU B 1 185 ? -25.5 -6.457 -1.634 1 94.69 185 LEU B O 1
ATOM 3090 N N . THR B 1 186 ? -23.734 -5.121 -2.008 1 94.12 186 THR B N 1
ATOM 3091 C CA . THR B 1 186 ? -23.859 -4.316 -0.796 1 94.12 186 THR B CA 1
ATOM 3092 C C . THR B 1 186 ? -24.578 -3.006 -1.095 1 94.12 186 THR B C 1
ATOM 3094 O O . THR B 1 186 ? -25.109 -2.359 -0.187 1 94.12 186 THR B O 1
ATOM 3097 N N . THR B 1 187 ? -24.531 -2.43 -2.211 1 92.56 187 THR B N 1
ATOM 3098 C CA . THR B 1 187 ? -25.078 -1.151 -2.662 1 92.56 187 THR B CA 1
ATOM 3099 C C . THR B 1 187 ? -24.391 0.009 -1.938 1 92.56 187 THR B C 1
ATOM 3101 O O . THR B 1 187 ? -25.031 1.021 -1.644 1 92.56 187 THR B O 1
ATOM 3104 N N . ASP B 1 188 ? -23.234 -0.189 -1.425 1 95.62 188 ASP B N 1
ATOM 3105 C CA . ASP B 1 188 ? -22.469 0.833 -0.728 1 95.62 188 ASP B CA 1
ATOM 3106 C C . ASP B 1 188 ? -22.172 2.018 -1.645 1 95.62 188 ASP B C 1
ATOM 3108 O O . ASP B 1 188 ? -22.062 3.156 -1.183 1 95.62 188 ASP B O 1
ATOM 3112 N N . CYS B 1 189 ? -21.953 1.728 -2.91 1 95.19 189 CYS B N 1
ATOM 3113 C CA . CYS B 1 189 ? -21.625 2.787 -3.855 1 95.19 189 CYS B CA 1
ATOM 3114 C C . CYS B 1 189 ? -22.844 3.197 -4.668 1 95.19 189 CYS B C 1
ATOM 3116 O O . CYS B 1 189 ? -22.703 3.787 -5.742 1 95.19 189 CYS B O 1
ATOM 3118 N N . LYS B 1 190 ? -24.047 2.85 -4.195 1 78.62 190 LYS B N 1
ATOM 3119 C CA . LYS B 1 190 ? -25.219 3.219 -4.992 1 78.62 190 LYS B CA 1
ATOM 3120 C C . LYS B 1 190 ? -25.578 4.688 -4.785 1 78.62 190 LYS B C 1
ATOM 3122 O O . LYS B 1 190 ? -25.469 5.211 -3.678 1 78.62 190 LYS B O 1
ATOM 3127 N N . LYS B 1 191 ? -25.5 5.355 -5.859 1 61.47 191 LYS B N 1
ATOM 3128 C CA . LYS B 1 191 ? -25.953 6.738 -5.941 1 61.47 191 LYS B CA 1
ATOM 3129 C C . LYS B 1 191 ? -27.312 6.914 -5.258 1 61.47 191 LYS B C 1
ATOM 3131 O O . LYS B 1 191 ? -28.219 6.102 -5.449 1 61.47 191 LYS B O 1
ATOM 3136 N N . MET B 1 192 ? -27.312 7.363 -4.047 1 47.66 192 MET B N 1
ATOM 3137 C CA . MET B 1 192 ? -28.625 7.781 -3.551 1 47.66 192 MET B CA 1
ATOM 3138 C C . MET B 1 192 ? -29.469 8.359 -4.68 1 47.66 192 MET B C 1
ATOM 3140 O O . MET B 1 192 ? -29 9.188 -5.453 1 47.66 192 MET B O 1
ATOM 3144 N N . LYS B 1 193 ? -30.422 7.629 -5.234 1 44.88 193 LYS B N 1
ATOM 3145 C CA . LYS B 1 193 ? -31.469 8.352 -5.965 1 44.88 193 LYS B CA 1
ATOM 3146 C C . LYS B 1 193 ? -31.797 9.68 -5.281 1 44.88 193 LYS B C 1
ATOM 3148 O O . LYS B 1 193 ? -32.094 9.703 -4.09 1 44.88 193 LYS B O 1
ATOM 3153 N N . LYS B 1 194 ? -31.156 10.766 -5.719 1 41.44 194 LYS B N 1
ATOM 3154 C CA . LYS B 1 194 ? -31.812 12.016 -5.348 1 41.44 194 LYS B CA 1
ATOM 3155 C C . LYS B 1 194 ? -33.312 11.844 -5.234 1 41.44 194 LYS B C 1
ATOM 3157 O O . LYS B 1 194 ? -33.969 11.375 -6.176 1 41.44 194 LYS B O 1
ATOM 3162 N N . LYS B 1 195 ? -33.844 11.492 -4.18 1 37.66 195 LYS B N 1
ATOM 3163 C CA . LYS B 1 195 ? -35.281 11.742 -4.043 1 37.66 195 LYS B CA 1
ATOM 3164 C C . LYS B 1 195 ? -35.656 13.047 -4.727 1 37.66 195 LYS B C 1
ATOM 3166 O O . LYS B 1 195 ? -35.188 14.117 -4.371 1 37.66 195 LYS B O 1
ATOM 3171 N N . ASN B 1 196 ? -35.75 13.008 -6.141 1 39.25 196 ASN B N 1
ATOM 3172 C CA . ASN B 1 196 ? -36.562 14.086 -6.699 1 39.25 196 ASN B CA 1
ATOM 3173 C C . ASN B 1 196 ? -37.688 14.492 -5.762 1 39.25 196 ASN B C 1
ATOM 3175 O O . ASN B 1 196 ? -38.688 13.766 -5.633 1 39.25 196 ASN B O 1
ATOM 3179 N N . LYS B 1 197 ? -37.406 14.797 -4.609 1 37.38 197 LYS B N 1
ATOM 3180 C CA . LYS B 1 197 ? -38.5 15.438 -3.867 1 37.38 197 LYS B CA 1
ATOM 3181 C C . LYS B 1 197 ? -39.188 16.5 -4.715 1 37.38 197 LYS B C 1
ATOM 3183 O O . LYS B 1 197 ? -38.594 17.562 -4.965 1 37.38 197 LYS B O 1
ATOM 3188 N N . LYS B 1 198 ? -39.812 16.109 -5.844 1 38.59 198 LYS B N 1
ATOM 3189 C CA . LYS B 1 198 ? -40.844 17.031 -6.367 1 38.59 198 LYS B CA 1
ATOM 3190 C C . LYS B 1 198 ? -41.594 17.688 -5.234 1 38.59 198 LYS B C 1
ATOM 3192 O O . LYS B 1 198 ? -42.25 17.016 -4.434 1 38.59 198 LYS B O 1
ATOM 3197 N N . LYS B 1 199 ? -41.031 18.719 -4.695 1 38.59 199 LYS B N 1
ATOM 3198 C CA . LYS B 1 199 ? -41.875 19.672 -3.957 1 38.59 199 LYS B CA 1
ATOM 3199 C C . LYS B 1 199 ? -43.25 19.781 -4.574 1 38.59 199 LYS B C 1
ATOM 3201 O O . LYS B 1 199 ? -43.406 20.234 -5.715 1 38.59 199 LYS B O 1
ATOM 3206 N N . LYS B 1 200 ? -44.094 18.766 -4.391 1 37.62 200 LYS B N 1
ATOM 3207 C CA . LYS B 1 200 ? -45.5 19 -4.688 1 37.62 200 LYS B CA 1
ATOM 3208 C C . LYS B 1 200 ? -45.938 20.375 -4.219 1 37.62 200 LYS B C 1
ATOM 3210 O O . LYS B 1 200 ? -45.844 20.703 -3.033 1 37.62 200 LYS B O 1
ATOM 3215 N N . LYS B 1 201 ? -45.688 21.438 -5.039 1 38.56 201 LYS B N 1
ATOM 3216 C CA . LYS B 1 201 ? -46.438 22.672 -4.93 1 38.56 201 LYS B CA 1
ATOM 3217 C C . LYS B 1 201 ? -47.906 22.406 -4.594 1 38.56 201 LYS B C 1
ATOM 3219 O O . LYS B 1 201 ? -48.594 21.781 -5.379 1 38.56 201 LYS B O 1
ATOM 3224 N N . GLY B 1 202 ? -48.062 21.938 -3.338 1 36.94 202 GLY B N 1
ATOM 3225 C CA . GLY B 1 202 ? -49.406 21.891 -2.84 1 36.94 202 GLY B CA 1
ATOM 3226 C C . GLY B 1 202 ? -50.281 23 -3.395 1 36.94 202 GLY B C 1
ATOM 3227 O O . GLY B 1 202 ? -49.906 24.172 -3.361 1 36.94 202 GLY B O 1
ATOM 3228 N N . LYS B 1 203 ? -51.031 22.828 -4.484 1 38.44 203 LYS B N 1
ATOM 3229 C CA . LYS B 1 203 ? -52.125 23.641 -5.004 1 38.44 203 LYS B CA 1
ATOM 3230 C C . LYS B 1 203 ? -53 24.203 -3.869 1 38.44 203 LYS B C 1
ATOM 3232 O O . LYS B 1 203 ? -53.562 23.453 -3.076 1 38.44 203 LYS B O 1
ATOM 3237 N N . LYS B 1 204 ? -52.625 25.438 -3.305 1 40.44 204 LYS B N 1
ATOM 3238 C CA . LYS B 1 204 ? -53.594 26.25 -2.531 1 40.44 204 LYS B CA 1
ATOM 3239 C C . LYS B 1 204 ? -54.969 26.188 -3.143 1 40.44 204 LYS B C 1
ATOM 3241 O O . LYS B 1 204 ? -55.188 26.656 -4.266 1 40.44 204 LYS B O 1
ATOM 3246 N N . SER B 1 205 ? -55.656 24.969 -3.055 1 33.44 205 SER B N 1
ATOM 3247 C CA . SER B 1 205 ? -57.094 25.031 -3.33 1 33.44 205 SER B CA 1
ATOM 3248 C C . SER B 1 205 ? -57.688 26.297 -2.762 1 33.44 205 SER B C 1
ATOM 3250 O O . SER B 1 205 ? -57.438 26.672 -1.615 1 33.44 205 SER B O 1
ATOM 3252 N N . GLU B 1 206 ? -57.969 27.25 -3.623 1 39.72 206 GLU B N 1
ATOM 3253 C CA . GLU B 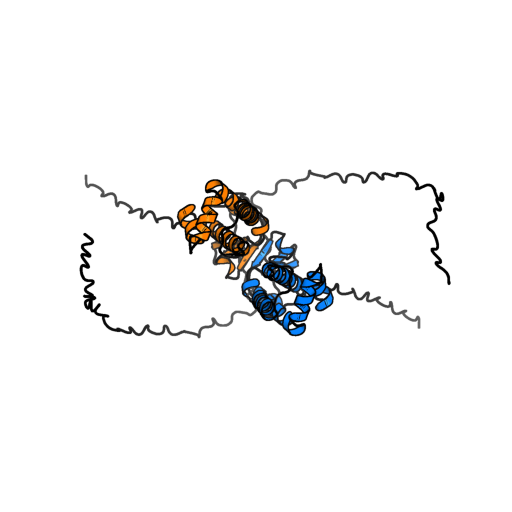1 206 ? -58.906 28.359 -3.516 1 39.72 206 GLU B CA 1
ATOM 3254 C C . GLU B 1 206 ? -60.188 27.922 -2.812 1 39.72 206 GLU B C 1
ATOM 3256 O O . GLU B 1 206 ? -60.938 27.062 -3.314 1 39.72 206 GLU B O 1
ATOM 3261 N N . LEU B 1 207 ? -60.156 27.516 -1.502 1 28.52 207 LEU B N 1
ATOM 3262 C CA . LEU B 1 207 ? -61.438 27.859 -0.938 1 28.52 207 LEU B CA 1
ATOM 3263 C C . LEU B 1 207 ? -61.625 29.375 -0.846 1 28.52 207 LEU B C 1
ATOM 3265 O O . LEU B 1 207 ? -60.688 30.094 -0.465 1 28.52 207 LEU B O 1
#

Organism: NCBI:txid252671

pLDDT: mean 73.42, std 30.11, range [20.56, 98.88]